Protein AF-0000000085928147 (afdb_homodimer)

Solvent-accessible surface area (backbone atoms only — not comparable to full-atom values): 28549 Å² total; per-residue (Å²): 116,42,35,31,40,36,39,31,14,25,63,53,75,86,49,82,52,66,57,58,43,47,38,50,49,35,46,45,45,44,40,32,42,34,71,52,30,38,35,39,34,34,22,42,59,86,44,84,40,43,68,58,51,48,48,54,43,50,57,60,59,40,36,76,78,46,34,78,82,72,44,80,89,52,78,88,51,70,50,54,81,69,42,73,79,52,51,33,70,49,48,66,71,73,65,82,80,48,75,68,41,68,38,48,28,35,54,40,79,55,89,94,43,48,28,26,48,51,53,50,96,58,66,22,39,46,59,75,80,84,70,52,73,45,40,29,26,28,73,33,72,84,66,41,26,27,28,74,50,77,79,90,58,78,67,62,53,44,76,43,78,65,80,32,43,54,56,59,43,53,62,70,66,64,55,74,38,39,34,36,47,35,88,86,30,47,50,54,79,75,54,87,74,71,82,89,55,48,35,34,33,41,37,46,32,35,77,88,35,50,49,68,54,47,32,50,75,68,74,48,76,73,89,59,77,40,50,26,9,70,61,67,85,50,43,26,80,67,75,50,49,55,56,47,52,36,24,41,49,32,38,47,61,55,65,63,72,120,115,43,36,31,38,36,40,33,14,25,62,52,74,88,50,81,52,67,57,58,42,48,37,50,49,36,46,45,46,43,40,33,42,35,71,53,28,38,34,40,34,34,23,43,61,85,42,84,41,44,66,60,50,48,49,53,43,50,56,60,58,41,37,77,78,45,35,78,82,73,45,80,89,51,78,89,51,71,50,54,83,70,42,74,79,52,52,34,69,48,48,67,72,72,67,81,80,47,75,69,43,70,38,46,28,33,54,41,77,54,89,94,44,48,28,25,48,52,52,51,97,58,66,22,40,46,60,76,81,81,68,53,73,43,40,28,27,28,74,34,71,83,68,41,26,26,29,74,50,75,80,92,58,80,68,63,55,45,78,42,77,65,79,32,44,54,57,59,44,53,62,71,66,65,56,73,37,40,35,36,46,33,89,84,31,47,49,54,79,76,54,87,75,70,80,89,54,48,34,35,33,41,36,46,33,33,76,90,35,50,48,70,56,48,32,49,74,69,73,47,76,72,89,60,78,39,49,26,10,71,61,68,84,50,44,26,79,67,76,49,48,55,56,47,51,34,26,40,51,32,38,47,61,55,64,62,71,121

Organism: NCBI:txid2866384

Nearest PDB structures (foldseek):
  1k3r-assembly1_A  TM=8.946E-01  e=2.051E-27  Methanothermobacter thermautotrophicus
  8qsu-assembly1_A-2  TM=8.958E-01  e=1.433E-25  Homo sapiens
  4rg1-assembly1_B  TM=8.699E-01  e=1.521E-25  Homo sapiens
  8qsw-assembly1_A-2  TM=9.069E-01  e=3.026E-24  Homo sapiens
  4rg1-assembly1_A  TM=8.761E-01  e=1.062E-23  Homo sapiens

Structure (mmCIF, N/CA/C/O backbone):
data_AF-0000000085928147-model_v1
#
loop_
_entity.id
_entity.type
_entity.pdbx_description
1 polymer Methylase
#
loop_
_atom_site.group_PDB
_atom_site.id
_atom_site.type_symbol
_atom_site.label_atom_id
_atom_site.label_alt_id
_atom_site.label_comp_id
_atom_site.label_asym_id
_atom_site.label_entity_id
_atom_site.label_seq_id
_atom_site.pdbx_PDB_ins_code
_atom_site.Cartn_x
_atom_site.Cartn_y
_atom_site.Cartn_z
_atom_site.occupancy
_atom_site.B_iso_or_equiv
_atom_site.auth_seq_id
_atom_site.auth_comp_id
_atom_site.auth_asym_id
_atom_site.auth_atom_id
_atom_site.pdbx_PDB_model_num
ATOM 1 N N . MET A 1 1 ? 8.172 12.812 19.938 1 84.62 1 MET A N 1
ATOM 2 C CA . MET A 1 1 ? 8.586 11.742 19.047 1 84.62 1 MET A CA 1
ATOM 3 C C . MET A 1 1 ? 8.062 11.984 17.625 1 84.62 1 MET A C 1
ATOM 5 O O . MET A 1 1 ? 6.871 12.242 17.438 1 84.62 1 MET A O 1
ATOM 9 N N . ALA A 1 2 ? 9.047 12.062 16.625 1 95.38 2 ALA A N 1
ATOM 10 C CA . ALA A 1 2 ? 8.641 12.305 15.234 1 95.38 2 ALA A CA 1
ATOM 11 C C . ALA A 1 2 ? 9.242 11.258 14.305 1 95.38 2 ALA A C 1
ATOM 13 O O . ALA A 1 2 ? 10.406 10.883 14.438 1 95.38 2 ALA A O 1
ATOM 14 N N . TRP A 1 3 ? 8.445 10.766 13.453 1 98.12 3 TRP A N 1
ATOM 15 C CA . TRP A 1 3 ? 8.914 9.859 12.414 1 98.12 3 TRP A CA 1
ATOM 16 C C . TRP A 1 3 ? 9.195 10.617 11.117 1 98.12 3 TRP A C 1
ATOM 18 O O . TRP A 1 3 ? 8.453 11.539 10.758 1 98.12 3 TRP A O 1
ATOM 28 N N . HIS A 1 4 ? 10.289 10.219 10.555 1 98.88 4 HIS A N 1
ATOM 29 C CA . HIS A 1 4 ? 10.742 10.742 9.273 1 98.88 4 HIS A CA 1
ATOM 30 C C . HIS A 1 4 ? 10.82 9.633 8.227 1 98.88 4 HIS A C 1
ATOM 32 O O . HIS A 1 4 ? 11.25 8.516 8.531 1 98.88 4 HIS A O 1
ATOM 38 N N . ILE A 1 5 ? 10.375 9.961 7.043 1 98.94 5 ILE A N 1
ATOM 39 C CA . ILE A 1 5 ? 10.695 9.039 5.953 1 98.94 5 ILE A CA 1
ATOM 40 C C . ILE A 1 5 ? 11.523 9.766 4.895 1 98.94 5 ILE A C 1
ATOM 42 O O . ILE A 1 5 ? 11.328 10.961 4.656 1 98.94 5 ILE A O 1
ATOM 46 N N . PHE A 1 6 ? 12.484 9.07 4.324 1 98.94 6 PHE A N 1
ATOM 47 C CA . PHE A 1 6 ? 13.344 9.562 3.262 1 98.94 6 PHE A CA 1
ATOM 48 C C . PHE A 1 6 ? 13.102 8.805 1.964 1 98.94 6 PHE A C 1
ATOM 50 O O . PHE A 1 6 ? 13.289 7.59 1.906 1 98.94 6 PHE A O 1
ATOM 57 N N . ILE A 1 7 ? 12.664 9.539 0.933 1 98.88 7 ILE A N 1
ATOM 58 C CA . ILE A 1 7 ? 12.375 8.914 -0.352 1 98.88 7 ILE A CA 1
ATOM 59 C C . ILE A 1 7 ? 13.18 9.594 -1.453 1 98.88 7 ILE A C 1
ATOM 61 O O . ILE A 1 7 ? 13.531 10.773 -1.339 1 98.88 7 ILE A O 1
ATOM 65 N N . PRO A 1 8 ? 13.492 8.859 -2.488 1 98.75 8 PRO A N 1
ATOM 66 C CA . PRO A 1 8 ? 14.344 9.398 -3.551 1 98.75 8 PRO A CA 1
ATOM 67 C C . PRO A 1 8 ? 13.562 10.234 -4.562 1 98.75 8 PRO A C 1
ATOM 69 O O . PRO A 1 8 ? 12.367 10 -4.777 1 98.75 8 PRO A O 1
ATOM 72 N N . ASP A 1 9 ? 14.242 11.156 -5.188 1 98.5 9 ASP A N 1
ATOM 73 C CA . ASP A 1 9 ? 13.641 11.938 -6.262 1 98.5 9 ASP A CA 1
ATOM 74 C C . ASP A 1 9 ? 13.477 11.102 -7.527 1 98.5 9 ASP A C 1
ATOM 76 O O . ASP A 1 9 ? 12.945 11.578 -8.531 1 98.5 9 ASP A O 1
ATOM 80 N N . SER A 1 10 ? 13.914 9.867 -7.504 1 98.12 10 SER A N 1
ATOM 81 C CA . SER A 1 10 ? 13.758 8.922 -8.602 1 98.12 10 SER A CA 1
ATOM 82 C C . SER A 1 10 ? 12.625 7.941 -8.336 1 98.12 10 SER A C 1
ATOM 84 O O . SER A 1 10 ? 12.516 6.906 -8.992 1 98.12 10 SER A O 1
ATOM 86 N N . LEU A 1 11 ? 11.758 8.219 -7.359 1 98 11 LEU A N 1
ATOM 87 C CA . LEU A 1 11 ? 10.656 7.375 -6.914 1 98 11 LEU A CA 1
ATOM 88 C C . LEU A 1 11 ? 9.797 6.926 -8.094 1 98 11 LEU A C 1
ATOM 90 O O . LEU A 1 11 ? 9.281 5.805 -8.102 1 98 11 LEU A O 1
ATOM 94 N N . LEU A 1 12 ? 9.688 7.75 -9.102 1 98.12 12 LEU A N 1
ATOM 95 C CA . LEU A 1 12 ? 8.703 7.547 -10.156 1 98.12 12 LEU A CA 1
ATOM 96 C C . LEU A 1 12 ? 9.391 7.105 -11.453 1 98.12 12 LEU A C 1
ATOM 98 O O . LEU A 1 12 ? 8.766 7.113 -12.516 1 98.12 12 LEU A O 1
ATOM 102 N N . GLU A 1 13 ? 10.594 6.719 -11.398 1 96.44 13 GLU A N 1
ATOM 103 C CA . GLU A 1 13 ? 11.406 6.512 -12.594 1 96.44 13 GLU A CA 1
ATOM 104 C C . GLU A 1 13 ? 10.859 5.367 -13.445 1 96.44 13 GLU A C 1
ATOM 106 O O . GLU A 1 13 ? 11.094 5.316 -14.648 1 96.44 13 GLU A O 1
ATOM 111 N N . GLU A 1 14 ? 10.023 4.484 -12.867 1 93.69 14 GLU A N 1
ATOM 112 C CA . GLU A 1 14 ? 9.523 3.338 -13.617 1 93.69 14 GLU A CA 1
ATOM 113 C C . GLU A 1 14 ? 8.102 3.574 -14.102 1 93.69 14 GLU A C 1
ATOM 115 O O . GLU A 1 14 ? 7.469 2.674 -14.664 1 93.69 14 GLU A O 1
ATOM 120 N N . THR A 1 15 ? 7.543 4.648 -13.836 1 94.75 15 THR A N 1
ATOM 121 C CA . THR A 1 15 ? 6.16 4.949 -14.188 1 94.75 15 THR A CA 1
ATOM 122 C C . THR A 1 15 ? 6.09 6.168 -15.109 1 94.75 15 THR A C 1
ATOM 124 O O . THR A 1 15 ? 6.52 7.262 -14.734 1 94.75 15 THR A O 1
ATOM 127 N N . SER A 1 16 ? 5.535 5.996 -16.266 1 93.44 16 SER A N 1
ATOM 128 C CA . SER A 1 16 ? 5.492 7.094 -17.234 1 93.44 16 SER A CA 1
ATOM 129 C C . SER A 1 16 ? 4.098 7.711 -17.297 1 93.44 16 SER A C 1
ATOM 131 O O . SER A 1 16 ? 3.947 8.875 -17.688 1 93.44 16 SER A O 1
ATOM 133 N N . ASP A 1 17 ? 3.057 6.977 -16.922 1 96.31 17 ASP A N 1
ATOM 134 C CA . ASP A 1 17 ? 1.688 7.477 -16.984 1 96.31 17 ASP A CA 1
ATOM 135 C C . ASP A 1 17 ? 1.461 8.57 -15.945 1 96.31 17 ASP A C 1
ATOM 137 O O . ASP A 1 17 ? 1.61 8.336 -14.742 1 96.31 17 ASP A O 1
ATOM 141 N N . PRO A 1 18 ? 1.08 9.766 -16.391 1 96.75 18 PRO A N 1
ATOM 142 C CA . PRO A 1 18 ? 1.01 10.898 -15.453 1 96.75 18 PRO A CA 1
ATOM 143 C C . PRO A 1 18 ? -0.011 10.68 -14.336 1 96.75 18 PRO A C 1
ATOM 145 O O . PRO A 1 18 ? 0.204 11.117 -13.203 1 96.75 18 PRO A O 1
ATOM 148 N N . LYS A 1 19 ? -1.102 10.102 -14.719 1 97.56 19 LYS A N 1
ATOM 149 C CA . LYS A 1 19 ? -2.133 9.852 -13.711 1 97.56 19 LYS A CA 1
ATOM 150 C C . LYS A 1 19 ? -1.643 8.867 -12.656 1 97.56 19 LYS A C 1
ATOM 152 O O . LYS A 1 19 ? -1.833 9.086 -11.461 1 97.56 19 LYS A O 1
ATOM 157 N N . ILE A 1 20 ? -0.984 7.781 -13.07 1 98.19 20 ILE A N 1
ATOM 158 C CA . ILE A 1 20 ? -0.465 6.77 -12.148 1 98.19 20 ILE A CA 1
ATOM 159 C C . ILE A 1 20 ? 0.69 7.352 -11.344 1 98.19 20 ILE A C 1
ATOM 161 O O . ILE A 1 20 ? 0.845 7.043 -10.156 1 98.19 20 ILE A O 1
ATOM 165 N N . ARG A 1 21 ? 1.493 8.195 -12 1 98.06 21 ARG A N 1
ATOM 166 C CA . ARG A 1 21 ? 2.566 8.883 -11.281 1 98.06 21 ARG A CA 1
ATOM 167 C C . ARG A 1 21 ? 2.02 9.68 -10.102 1 98.06 21 ARG A C 1
ATOM 169 O O . ARG A 1 21 ? 2.545 9.594 -8.992 1 98.06 21 ARG A O 1
ATOM 176 N N . THR A 1 22 ? 0.985 10.422 -10.367 1 98.62 22 THR A N 1
ATOM 177 C CA . THR A 1 22 ? 0.334 11.211 -9.328 1 98.62 22 THR A CA 1
ATOM 178 C C . THR A 1 22 ? -0.207 10.312 -8.227 1 98.62 22 THR A C 1
ATOM 180 O O . THR A 1 22 ? 0.031 10.562 -7.039 1 98.62 22 THR A O 1
ATOM 183 N N . TYR A 1 23 ? -0.862 9.266 -8.633 1 98.31 23 TYR A N 1
ATOM 184 C CA . TYR A 1 23 ? -1.479 8.344 -7.688 1 98.31 23 TYR A CA 1
ATOM 185 C C . TYR A 1 23 ? -0.426 7.66 -6.824 1 98.31 23 TYR A C 1
ATOM 187 O O . TYR A 1 23 ? -0.63 7.461 -5.625 1 98.31 23 TYR A O 1
ATOM 195 N N . LYS A 1 24 ? 0.66 7.293 -7.438 1 98.06 24 LYS A N 1
ATOM 196 C CA . LYS A 1 24 ? 1.757 6.641 -6.727 1 98.06 24 LYS A CA 1
ATOM 197 C C . LYS A 1 24 ? 2.312 7.547 -5.629 1 98.06 24 LYS A C 1
ATOM 199 O O . LYS A 1 24 ? 2.572 7.09 -4.516 1 98.06 24 LYS A O 1
ATOM 204 N N . VAL A 1 25 ? 2.533 8.789 -5.914 1 98.75 25 VAL A N 1
ATOM 205 C CA . VAL A 1 25 ? 2.967 9.742 -4.898 1 98.75 25 VAL A CA 1
ATOM 206 C C . VAL A 1 25 ? 1.92 9.82 -3.789 1 98.75 25 VAL A C 1
ATOM 208 O O . VAL A 1 25 ? 2.264 9.906 -2.607 1 98.75 25 VAL A O 1
ATOM 211 N N . GLY A 1 26 ? 0.697 9.805 -4.188 1 98.69 26 GLY A N 1
ATOM 212 C CA . GLY A 1 26 ? -0.391 9.828 -3.223 1 98.69 26 GLY A CA 1
ATOM 213 C C . GLY A 1 26 ? -0.33 8.688 -2.225 1 98.69 26 GLY A C 1
ATOM 214 O O . GLY A 1 26 ? -0.724 8.852 -1.066 1 98.69 26 GLY A O 1
ATOM 215 N N . GLN A 1 27 ? 0.184 7.551 -2.666 1 98.69 27 GLN A N 1
ATOM 216 C CA . GLN A 1 27 ? 0.313 6.406 -1.766 1 98.69 27 GLN A CA 1
ATOM 217 C C . GLN A 1 27 ? 1.329 6.688 -0.662 1 98.69 27 GLN A C 1
ATOM 219 O O . GLN A 1 27 ? 1.166 6.23 0.471 1 98.69 27 GLN A O 1
ATOM 224 N N . ILE A 1 28 ? 2.355 7.414 -1.004 1 98.88 28 ILE A N 1
ATOM 225 C CA . ILE A 1 28 ? 3.328 7.844 -0.004 1 98.88 28 ILE A CA 1
ATOM 226 C C . ILE A 1 28 ? 2.652 8.758 1.014 1 98.88 28 ILE A C 1
ATOM 228 O O . ILE A 1 28 ? 2.826 8.586 2.223 1 98.88 28 ILE A O 1
ATOM 232 N N . GLY A 1 29 ? 1.921 9.727 0.492 1 98.88 29 GLY A N 1
ATOM 233 C CA . GLY A 1 29 ? 1.195 10.641 1.365 1 98.88 29 GLY A CA 1
ATOM 234 C C . GLY A 1 29 ? 0.224 9.93 2.291 1 98.88 29 GLY A C 1
ATOM 235 O O . GLY A 1 29 ? 0.146 10.25 3.479 1 98.88 29 GLY A O 1
ATOM 236 N N . ARG A 1 30 ? -0.522 8.945 1.776 1 98.81 30 ARG A N 1
ATOM 237 C CA . ARG A 1 30 ? -1.469 8.164 2.566 1 98.81 30 ARG A CA 1
ATOM 238 C C . ARG A 1 30 ? -0.753 7.391 3.668 1 98.81 30 ARG A C 1
ATOM 240 O O . ARG A 1 30 ? -1.165 7.43 4.828 1 98.81 30 ARG A O 1
ATOM 247 N N . ALA A 1 31 ? 0.318 6.73 3.258 1 98.88 31 ALA A N 1
ATOM 248 C CA . ALA A 1 31 ? 1.068 5.957 4.246 1 98.88 31 ALA A CA 1
ATOM 249 C C . ALA A 1 31 ? 1.584 6.852 5.367 1 98.88 31 ALA A C 1
ATOM 251 O O . ALA A 1 31 ? 1.455 6.516 6.547 1 98.88 31 ALA A O 1
ATOM 252 N N . ALA A 1 32 ? 2.125 8.008 5.012 1 98.88 32 ALA A N 1
ATOM 253 C CA . ALA A 1 32 ? 2.639 8.961 5.992 1 98.88 32 ALA A CA 1
ATOM 254 C C . ALA A 1 32 ? 1.531 9.43 6.93 1 98.88 32 ALA A C 1
ATOM 256 O O . ALA A 1 32 ? 1.716 9.469 8.148 1 98.88 32 ALA A O 1
ATOM 257 N N . ALA A 1 33 ? 0.412 9.719 6.371 1 98.81 33 ALA A N 1
ATOM 258 C CA . ALA A 1 33 ? -0.709 10.227 7.156 1 98.81 33 ALA A CA 1
ATOM 259 C C . ALA A 1 33 ? -1.257 9.148 8.086 1 98.81 33 ALA A C 1
ATOM 261 O O . ALA A 1 33 ? -1.499 9.406 9.273 1 98.81 33 ALA A O 1
ATOM 262 N N . ILE A 1 34 ? -1.427 7.941 7.586 1 98.75 34 ILE A N 1
ATOM 263 C CA . ILE A 1 34 ? -2.006 6.844 8.352 1 98.75 34 ILE A CA 1
ATOM 264 C C . ILE A 1 34 ? -1.173 6.59 9.602 1 98.75 34 ILE A C 1
ATOM 266 O O . ILE A 1 34 ? -1.721 6.402 10.695 1 98.75 34 ILE A O 1
ATOM 270 N N . PHE A 1 35 ? 0.129 6.656 9.5 1 98.44 35 PHE A N 1
ATOM 271 C CA . PHE A 1 35 ? 0.989 6.227 10.602 1 98.44 35 PHE A CA 1
ATOM 272 C C . PHE A 1 35 ? 1.584 7.434 11.32 1 98.44 35 PHE A C 1
ATOM 274 O O . PHE A 1 35 ? 2.445 7.281 12.188 1 98.44 35 PHE A O 1
ATOM 281 N N . GLY A 1 36 ? 1.203 8.617 10.953 1 98 36 GLY A N 1
ATOM 282 C CA . GLY A 1 36 ? 1.556 9.82 11.688 1 98 36 GLY A CA 1
ATOM 283 C C . GLY A 1 36 ? 2.986 10.266 11.461 1 98 36 GLY A C 1
ATOM 284 O O . GLY A 1 36 ? 3.662 10.711 12.383 1 98 36 GLY A O 1
ATOM 285 N N . VAL A 1 37 ? 3.461 10.086 10.273 1 98.69 37 VAL A N 1
ATOM 286 C CA . VAL A 1 37 ? 4.777 10.594 9.906 1 98.69 37 VAL A CA 1
ATOM 287 C C . VAL A 1 37 ? 4.754 12.125 9.906 1 98.69 37 VAL A C 1
ATOM 289 O O . VAL A 1 37 ? 3.84 12.734 9.344 1 98.69 37 VAL A O 1
ATOM 292 N N . GLU A 1 38 ? 5.805 12.719 10.469 1 98.31 38 GLU A N 1
ATOM 293 C CA . GLU A 1 38 ? 5.805 14.172 10.594 1 98.31 38 GLU A CA 1
ATOM 294 C C . GLU A 1 38 ? 6.617 14.82 9.484 1 98.31 38 GLU A C 1
ATOM 296 O O . GLU A 1 38 ? 6.352 15.961 9.094 1 98.31 38 GLU A O 1
ATOM 301 N N . HIS A 1 39 ? 7.637 14.086 9.023 1 98.88 39 HIS A N 1
ATOM 302 C CA . HIS A 1 39 ? 8.508 14.672 8.016 1 98.88 39 HIS A CA 1
ATOM 303 C C . HIS A 1 39 ? 8.742 13.711 6.855 1 98.88 39 HIS A C 1
ATOM 305 O O . HIS A 1 39 ? 9.078 12.547 7.066 1 98.88 39 HIS A O 1
ATOM 311 N N . ILE A 1 40 ? 8.539 14.195 5.672 1 98.94 40 ILE A N 1
ATOM 312 C CA . ILE A 1 40 ? 8.898 13.484 4.453 1 98.94 40 ILE A CA 1
ATOM 313 C C . ILE A 1 40 ? 10.047 14.203 3.748 1 98.94 40 ILE A C 1
ATOM 315 O O . ILE A 1 40 ? 9.898 15.352 3.334 1 98.94 40 ILE A O 1
ATOM 319 N N . TRP A 1 41 ? 11.141 13.5 3.648 1 98.94 41 TRP A N 1
ATOM 320 C CA . TRP A 1 41 ? 12.328 14.07 3.016 1 98.94 41 TRP A CA 1
ATOM 321 C C . TRP A 1 41 ? 12.531 13.477 1.624 1 98.94 41 TRP A C 1
ATOM 323 O O . TRP A 1 41 ? 12.523 12.258 1.451 1 98.94 41 TRP A O 1
ATOM 333 N N . ILE A 1 42 ? 12.664 14.352 0.651 1 98.88 42 ILE A N 1
ATOM 334 C CA . ILE A 1 42 ? 12.992 13.938 -0.709 1 98.88 42 ILE A CA 1
ATOM 335 C C . ILE A 1 42 ? 14.453 14.25 -1.004 1 98.88 42 ILE A C 1
ATOM 337 O O . ILE A 1 42 ? 14.867 15.414 -0.987 1 98.88 42 ILE A O 1
ATOM 341 N N . TYR A 1 43 ? 15.203 13.227 -1.2 1 98.75 43 TYR A N 1
ATOM 342 C CA . TYR A 1 43 ? 16.641 13.422 -1.41 1 98.75 43 TYR A CA 1
ATOM 343 C C . TYR A 1 43 ? 17.016 13.141 -2.859 1 98.75 43 TYR A C 1
ATOM 345 O O . TYR A 1 43 ? 16.266 12.484 -3.588 1 98.75 43 TYR A O 1
ATOM 353 N N . LYS A 1 44 ? 18.141 13.625 -3.25 1 98.12 44 LYS A N 1
ATOM 354 C CA . LYS A 1 44 ? 18.672 13.438 -4.602 1 98.12 44 LYS A CA 1
ATOM 355 C C . LYS A 1 44 ? 19.219 12.031 -4.793 1 98.12 44 LYS A C 1
ATOM 357 O O . LYS A 1 44 ? 20.141 11.617 -4.082 1 98.12 44 LYS A O 1
ATOM 362 N N . ALA A 1 45 ? 18.609 11.32 -5.645 1 97.25 45 ALA A N 1
ATOM 363 C CA . ALA A 1 45 ? 19.047 9.969 -5.973 1 97.25 45 ALA A CA 1
ATOM 364 C C . ALA A 1 45 ? 19.234 9.805 -7.477 1 97.25 45 ALA A C 1
ATOM 366 O O . ALA A 1 45 ? 19.094 8.703 -8.008 1 97.25 45 ALA A O 1
ATOM 367 N N . GLY A 1 46 ? 19.406 10.914 -8.18 1 95.06 46 GLY A N 1
ATOM 368 C CA . GLY A 1 46 ? 19.641 10.891 -9.609 1 95.06 46 GLY A CA 1
ATOM 369 C C . GLY A 1 46 ? 18.375 11.031 -10.422 1 95.06 46 GLY A C 1
ATOM 370 O O . GLY A 1 46 ? 18.391 10.906 -11.648 1 95.06 46 GLY A O 1
ATOM 371 N N . GLY A 1 47 ? 17.266 11.234 -9.805 1 95.62 47 GLY A N 1
ATOM 372 C CA . GLY A 1 47 ? 16 11.438 -10.492 1 95.62 47 GLY A CA 1
ATOM 373 C C . GLY A 1 47 ? 15.664 12.906 -10.719 1 95.62 47 GLY A C 1
ATOM 374 O O . GLY A 1 47 ? 16.438 13.789 -10.336 1 95.62 47 GLY A O 1
ATOM 375 N N . LYS A 1 48 ? 14.562 13.133 -11.375 1 95.75 48 LYS A N 1
ATOM 376 C CA . LYS A 1 48 ? 14.172 14.508 -11.711 1 95.75 48 LYS A CA 1
ATOM 377 C C . LYS A 1 48 ? 12.781 14.828 -11.172 1 95.75 48 LYS A C 1
ATOM 379 O O . LYS A 1 48 ? 12.219 15.883 -11.484 1 95.75 48 LYS A O 1
ATOM 384 N N . ASP A 1 49 ? 12.297 13.969 -10.352 1 97.5 49 ASP A N 1
ATOM 385 C CA . ASP A 1 49 ? 10.883 14.102 -10.016 1 97.5 49 ASP A CA 1
ATOM 386 C C . ASP A 1 49 ? 10.703 14.773 -8.656 1 97.5 49 ASP A C 1
ATOM 388 O O . ASP A 1 49 ? 9.594 14.789 -8.109 1 97.5 49 ASP A O 1
ATOM 392 N N . GLY A 1 50 ? 11.734 15.281 -8.047 1 98.25 50 GLY A N 1
ATOM 393 C CA . GLY A 1 50 ? 11.68 15.82 -6.695 1 98.25 50 GLY A CA 1
ATOM 394 C C . GLY A 1 50 ? 10.641 16.906 -6.523 1 98.25 50 GLY A C 1
ATOM 395 O O . GLY A 1 50 ? 9.828 16.859 -5.594 1 98.25 50 GLY A O 1
ATOM 396 N N . LYS A 1 51 ? 10.633 17.891 -7.426 1 97.94 51 LYS A N 1
ATOM 397 C CA . LYS A 1 51 ? 9.703 19 -7.34 1 97.94 51 LYS A CA 1
ATOM 398 C C . LYS A 1 51 ? 8.258 18.531 -7.496 1 97.94 51 LYS A C 1
ATOM 400 O O . LYS A 1 51 ? 7.363 19.016 -6.801 1 97.94 51 LYS A O 1
ATOM 405 N N . PHE A 1 52 ? 8.094 17.656 -8.453 1 98.31 52 PHE A N 1
ATOM 406 C CA . PHE A 1 52 ? 6.766 17.109 -8.695 1 98.31 52 PHE A CA 1
ATOM 407 C C . PHE A 1 52 ? 6.258 16.375 -7.465 1 98.31 52 PHE A C 1
ATOM 409 O O . PHE A 1 52 ? 5.121 16.578 -7.035 1 98.31 52 PHE A O 1
ATOM 416 N N . ILE A 1 53 ? 7.078 15.492 -6.883 1 98.75 53 ILE A N 1
ATOM 417 C CA . ILE A 1 53 ? 6.723 14.719 -5.699 1 98.75 53 ILE A CA 1
ATOM 418 C C . ILE A 1 53 ? 6.359 15.664 -4.555 1 98.75 53 ILE A C 1
ATOM 420 O O . ILE A 1 53 ? 5.332 15.492 -3.896 1 98.75 53 ILE A O 1
ATOM 424 N N . LYS A 1 54 ? 7.191 16.641 -4.332 1 98.69 54 LYS A N 1
ATOM 425 C CA . LYS A 1 54 ? 6.934 17.625 -3.281 1 98.69 54 LYS A CA 1
ATOM 426 C C . LYS A 1 54 ? 5.586 18.312 -3.48 1 98.69 54 LYS A C 1
ATOM 428 O O . LYS A 1 54 ? 4.801 18.438 -2.537 1 98.69 54 LYS A O 1
ATOM 433 N N . LEU A 1 55 ? 5.375 18.75 -4.68 1 98.5 55 LEU A N 1
ATOM 434 C CA . LEU A 1 55 ? 4.141 19.453 -4.988 1 98.5 55 LEU A CA 1
ATOM 435 C C . LEU A 1 55 ? 2.924 18.594 -4.656 1 98.5 55 LEU A C 1
ATOM 437 O O . LEU A 1 55 ? 1.992 19.062 -3.994 1 98.5 55 LEU A O 1
ATOM 441 N N . ILE A 1 56 ? 2.895 17.375 -5.098 1 98.69 56 ILE A N 1
ATOM 442 C CA . ILE A 1 56 ? 1.761 16.484 -4.898 1 98.69 56 ILE A CA 1
ATOM 443 C C . ILE A 1 56 ? 1.562 16.219 -3.408 1 98.69 56 ILE A C 1
ATOM 445 O O . ILE A 1 56 ? 0.436 16.266 -2.908 1 98.69 56 ILE A O 1
ATOM 449 N N . LEU A 1 57 ? 2.613 15.945 -2.732 1 98.81 57 LEU A N 1
ATOM 450 C CA . LEU A 1 57 ? 2.518 15.672 -1.304 1 98.81 57 LEU A CA 1
ATOM 451 C C . LEU A 1 57 ? 2.002 16.891 -0.547 1 98.81 57 LEU A C 1
ATOM 453 O O . LEU A 1 57 ? 1.162 16.766 0.346 1 98.81 57 LEU A O 1
ATOM 457 N N . GLU A 1 58 ? 2.545 18 -0.89 1 98.56 58 GLU A N 1
ATOM 458 C CA . GLU A 1 58 ? 2.08 19.234 -0.243 1 98.56 58 GLU A CA 1
ATOM 459 C C . GLU A 1 58 ? 0.615 19.5 -0.572 1 98.56 58 GLU A C 1
ATOM 461 O O . GLU A 1 58 ? -0.15 19.938 0.291 1 98.56 58 GLU A O 1
ATOM 466 N N . TYR A 1 59 ? 0.294 19.344 -1.809 1 98.56 59 TYR A N 1
ATOM 467 C CA . TYR A 1 59 ? -1.099 19.5 -2.213 1 98.56 59 TYR A CA 1
ATOM 468 C C . TYR A 1 59 ? -2.012 18.609 -1.375 1 98.56 59 TYR A C 1
ATOM 470 O O . TYR A 1 59 ? -3.051 19.062 -0.888 1 98.56 59 TYR A O 1
ATOM 478 N N . MET A 1 60 ? -1.652 17.344 -1.177 1 98.44 60 MET A N 1
ATOM 479 C CA . MET A 1 60 ? -2.438 16.406 -0.392 1 98.44 60 MET A CA 1
ATOM 480 C C . MET A 1 60 ? -2.537 16.844 1.062 1 98.44 60 MET A C 1
ATOM 482 O O . MET A 1 60 ? -3.592 16.719 1.687 1 98.44 60 MET A O 1
ATOM 486 N N . GLU A 1 61 ? -1.413 17.281 1.574 1 98.5 61 GLU A N 1
ATOM 487 C CA . GLU A 1 61 ? -1.311 17.641 2.982 1 98.5 61 GLU A CA 1
ATOM 488 C C . GLU A 1 61 ? -2.143 18.891 3.291 1 98.5 61 GLU A C 1
ATOM 490 O O . GLU A 1 61 ? -2.674 19.031 4.395 1 98.5 61 GLU A O 1
ATOM 495 N N . THR A 1 62 ? -2.316 19.75 2.369 1 98.25 62 THR A N 1
ATOM 496 C CA . THR A 1 62 ? -3.027 21.016 2.555 1 98.25 62 THR A CA 1
ATOM 497 C C . THR A 1 62 ? -4.535 20.781 2.631 1 98.25 62 THR A C 1
ATOM 499 O O . THR A 1 62 ? -5.117 20.156 1.743 1 98.25 62 THR A O 1
ATOM 502 N N . PRO A 1 63 ? -5.148 21.297 3.68 1 97.81 63 PRO A N 1
ATOM 503 C CA . PRO A 1 63 ? -6.609 21.188 3.715 1 97.81 63 PRO A CA 1
ATOM 504 C C . PRO A 1 63 ? -7.273 21.703 2.441 1 97.81 63 PRO A C 1
ATOM 506 O O . PRO A 1 63 ? -6.84 22.719 1.89 1 97.81 63 PRO A O 1
ATOM 509 N N . GLN A 1 64 ? -8.32 21.031 2.061 1 96.06 64 GLN A N 1
ATOM 510 C CA . GLN A 1 64 ? -8.961 21.297 0.779 1 96.06 64 GLN A CA 1
ATOM 511 C C . GLN A 1 64 ? -9.359 22.766 0.665 1 96.06 64 GLN A C 1
ATOM 513 O O . GLN A 1 64 ? -9.164 23.391 -0.379 1 96.06 64 GLN A O 1
ATOM 518 N N . TYR A 1 65 ? -9.867 23.406 1.704 1 95.88 65 TYR A N 1
ATOM 519 C CA . TYR A 1 65 ? -10.406 24.766 1.667 1 95.88 65 TYR A CA 1
ATOM 520 C C . TYR A 1 65 ? -9.289 25.797 1.61 1 95.88 65 TYR A C 1
ATOM 522 O O . TYR A 1 65 ? -9.531 26.984 1.394 1 95.88 65 TYR A O 1
ATOM 530 N N . LEU A 1 66 ? -8.078 25.328 1.743 1 97.5 66 LEU A N 1
ATOM 531 C CA .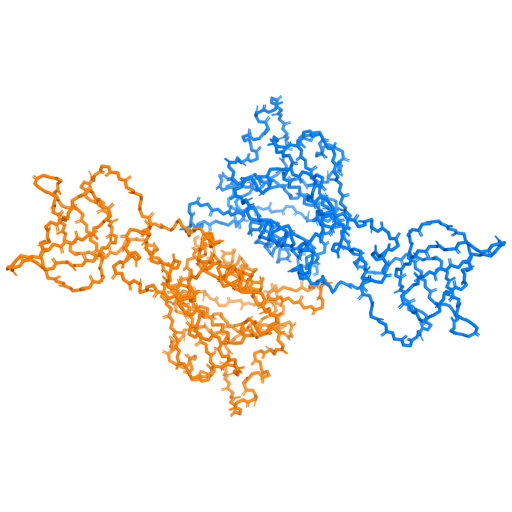 LEU A 1 66 ? -6.957 26.266 1.727 1 97.5 66 LEU A CA 1
ATOM 532 C C . LEU A 1 66 ? -6.156 26.125 0.437 1 97.5 66 LEU A C 1
ATOM 534 O O . LEU A 1 66 ? -5.262 26.938 0.17 1 97.5 66 LEU A O 1
ATOM 538 N N . ARG A 1 67 ? -6.406 25.141 -0.385 1 97 67 ARG A N 1
ATOM 539 C CA . ARG A 1 67 ? -5.582 24.797 -1.539 1 97 67 ARG A CA 1
ATOM 540 C C . ARG A 1 67 ? -5.555 25.938 -2.549 1 97 67 ARG A C 1
ATOM 542 O O . ARG A 1 67 ? -4.496 26.281 -3.08 1 97 67 ARG A O 1
ATOM 549 N N . LYS A 1 68 ? -6.688 26.516 -2.773 1 94.44 68 LYS A N 1
ATOM 550 C CA . LYS A 1 68 ? -6.746 27.594 -3.746 1 94.44 68 LYS A CA 1
ATOM 551 C C . LYS A 1 68 ? -5.855 28.766 -3.322 1 94.44 68 LYS A C 1
ATOM 553 O O . LYS A 1 68 ? -5.211 29.391 -4.16 1 94.44 68 LYS A O 1
ATOM 558 N N . ALA A 1 69 ? -5.828 29.031 -2.082 1 94.38 69 ALA A N 1
ATOM 559 C CA . ALA A 1 69 ? -5.086 30.188 -1.56 1 94.38 69 ALA A CA 1
ATOM 560 C C . ALA A 1 69 ? -3.594 29.875 -1.482 1 94.38 69 ALA A C 1
ATOM 562 O O . ALA A 1 69 ? -2.762 30.781 -1.635 1 94.38 69 ALA A O 1
ATOM 563 N N . LEU A 1 70 ? -3.25 28.656 -1.289 1 96.62 70 LEU A N 1
ATOM 564 C CA . LEU A 1 70 ? -1.876 28.359 -0.892 1 96.62 70 LEU A CA 1
ATOM 565 C C . LEU A 1 70 ? -1.116 27.672 -2.021 1 96.62 70 LEU A C 1
ATOM 567 O O . LEU A 1 70 ? 0.117 27.656 -2.023 1 96.62 70 LEU A O 1
ATOM 571 N N . ILE A 1 71 ? -1.84 27.047 -2.93 1 96.38 71 ILE A N 1
ATOM 572 C CA . ILE A 1 71 ? -1.166 26.25 -3.945 1 96.38 71 ILE A CA 1
ATOM 573 C C . ILE A 1 71 ? -1.51 26.781 -5.336 1 96.38 71 ILE A C 1
ATOM 575 O O . ILE A 1 71 ? -2.668 26.734 -5.754 1 96.38 71 ILE A O 1
ATOM 579 N N . PRO A 1 72 ? -0.527 27.219 -5.969 1 91.5 72 PRO A N 1
ATOM 580 C CA . PRO A 1 72 ? -0.793 27.703 -7.324 1 91.5 72 PRO A CA 1
ATOM 581 C C . PRO A 1 72 ? -1.246 26.594 -8.273 1 91.5 72 PRO A C 1
ATOM 583 O O . PRO A 1 72 ? -0.766 25.469 -8.172 1 91.5 72 PRO A O 1
ATOM 586 N N . LEU A 1 73 ? -2.117 26.953 -9.086 1 90.5 73 LEU A N 1
ATOM 587 C CA . LEU A 1 73 ? -2.547 26 -10.109 1 90.5 73 LEU A CA 1
ATOM 588 C C . LEU A 1 73 ? -1.438 25.766 -11.125 1 90.5 73 LEU A C 1
ATOM 590 O O . LEU A 1 73 ? -0.807 26.703 -11.602 1 90.5 73 LEU A O 1
ATOM 594 N N . THR A 1 74 ? -1.125 24.578 -11.336 1 94.94 74 THR A N 1
ATOM 595 C CA . THR A 1 74 ? -0.096 24.203 -12.297 1 94.94 74 THR A CA 1
ATOM 596 C C . THR A 1 74 ? -0.524 22.953 -13.086 1 94.94 74 THR A C 1
ATOM 598 O O . THR A 1 74 ? -1.434 22.234 -12.664 1 94.94 74 THR A O 1
ATOM 601 N N . LYS A 1 75 ? 0.09 22.766 -14.164 1 96.12 75 LYS A N 1
ATOM 602 C CA . LYS A 1 75 ? -0.201 21.609 -15.008 1 96.12 75 LYS A CA 1
ATOM 603 C C . LYS A 1 75 ? 0.106 20.297 -14.281 1 96.12 75 LYS A C 1
ATOM 605 O O . LYS A 1 75 ? -0.521 19.281 -14.547 1 96.12 75 LYS A O 1
ATOM 610 N N . GLU A 1 76 ? 1.043 20.391 -13.352 1 95.75 76 GLU A N 1
ATOM 611 C CA . GLU A 1 76 ? 1.465 19.219 -12.602 1 95.75 76 GLU A CA 1
ATOM 612 C C . GLU A 1 76 ? 0.336 18.688 -11.719 1 95.75 76 GLU A C 1
ATOM 614 O O . GLU A 1 76 ? 0.372 17.531 -11.273 1 95.75 76 GLU A O 1
ATOM 619 N N . LEU A 1 77 ? -0.681 19.516 -11.516 1 97.69 77 LEU A N 1
ATOM 620 C CA . LEU A 1 77 ? -1.784 19.125 -10.641 1 97.69 77 LEU A CA 1
ATOM 621 C C . LEU A 1 77 ? -2.99 18.672 -11.461 1 97.69 77 LEU A C 1
ATOM 623 O O . LEU A 1 77 ? -4.082 18.5 -10.914 1 97.69 77 LEU A O 1
ATOM 627 N N . LYS A 1 78 ? -2.766 18.469 -12.719 1 97.12 78 LYS A N 1
ATOM 628 C CA . LYS A 1 78 ? -3.828 18.078 -13.641 1 97.12 78 LYS A CA 1
ATOM 629 C C . LYS A 1 78 ? -4.59 16.859 -13.125 1 97.12 78 LYS A C 1
ATOM 631 O O . LYS A 1 78 ? -5.816 16.797 -13.242 1 97.12 78 LYS A O 1
ATOM 636 N N . TYR A 1 79 ? -3.91 15.938 -12.562 1 97.56 79 TYR A N 1
ATOM 637 C CA . TYR A 1 79 ? -4.531 14.688 -12.133 1 97.56 79 TYR A CA 1
ATOM 638 C C . TYR A 1 79 ? -4.637 14.625 -10.617 1 97.56 79 TYR A C 1
ATOM 640 O O . TYR A 1 79 ? -4.664 13.539 -10.031 1 97.56 79 TYR A O 1
ATOM 648 N N . ALA A 1 80 ? -4.672 15.766 -9.922 1 96.81 80 ALA A N 1
ATOM 649 C CA . ALA A 1 80 ? -4.762 15.812 -8.469 1 96.81 80 ALA A CA 1
ATOM 650 C C . ALA A 1 80 ? -6.055 15.172 -7.973 1 96.81 80 ALA A C 1
ATOM 652 O O . ALA A 1 80 ? -6.129 14.711 -6.832 1 96.81 80 ALA A O 1
ATOM 653 N N . GLY A 1 81 ? -7.074 15.078 -8.844 1 95.62 81 GLY A N 1
ATOM 654 C CA . GLY A 1 81 ? -8.375 14.531 -8.5 1 95.62 81 GLY A CA 1
ATOM 655 C C . GLY A 1 81 ? -8.336 13.055 -8.164 1 95.62 81 GLY A C 1
ATOM 656 O O . GLY A 1 81 ? -9.258 12.523 -7.539 1 95.62 81 GLY A O 1
ATOM 657 N N . VAL A 1 82 ? -7.312 12.328 -8.562 1 96.44 82 VAL A N 1
ATOM 658 C CA . VAL A 1 82 ? -7.262 10.891 -8.32 1 96.44 82 VAL A CA 1
ATOM 659 C C . VAL A 1 82 ? -6.645 10.617 -6.949 1 96.44 82 VAL A C 1
ATOM 661 O O . VAL A 1 82 ? -6.605 9.477 -6.492 1 96.44 82 VAL A O 1
ATOM 664 N N . LEU A 1 83 ? -6.129 11.664 -6.305 1 97.38 83 LEU A N 1
ATOM 665 C CA . LEU A 1 83 ? -5.484 11.508 -5.004 1 97.38 83 LEU A CA 1
ATOM 666 C C . LEU A 1 83 ? -6.512 11.203 -3.922 1 97.38 83 LEU A C 1
ATOM 668 O O . LEU A 1 83 ? -7.523 11.891 -3.807 1 97.38 83 LEU A O 1
ATOM 672 N N . PRO A 1 84 ? -6.23 10.094 -3.176 1 94.5 84 PRO A N 1
ATOM 673 C CA . PRO A 1 84 ? -7.125 9.852 -2.043 1 94.5 84 PRO A CA 1
ATOM 674 C C . PRO A 1 84 ? -7.008 10.93 -0.961 1 94.5 84 PRO A C 1
ATOM 676 O O . PRO A 1 84 ? -5.91 11.414 -0.686 1 94.5 84 PRO A O 1
ATOM 679 N N . PRO A 1 85 ? -8.125 11.297 -0.43 1 95.31 85 PRO A N 1
ATOM 680 C CA . PRO A 1 85 ? -8.047 12.25 0.679 1 95.31 85 PRO A CA 1
ATOM 681 C C . PRO A 1 85 ? -7.281 11.695 1.881 1 95.31 85 PRO A C 1
ATOM 683 O O . PRO A 1 85 ? -7.336 10.492 2.148 1 95.31 85 PRO A O 1
ATOM 686 N N . LEU A 1 86 ? -6.641 12.586 2.547 1 97.88 86 LEU A N 1
ATOM 687 C CA . LEU A 1 86 ? -5.895 12.133 3.717 1 97.88 86 LEU A CA 1
ATOM 688 C C . LEU A 1 86 ? -6.828 11.898 4.898 1 97.88 86 LEU A C 1
ATOM 690 O O . LEU A 1 86 ? -6.684 10.914 5.625 1 97.88 86 LEU A O 1
ATOM 694 N N . ARG A 1 87 ? -7.793 12.836 5.031 1 96.06 87 ARG A N 1
ATOM 695 C CA . ARG A 1 87 ? -8.734 12.797 6.148 1 96.06 87 ARG A CA 1
ATOM 696 C C . ARG A 1 87 ? -8 12.805 7.484 1 96.06 87 ARG A C 1
ATOM 698 O O . ARG A 1 87 ? -8.289 11.992 8.359 1 96.06 87 ARG A O 1
ATOM 705 N N . THR A 1 88 ? -6.965 13.547 7.594 1 97.88 88 THR A N 1
ATOM 706 C CA . THR A 1 88 ? -6.234 13.773 8.836 1 97.88 88 THR A CA 1
ATOM 707 C C . THR A 1 88 ? -6.949 14.805 9.703 1 97.88 88 THR A C 1
ATOM 709 O O . THR A 1 88 ? -7.836 15.516 9.227 1 97.88 88 THR A O 1
ATOM 712 N N . PRO A 1 89 ? -6.605 14.938 10.945 1 96.31 89 PRO A N 1
ATOM 713 C CA . PRO A 1 89 ? -7.359 15.773 11.883 1 96.31 89 PRO A CA 1
ATOM 714 C C . PRO A 1 89 ? -7.484 17.219 11.414 1 96.31 89 PRO A C 1
ATOM 716 O O . PRO A 1 89 ? -8.5 17.875 11.672 1 96.31 89 PRO A O 1
ATOM 719 N N . HIS A 1 90 ? -6.508 17.75 10.703 1 97.06 90 HIS A N 1
ATOM 720 C CA . HIS A 1 90 ? -6.547 19.156 10.328 1 97.06 90 HIS A CA 1
ATOM 721 C C . HIS A 1 90 ? -7.355 19.359 9.047 1 97.06 90 HIS A C 1
ATOM 723 O O . HIS A 1 90 ? -7.559 20.5 8.617 1 97.06 90 HIS A O 1
ATOM 729 N N . HIS A 1 91 ? -7.73 18.297 8.43 1 97.12 91 HIS A N 1
ATOM 730 C CA . HIS A 1 91 ? -8.648 18.391 7.301 1 97.12 91 HIS A CA 1
ATOM 731 C C . HIS A 1 91 ? -10.094 18.453 7.77 1 97.12 91 HIS A C 1
ATOM 733 O O . HIS A 1 91 ? -10.883 17.531 7.5 1 97.12 91 HIS A O 1
ATOM 739 N N . LYS A 1 92 ? -10.453 19.547 8.32 1 93.81 92 LYS A N 1
ATOM 740 C CA . LYS A 1 92 ? -11.797 19.688 8.875 1 93.81 92 LYS A CA 1
ATOM 741 C C . LYS A 1 92 ? -12.805 20.031 7.781 1 93.81 92 LYS A C 1
ATOM 743 O O . LYS A 1 92 ? -12.484 20.766 6.836 1 93.81 92 LYS A O 1
ATOM 748 N N . LEU A 1 93 ? -13.945 19.5 7.953 1 90.94 93 LEU A N 1
ATOM 749 C CA . LEU A 1 93 ? -15.039 19.812 7.035 1 90.94 93 LEU A CA 1
ATOM 750 C C . LEU A 1 93 ? -15.766 21.078 7.469 1 90.94 93 LEU A C 1
ATOM 752 O O . LEU A 1 93 ? -15.609 21.531 8.602 1 90.94 93 LEU A O 1
ATOM 756 N N . LYS A 1 94 ? -16.469 21.516 6.508 1 91.25 94 LYS A N 1
ATOM 757 C CA . LYS A 1 94 ? -17.281 22.672 6.836 1 91.25 94 LYS A CA 1
ATOM 758 C C . LYS A 1 94 ? -18.406 22.297 7.809 1 91.25 94 LYS A C 1
ATOM 760 O O . LYS A 1 94 ? -18.953 21.203 7.742 1 91.25 94 LYS A O 1
ATOM 765 N N . GLY A 1 95 ? -18.625 23.156 8.734 1 90.31 95 GLY A N 1
ATOM 766 C CA . GLY A 1 95 ? -19.672 22.969 9.727 1 90.31 95 GLY A CA 1
ATOM 767 C C . GLY A 1 95 ? -19.859 24.156 10.648 1 90.31 95 GLY A C 1
ATOM 768 O O . GLY A 1 95 ? -19.375 25.25 10.359 1 90.31 95 GLY A O 1
ATOM 769 N N . ARG A 1 96 ? -20.688 23.938 11.703 1 92.56 96 ARG A N 1
ATOM 770 C CA . ARG A 1 96 ? -20.891 24.984 12.703 1 92.56 96 ARG A CA 1
ATOM 771 C C . ARG A 1 96 ? -19.656 25.141 13.586 1 92.56 96 ARG A C 1
ATOM 773 O O . ARG A 1 96 ? -19.141 24.156 14.133 1 92.56 96 ARG A O 1
ATOM 780 N N . PRO A 1 97 ? -19.188 26.297 13.594 1 95.88 97 PRO A N 1
ATOM 781 C CA . PRO A 1 97 ? -18.031 26.516 14.453 1 95.88 97 PRO A CA 1
ATOM 782 C C . PRO A 1 97 ? -18.297 26.188 15.914 1 95.88 97 PRO A C 1
ATOM 784 O O . PRO A 1 97 ? -19.406 26.422 16.422 1 95.88 97 PRO A O 1
ATOM 787 N N . LYS A 1 98 ? -17.422 25.641 16.531 1 96.62 98 LYS A N 1
ATOM 788 C CA . LYS A 1 98 ? -17.484 25.328 17.969 1 96.62 98 LYS A CA 1
ATOM 789 C C . LYS A 1 98 ? -16.312 25.953 18.703 1 96.62 98 LYS A C 1
ATOM 791 O O . LYS A 1 98 ? -15.164 25.844 18.281 1 96.62 98 LYS A O 1
ATOM 796 N N . ILE A 1 99 ? -16.641 26.562 19.812 1 97.56 99 ILE A N 1
ATOM 797 C CA . ILE A 1 99 ? -15.594 27.141 20.641 1 97.56 99 ILE A CA 1
ATOM 798 C C . ILE A 1 99 ? -14.617 26.031 21.062 1 97.56 99 ILE A C 1
ATOM 800 O O . ILE A 1 99 ? -15.039 24.938 21.453 1 97.56 99 ILE A O 1
ATOM 804 N N . GLY A 1 100 ? -13.359 26.328 20.922 1 97.12 100 GLY A N 1
ATOM 805 C CA . GLY A 1 100 ? -12.344 25.359 21.297 1 97.12 100 GLY A CA 1
ATOM 806 C C . GLY A 1 100 ? -11.859 24.531 20.109 1 97.12 100 GLY A C 1
ATOM 807 O O . GLY A 1 100 ? -10.82 23.875 20.203 1 97.12 100 GLY A O 1
ATOM 808 N N . GLU A 1 101 ? -12.617 24.578 19.062 1 97.06 101 GLU A N 1
ATOM 809 C CA . GLU A 1 101 ? -12.227 23.844 17.859 1 97.06 101 GLU A CA 1
ATOM 810 C C . GLU A 1 101 ? -10.93 24.391 17.281 1 97.06 101 GLU A C 1
ATOM 812 O O . GLU A 1 101 ? -10.727 25.609 17.234 1 97.06 101 GLU A O 1
ATOM 817 N N . ILE A 1 102 ? -10.07 23.484 16.953 1 98.06 102 ILE A N 1
ATOM 818 C CA . ILE A 1 102 ? -8.789 23.875 16.359 1 98.06 102 ILE A CA 1
ATOM 819 C C . ILE A 1 102 ? -8.828 23.609 14.852 1 98.06 102 ILE A C 1
ATOM 821 O O . ILE A 1 102 ? -9.211 22.531 14.414 1 98.06 102 ILE A O 1
ATOM 825 N N . ARG A 1 103 ? -8.445 24.609 14.047 1 97.56 103 ARG A N 1
ATOM 826 C CA . ARG A 1 103 ? -8.469 24.516 12.586 1 97.56 103 ARG A CA 1
ATOM 827 C C . ARG A 1 103 ? -7.215 25.125 11.977 1 97.56 103 ARG A C 1
ATOM 829 O O . ARG A 1 103 ? -6.609 26.031 12.562 1 97.56 103 ARG A O 1
ATOM 836 N N . GLU A 1 104 ? -6.883 24.562 10.883 1 97.81 104 GLU A N 1
ATOM 837 C CA . GLU A 1 104 ? -5.855 25.203 10.062 1 97.81 104 GLU A CA 1
ATOM 838 C C . GLU A 1 104 ? -6.426 26.375 9.289 1 97.81 104 GLU A C 1
ATOM 840 O O . GLU A 1 104 ? -7.598 26.375 8.898 1 97.81 104 GLU A O 1
ATOM 845 N N . GLY A 1 105 ? -5.551 27.438 9.148 1 98 105 GLY A N 1
ATOM 846 C CA . GLY A 1 105 ? -6.031 28.578 8.398 1 98 105 GLY A CA 1
ATOM 847 C C . GLY A 1 105 ? -4.914 29.391 7.77 1 98 105 GLY A C 1
ATOM 848 O O . GLY A 1 105 ? -3.734 29.078 7.957 1 98 105 GLY A O 1
ATOM 849 N N . VAL A 1 106 ? -5.348 30.344 6.953 1 97.81 106 VAL A N 1
ATOM 850 C CA . VAL A 1 106 ? -4.414 31.281 6.336 1 97.81 106 VAL A CA 1
ATOM 851 C C . VAL A 1 106 ? -4.809 32.719 6.688 1 97.81 106 VAL A C 1
ATOM 853 O O . VAL A 1 106 ? -5.988 33.062 6.66 1 97.81 106 VAL A O 1
ATOM 856 N N . ILE A 1 107 ? -3.895 33.469 7.027 1 97.12 107 ILE A N 1
ATOM 857 C CA . ILE A 1 107 ? -4.109 34.844 7.441 1 97.12 107 ILE A CA 1
ATOM 858 C C . ILE A 1 107 ? -4.449 35.688 6.223 1 97.12 107 ILE A C 1
ATOM 860 O O . ILE A 1 107 ? -3.824 35.562 5.168 1 97.12 107 ILE A O 1
ATOM 864 N N . ILE A 1 108 ? -5.414 36.5 6.422 1 95.56 108 ILE A N 1
ATOM 865 C CA . ILE A 1 108 ? -5.82 37.5 5.441 1 95.56 108 ILE A CA 1
ATOM 866 C C . ILE A 1 108 ? -5.824 38.875 6.086 1 95.56 108 ILE A C 1
ATOM 868 O O . ILE A 1 108 ? -6.52 39.094 7.074 1 95.56 108 ILE A O 1
ATOM 872 N N . ARG A 1 109 ? -5.102 39.719 5.535 1 93.56 109 ARG A N 1
ATOM 873 C CA . ARG A 1 109 ? -5.031 41.094 6.07 1 93.56 109 ARG A CA 1
ATOM 874 C C . ARG A 1 109 ? -6.02 42 5.359 1 93.56 109 ARG A C 1
ATOM 876 O O . ARG A 1 109 ? -6.078 42.031 4.129 1 93.56 109 ARG A O 1
ATOM 883 N N . ARG A 1 110 ? -6.797 42.656 6.113 1 92 110 ARG A N 1
ATOM 884 C CA . ARG A 1 110 ? -7.723 43.688 5.629 1 92 110 ARG A CA 1
ATOM 885 C C . ARG A 1 110 ? -7.57 44.969 6.418 1 92 110 ARG A C 1
ATOM 887 O O . ARG A 1 110 ? -8.117 45.094 7.516 1 92 110 ARG A O 1
ATOM 894 N N . GLY A 1 111 ? -6.934 45.969 5.785 1 90.62 111 GLY A N 1
ATOM 895 C CA . GLY A 1 111 ? -6.664 47.188 6.52 1 90.62 111 GLY A CA 1
ATOM 896 C C . GLY A 1 111 ? -5.801 46.969 7.75 1 90.62 111 GLY A C 1
ATOM 897 O O . GLY A 1 111 ? -4.711 46.406 7.652 1 90.62 111 GLY A O 1
ATOM 898 N N . LYS A 1 112 ? -6.309 47.344 8.906 1 89.25 112 LYS A N 1
ATOM 899 C CA . LYS A 1 112 ? -5.566 47.219 10.164 1 89.25 112 LYS A CA 1
ATOM 900 C C . LYS A 1 112 ? -5.926 45.938 10.898 1 89.25 112 LYS A C 1
ATOM 902 O O . LYS A 1 112 ? -5.305 45.594 11.906 1 89.25 112 LYS A O 1
ATOM 907 N N . ARG A 1 113 ? -6.84 45.219 10.305 1 92.12 113 ARG A N 1
ATOM 908 C CA . ARG A 1 113 ? -7.316 44.031 11 1 92.12 113 ARG A CA 1
ATOM 909 C C . ARG A 1 113 ? -6.824 42.75 10.312 1 92.12 113 ARG A C 1
ATOM 911 O O . ARG A 1 113 ? -6.605 42.75 9.102 1 92.12 113 ARG A O 1
ATOM 918 N N . LEU A 1 114 ? -6.613 41.812 11.156 1 95.69 114 LEU A N 1
ATOM 919 C CA . LEU A 1 114 ? -6.18 40.5 10.68 1 95.69 114 LEU A CA 1
ATOM 920 C C . LEU A 1 114 ? -7.332 39.5 10.711 1 95.69 114 LEU A C 1
ATOM 922 O O . LEU A 1 114 ? -8.031 39.406 11.719 1 95.69 114 LEU A O 1
ATOM 926 N N . TYR A 1 115 ? -7.574 38.875 9.609 1 97.62 115 TYR A N 1
ATOM 927 C CA . TYR A 1 115 ? -8.555 37.812 9.516 1 97.62 115 TYR A CA 1
ATOM 928 C C . TYR A 1 115 ? -7.883 36.5 9.125 1 97.62 115 TYR A C 1
ATOM 930 O O . TYR A 1 115 ? -6.711 36.5 8.742 1 97.62 115 TYR A O 1
ATOM 938 N N . ALA A 1 116 ? -8.578 35.438 9.281 1 98.06 116 ALA A N 1
ATOM 939 C CA . ALA A 1 116 ? -8.094 34.125 8.852 1 98.06 116 ALA A CA 1
ATOM 940 C C . ALA A 1 116 ? -9.18 33.344 8.125 1 98.06 116 ALA A C 1
ATOM 942 O O . ALA A 1 116 ? -10.344 33.344 8.539 1 98.06 116 ALA A O 1
ATOM 943 N N . ASP A 1 117 ? -8.836 32.781 7.027 1 97.38 117 ASP A N 1
ATOM 944 C CA . ASP A 1 117 ? -9.672 31.75 6.406 1 97.38 117 ASP A CA 1
ATOM 945 C C . ASP A 1 117 ? -9.445 30.391 7.055 1 97.38 117 ASP A C 1
ATOM 947 O O . ASP A 1 117 ? -8.398 29.766 6.859 1 97.38 117 ASP A O 1
ATOM 951 N N . ILE A 1 118 ? -10.422 29.938 7.801 1 97.94 118 ILE A N 1
ATOM 952 C CA . ILE A 1 118 ? -10.266 28.672 8.5 1 97.94 118 ILE A CA 1
ATOM 953 C C . ILE A 1 118 ? -11.258 27.641 7.945 1 97.94 118 ILE A C 1
ATOM 955 O O . ILE A 1 118 ? -11.625 26.703 8.633 1 97.94 118 ILE A O 1
ATOM 959 N N . GLY A 1 119 ? -11.766 27.844 6.758 1 97.06 119 GLY A N 1
ATOM 960 C CA . GLY A 1 119 ? -12.57 26.891 6.023 1 97.06 119 GLY A CA 1
ATOM 961 C C . GLY A 1 119 ? -14.047 26.953 6.375 1 97.06 119 GLY A C 1
ATOM 962 O O . GLY A 1 119 ? -14.781 25.984 6.16 1 97.06 119 GLY A O 1
ATOM 963 N N . LEU A 1 120 ? -14.453 28 6.992 1 96.88 120 LEU A N 1
ATOM 964 C CA . LEU A 1 120 ? -15.852 28.203 7.336 1 96.88 120 LEU A CA 1
ATOM 965 C C . LEU A 1 120 ? -16.484 29.266 6.445 1 96.88 120 LEU A C 1
ATOM 967 O O . LEU A 1 120 ? -15.891 29.672 5.441 1 96.88 120 LEU A O 1
ATOM 971 N N . ASP A 1 121 ? -17.719 29.594 6.711 1 93.38 121 ASP A N 1
ATOM 972 C CA . ASP A 1 121 ? -18.453 30.484 5.82 1 93.38 121 ASP A CA 1
ATOM 973 C C . ASP A 1 121 ? -17.859 31.891 5.84 1 93.38 121 ASP A C 1
ATOM 975 O O . ASP A 1 121 ? -17.828 32.562 4.812 1 93.38 121 ASP A O 1
ATOM 979 N N . ASP A 1 122 ? -17.391 32.312 7.023 1 93.38 122 ASP A N 1
ATOM 980 C CA . ASP A 1 122 ? -16.828 33.656 7.168 1 93.38 122 ASP A CA 1
ATOM 981 C C . ASP A 1 122 ? -15.359 33.594 7.578 1 93.38 122 ASP A C 1
ATOM 983 O O . ASP A 1 122 ? -14.922 32.625 8.211 1 93.38 122 ASP A O 1
ATOM 987 N N . PHE A 1 123 ? -14.711 34.688 7.203 1 96.56 123 PHE A N 1
ATOM 988 C CA . PHE A 1 123 ? -13.375 34.844 7.75 1 96.56 123 PHE A CA 1
ATOM 989 C C . PHE A 1 123 ? -13.43 35.156 9.242 1 96.56 123 PHE A C 1
ATOM 991 O O . PHE A 1 123 ? -14.312 35.875 9.703 1 96.56 123 PHE A O 1
ATOM 998 N N . ALA A 1 124 ? -12.547 34.594 9.891 1 97.81 124 ALA A N 1
ATOM 999 C CA . ALA A 1 124 ? -12.508 34.781 11.344 1 97.81 124 ALA A CA 1
ATOM 1000 C C . ALA A 1 124 ? -11.586 35.938 11.727 1 97.81 124 ALA A C 1
ATOM 1002 O O . ALA A 1 124 ? -10.492 36.062 11.164 1 97.81 124 ALA A O 1
ATOM 1003 N N . LEU A 1 125 ? -12.031 36.719 12.672 1 97.69 125 LEU A N 1
ATOM 1004 C CA . LEU A 1 125 ? -11.172 37.75 13.227 1 97.69 125 LEU A CA 1
ATOM 1005 C C . LEU A 1 125 ? -10.055 37.156 14.07 1 97.69 125 LEU A C 1
ATOM 1007 O O . LEU A 1 125 ? -10.312 36.312 14.938 1 97.69 125 LEU A O 1
ATOM 1011 N N . VAL A 1 126 ? -8.844 37.562 13.797 1 97.94 126 VAL A N 1
ATOM 1012 C CA . VAL A 1 126 ? -7.703 36.969 14.492 1 97.94 126 VAL A CA 1
ATOM 1013 C C . VAL A 1 126 ? -7.336 37.844 15.703 1 97.94 126 VAL A C 1
ATOM 1015 O O . VAL A 1 126 ? -7.109 39.031 15.562 1 97.94 126 VAL A O 1
ATOM 1018 N N . GLU A 1 127 ? -7.344 37.219 16.797 1 96.44 127 GLU A N 1
ATOM 1019 C CA . GLU A 1 127 ? -6.801 37.844 18 1 96.44 127 GLU A CA 1
ATOM 1020 C C . GLU A 1 127 ? -5.336 37.469 18.203 1 96.44 127 GLU A C 1
ATOM 1022 O O . GLU A 1 127 ? -5.031 36.438 18.844 1 96.44 127 GLU A O 1
ATOM 1027 N N . GLY A 1 128 ? -4.457 38.25 17.812 1 93.25 128 GLY A N 1
ATOM 1028 C CA . GLY A 1 128 ? -3.033 37.969 17.875 1 93.25 128 GLY A CA 1
ATOM 1029 C C . GLY A 1 128 ? -2.293 38.344 16.609 1 93.25 128 GLY A C 1
ATOM 1030 O O . GLY A 1 128 ? -2.783 39.156 15.812 1 93.25 128 GLY A O 1
ATOM 1031 N N . THR A 1 129 ? -1.15 37.906 16.484 1 91.88 129 THR A N 1
ATOM 1032 C CA . THR A 1 129 ? -0.31 38.188 15.328 1 91.88 129 THR A CA 1
ATOM 1033 C C . THR A 1 129 ? -0.002 36.906 14.555 1 91.88 129 THR A C 1
ATOM 1035 O O . THR A 1 129 ? -0.185 35.812 15.062 1 91.88 129 THR A O 1
ATOM 1038 N N . GLY A 1 130 ? 0.189 37.094 13.406 1 92.19 130 GLY A N 1
ATOM 1039 C CA . GLY A 1 130 ? 0.591 35.969 12.586 1 92.19 130 GLY A CA 1
ATOM 1040 C C . GLY A 1 130 ? 0.648 36.281 11.109 1 92.19 130 GLY A C 1
ATOM 1041 O O . GLY A 1 130 ? 0.29 37.406 10.695 1 92.19 130 GLY A O 1
ATOM 1042 N N . GLU A 1 131 ? 1.234 35.312 10.406 1 93.75 131 GLU A N 1
ATOM 1043 C CA . GLU A 1 131 ? 1.322 35.438 8.961 1 93.75 131 GLU A CA 1
ATOM 1044 C C . GLU A 1 131 ? 1.264 34.094 8.273 1 93.75 131 GLU A C 1
ATOM 1046 O O . GLU A 1 131 ? 1.712 33.094 8.836 1 93.75 131 GLU A O 1
ATOM 1051 N N . GLY A 1 132 ? 0.639 34.125 7.113 1 95.69 132 GLY A N 1
ATOM 1052 C CA . GLY A 1 132 ? 0.623 32.906 6.312 1 95.69 132 GLY A CA 1
ATOM 1053 C C . GLY A 1 132 ? -0.259 31.812 6.895 1 95.69 132 GLY A C 1
ATOM 1054 O O . GLY A 1 132 ? -1.35 32.094 7.398 1 95.69 132 GLY A O 1
ATOM 1055 N N . ARG A 1 133 ? 0.143 30.625 6.66 1 97.56 133 ARG A N 1
ATOM 1056 C CA . ARG A 1 133 ? -0.592 29.453 7.148 1 97.56 133 ARG A CA 1
ATOM 1057 C C . ARG A 1 133 ? -0.309 29.203 8.625 1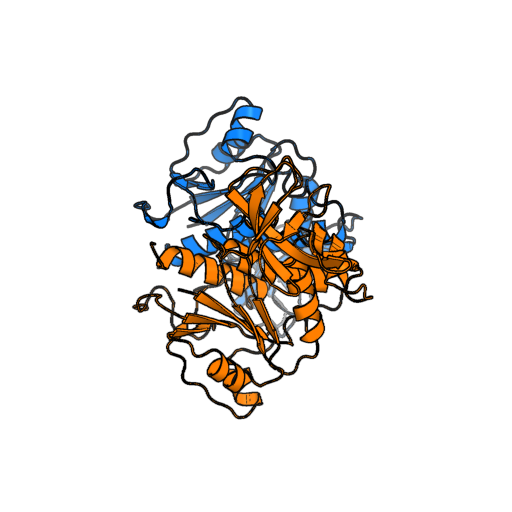 97.56 133 ARG A C 1
ATOM 1059 O O . ARG A 1 133 ? 0.85 29.188 9.047 1 97.56 133 ARG A O 1
ATOM 1066 N N . MET A 1 134 ? -1.426 29 9.375 1 97.06 134 MET A N 1
ATOM 1067 C CA . MET A 1 134 ? -1.269 28.797 10.812 1 97.06 134 MET A CA 1
ATOM 1068 C C . MET A 1 134 ? -2.416 27.969 11.375 1 97.06 134 MET A C 1
ATOM 1070 O O . MET A 1 134 ? -3.414 27.734 10.688 1 97.06 134 MET A O 1
ATOM 1074 N N . THR A 1 135 ? -2.17 27.484 12.586 1 98.12 135 THR A N 1
ATOM 1075 C CA . THR A 1 135 ? -3.205 26.781 13.328 1 98.12 135 THR A CA 1
ATOM 1076 C C . THR A 1 135 ? -3.926 27.719 14.281 1 98.12 135 THR A C 1
ATOM 1078 O O . THR A 1 135 ? -3.287 28.531 14.969 1 98.12 135 THR A O 1
ATOM 1081 N N . PHE A 1 136 ? -5.258 27.609 14.32 1 98.19 136 PHE A N 1
ATOM 1082 C CA . PHE A 1 136 ? -6.051 28.531 15.125 1 98.19 136 PHE A CA 1
ATOM 1083 C C . PHE A 1 136 ? -7.027 27.766 16.016 1 98.19 136 PHE A C 1
ATOM 1085 O O . PHE A 1 136 ? -7.426 26.641 15.68 1 98.19 136 PHE A O 1
ATOM 1092 N N . GLU A 1 137 ? -7.34 28.375 17.047 1 98.44 137 GLU A N 1
ATOM 1093 C CA . GLU A 1 137 ? -8.438 27.922 17.891 1 98.44 137 GLU A CA 1
ATOM 1094 C C . GLU A 1 137 ? -9.594 28.922 17.875 1 98.44 137 GLU A C 1
ATOM 1096 O O . GLU A 1 137 ? -9.383 30.125 17.984 1 98.44 137 GLU A O 1
ATOM 1101 N N . ILE A 1 138 ? -10.75 28.453 17.75 1 98.12 138 ILE A N 1
ATOM 1102 C CA . ILE A 1 138 ? -11.93 29.312 17.781 1 98.12 138 ILE A CA 1
ATOM 1103 C C . ILE A 1 138 ? -12.227 29.75 19.203 1 98.12 138 ILE A C 1
ATOM 1105 O O . ILE A 1 138 ? -12.43 28.906 20.094 1 98.12 138 ILE A O 1
ATOM 1109 N N . ILE A 1 139 ? -12.312 30.984 19.422 1 98.38 139 ILE A N 1
ATOM 1110 C CA . ILE A 1 139 ? -12.523 31.469 20.781 1 98.38 139 ILE A CA 1
ATOM 1111 C C . ILE A 1 139 ? -13.883 32.156 20.891 1 98.38 139 ILE A C 1
ATOM 1113 O O . ILE A 1 139 ? -14.383 32.406 21.984 1 98.38 139 ILE A O 1
ATOM 1117 N N . SER A 1 140 ? -14.469 32.5 19.766 1 97.94 140 SER A N 1
ATOM 1118 C CA . SER A 1 140 ? -15.812 33.062 19.688 1 97.94 140 SER A CA 1
ATOM 1119 C C . SER A 1 140 ? -16.5 32.656 18.391 1 97.94 140 SER A C 1
ATOM 1121 O O . SER A 1 140 ? -15.852 32.531 17.344 1 97.94 140 SER A O 1
ATOM 1123 N N . THR A 1 141 ? -17.766 32.469 18.438 1 97.31 141 THR A N 1
ATOM 1124 C CA . THR A 1 141 ? -18.5 32.094 17.219 1 97.31 141 THR A CA 1
ATOM 1125 C C . THR A 1 141 ? -19.312 33.281 16.703 1 97.31 141 THR A C 1
ATOM 1127 O O . THR A 1 141 ? -19.734 33.281 15.547 1 97.31 141 THR A O 1
ATOM 1130 N N . THR A 1 142 ? -19.578 34.25 17.656 1 95.12 142 THR A N 1
ATOM 1131 C CA . THR A 1 142 ? -20.297 35.469 17.281 1 95.12 142 THR A CA 1
ATOM 1132 C C . THR A 1 142 ? -19.703 36.688 17.984 1 95.12 142 THR A C 1
ATOM 1134 O O . THR A 1 142 ? -20.016 36.969 19.141 1 95.12 142 THR A O 1
ATOM 1137 N N . PRO A 1 143 ? -18.984 37.406 17.281 1 95.62 143 PRO A N 1
ATOM 1138 C CA . PRO A 1 143 ? -18.469 37.156 15.93 1 95.62 143 PRO A CA 1
ATOM 1139 C C . PRO A 1 143 ? -17.422 36.062 15.891 1 95.62 143 PRO A C 1
ATOM 1141 O O . PRO A 1 143 ? -16.875 35.688 16.922 1 95.62 143 PRO A O 1
ATOM 1144 N N . LEU A 1 144 ? -17.203 35.5 14.781 1 97.62 144 LEU A N 1
ATOM 1145 C CA . LEU A 1 144 ? -16.219 34.438 14.633 1 97.62 144 LEU A CA 1
ATOM 1146 C C . LEU A 1 144 ? -14.812 34.969 14.891 1 97.62 144 LEU A C 1
ATOM 1148 O O . LEU A 1 144 ? -14.312 35.812 14.141 1 97.62 144 LEU A O 1
ATOM 1152 N N . LYS A 1 145 ? -14.219 34.5 15.977 1 98.25 145 LYS A N 1
ATOM 1153 C CA . LYS A 1 145 ? -12.875 34.906 16.375 1 98.25 145 LYS A CA 1
ATOM 1154 C C . LYS A 1 145 ? -11.977 33.719 16.625 1 98.25 145 LYS A C 1
ATOM 1156 O O . LYS A 1 145 ? -12.438 32.688 17.141 1 98.25 145 LYS A O 1
ATOM 1161 N N . VAL A 1 146 ? -10.734 33.875 16.266 1 98.5 146 VAL A N 1
ATOM 1162 C CA . VAL A 1 146 ? -9.781 32.781 16.484 1 98.5 146 VAL A CA 1
ATOM 1163 C C . VAL A 1 146 ? -8.484 33.344 17.062 1 98.5 146 VAL A C 1
ATOM 1165 O O . VAL A 1 146 ? -8.219 34.562 16.953 1 98.5 146 VAL A O 1
ATOM 1168 N N . THR A 1 147 ? -7.684 32.531 17.672 1 98.38 147 THR A N 1
ATOM 1169 C CA . THR A 1 147 ? -6.352 32.875 18.156 1 98.38 147 THR A CA 1
ATOM 1170 C C . THR A 1 147 ? -5.34 31.797 17.734 1 98.38 147 THR A C 1
ATOM 1172 O O . THR A 1 147 ? -5.676 30.625 17.641 1 98.38 147 THR A O 1
ATOM 1175 N N . PRO A 1 148 ? -4.172 32.219 17.344 1 97.81 148 PRO A N 1
ATOM 1176 C CA . PRO A 1 148 ? -3.135 31.25 17.031 1 97.81 148 PRO A CA 1
ATOM 1177 C C . PRO A 1 148 ? -2.936 30.234 18.156 1 97.81 148 PRO A C 1
ATOM 1179 O O . PRO A 1 148 ? -2.992 30.594 19.344 1 97.81 148 PRO A O 1
ATOM 1182 N N . THR A 1 149 ? -2.773 29.016 17.766 1 97.62 149 THR A N 1
ATOM 1183 C CA . THR A 1 149 ? -2.57 27.953 18.75 1 97.62 149 THR A CA 1
ATOM 1184 C C . THR A 1 149 ? -1.692 26.844 18.172 1 97.62 149 THR A C 1
ATOM 1186 O O . THR A 1 149 ? -1.218 26.953 17.031 1 97.62 149 THR A O 1
ATOM 1189 N N . LYS A 1 150 ? -1.341 25.922 19.016 1 95.88 150 LYS A N 1
ATOM 1190 C CA . LYS A 1 150 ? -0.63 24.719 18.578 1 95.88 150 LYS A CA 1
ATOM 1191 C C . LYS A 1 150 ? -1.571 23.516 18.5 1 95.88 150 LYS A C 1
ATOM 1193 O O . LYS A 1 150 ? -2.506 23.406 19.297 1 95.88 150 LYS A O 1
ATOM 1198 N N . PRO A 1 151 ? -1.277 22.656 17.516 1 95.12 151 PRO A N 1
ATOM 1199 C CA . PRO A 1 151 ? -2.107 21.453 17.453 1 95.12 151 PRO A CA 1
ATOM 1200 C C . PRO A 1 151 ? -1.964 20.562 18.688 1 95.12 151 PRO A C 1
ATOM 1202 O O . PRO A 1 151 ? -0.893 20.531 19.297 1 95.12 151 PRO A O 1
ATOM 1205 N N . LYS A 1 152 ? -2.957 19.859 19 1 92.38 152 LYS A N 1
ATOM 1206 C CA . LYS A 1 152 ? -2.965 18.984 20.172 1 92.38 152 LYS A CA 1
ATOM 1207 C C . LYS A 1 152 ? -2.719 17.531 19.766 1 92.38 152 LYS A C 1
ATOM 1209 O O . LYS A 1 152 ? -2.574 16.656 20.625 1 92.38 152 LYS A O 1
ATOM 1214 N N . GLU A 1 153 ? -2.754 17.188 18.531 1 95.25 153 GLU A N 1
ATOM 1215 C CA . GLU A 1 153 ? -2.557 15.859 17.969 1 95.25 153 GLU A CA 1
ATOM 1216 C C . GLU A 1 153 ? -1.827 15.93 16.641 1 95.25 153 GLU A C 1
ATOM 1218 O O . GLU A 1 153 ? -1.389 17 16.219 1 95.25 153 GLU A O 1
ATOM 1223 N N . TYR A 1 154 ? -1.605 14.789 16.125 1 96.12 154 TYR A N 1
ATOM 1224 C CA . TYR A 1 154 ? -0.997 14.773 14.805 1 96.12 154 TYR A CA 1
ATOM 1225 C C . TYR A 1 154 ? -1.705 15.742 13.867 1 96.12 154 TYR A C 1
ATOM 1227 O O . TYR A 1 154 ? -2.936 15.758 13.797 1 96.12 154 TYR A O 1
ATOM 1235 N N . TRP A 1 155 ? -0.984 16.531 13.078 1 97 155 TRP A N 1
ATOM 1236 C CA . TRP A 1 155 ? -1.545 17.641 12.312 1 97 155 TRP A CA 1
ATOM 1237 C C . TRP A 1 155 ? -1.021 17.641 10.883 1 97 155 TRP A C 1
ATOM 1239 O O . TRP A 1 155 ? -0.887 18.703 10.266 1 97 155 TRP A O 1
ATOM 1249 N N . GLY A 1 156 ? -0.641 16.484 10.359 1 97.12 156 GLY A N 1
ATOM 1250 C CA . GLY A 1 156 ? -0.129 16.344 9.008 1 97.12 156 GLY A CA 1
ATOM 1251 C C . GLY A 1 156 ? 1.385 16.281 8.945 1 97.12 156 GLY A C 1
ATOM 1252 O O . GLY A 1 156 ? 2.057 16.328 9.977 1 97.12 156 GLY A O 1
ATOM 1253 N N . TYR A 1 157 ? 1.886 16.109 7.719 1 98.62 157 TYR A N 1
ATOM 1254 C CA . TYR A 1 157 ? 3.328 15.992 7.527 1 98.62 157 TYR A CA 1
ATOM 1255 C C . TYR A 1 157 ? 3.887 17.234 6.844 1 98.62 157 TYR A C 1
ATOM 1257 O O . TYR A 1 157 ? 3.145 17.984 6.219 1 98.62 157 TYR A O 1
ATOM 1265 N N . ARG A 1 158 ? 5.141 17.422 7.02 1 98.25 158 ARG A N 1
ATOM 1266 C CA . ARG A 1 158 ? 5.898 18.438 6.293 1 98.25 158 ARG A CA 1
ATOM 1267 C C . ARG A 1 158 ? 6.805 17.797 5.25 1 98.25 158 ARG A C 1
ATOM 1269 O O . ARG A 1 158 ? 7.383 16.734 5.488 1 98.25 158 ARG A O 1
ATOM 1276 N N . VAL A 1 159 ? 6.93 18.453 4.133 1 98.75 159 VAL A N 1
ATOM 1277 C CA . VAL A 1 159 ? 7.723 17.906 3.039 1 98.75 159 VAL A CA 1
ATOM 1278 C C . VAL A 1 159 ? 9 18.734 2.857 1 98.75 159 VAL A C 1
ATOM 1280 O O . VAL A 1 159 ? 8.945 19.969 2.848 1 98.75 159 VAL A O 1
ATOM 1283 N N . HIS A 1 160 ? 10.094 18.078 2.768 1 98.75 160 HIS A N 1
ATOM 1284 C CA . HIS A 1 160 ? 11.398 18.719 2.59 1 98.75 160 HIS A CA 1
ATOM 1285 C C . HIS A 1 160 ? 12.07 18.234 1.31 1 98.75 160 HIS A C 1
ATOM 1287 O O . HIS A 1 160 ? 12.422 17.062 1.189 1 98.75 160 HIS A O 1
ATOM 1293 N N . LEU A 1 161 ? 12.203 19.094 0.427 1 98.44 161 LEU A N 1
ATOM 1294 C CA . LEU A 1 161 ? 13.031 18.812 -0.739 1 98.44 161 LEU A CA 1
ATOM 1295 C C . LEU A 1 161 ? 14.438 19.375 -0.556 1 98.44 161 LEU A C 1
ATOM 1297 O O . LEU A 1 161 ? 14.625 20.594 -0.583 1 98.44 161 LEU A O 1
ATOM 1301 N N . THR A 1 162 ? 15.422 18.656 -0.291 1 95.19 162 THR A N 1
ATOM 1302 C CA . THR A 1 162 ? 16.75 19.156 0.062 1 95.19 162 THR A CA 1
ATOM 1303 C C . THR A 1 162 ? 17.609 19.328 -1.185 1 95.19 162 THR A C 1
ATOM 1305 O O . THR A 1 162 ? 18.578 20.094 -1.174 1 95.19 162 THR A O 1
ATOM 1308 N N . ARG A 1 163 ? 17.453 18.828 -2.271 1 89.19 163 ARG A N 1
ATOM 1309 C CA . ARG A 1 163 ? 18.266 18.797 -3.484 1 89.19 163 ARG A CA 1
ATOM 1310 C C . ARG A 1 163 ? 19.641 18.203 -3.207 1 89.19 163 ARG A C 1
ATOM 1312 O O . ARG A 1 163 ? 20.484 18.109 -4.109 1 89.19 163 ARG A O 1
ATOM 1319 N N . GLY A 1 164 ? 19.906 17.906 -2.006 1 95.56 164 GLY A N 1
ATOM 1320 C CA . GLY A 1 164 ? 21.156 17.281 -1.617 1 95.56 164 GLY A CA 1
ATOM 1321 C C . GLY A 1 164 ? 21.109 15.758 -1.673 1 95.56 164 GLY A C 1
ATOM 1322 O O . GLY A 1 164 ? 20.031 15.18 -1.836 1 95.56 164 GLY A O 1
ATOM 1323 N N . SER A 1 165 ? 22.344 15.211 -1.557 1 97.81 165 SER A N 1
ATOM 1324 C CA . SER A 1 165 ? 22.469 13.758 -1.541 1 97.81 165 SER A CA 1
ATOM 1325 C C . SER A 1 165 ? 21.828 13.164 -0.284 1 97.81 165 SER A C 1
ATOM 1327 O O . SER A 1 165 ? 21.438 13.898 0.625 1 97.81 165 SER A O 1
ATOM 1329 N N . LEU A 1 166 ? 21.641 11.852 -0.307 1 98.56 166 LEU A N 1
ATOM 1330 C CA . LEU A 1 166 ? 21.047 11.164 0.827 1 98.56 166 LEU A CA 1
ATOM 1331 C C . LEU A 1 166 ? 21.812 11.453 2.111 1 98.56 166 LEU A C 1
ATOM 1333 O O . LEU A 1 166 ? 21.219 11.812 3.129 1 98.56 166 LEU A O 1
ATOM 1337 N N . ALA A 1 167 ? 23.109 11.312 2.047 1 98.31 167 ALA A N 1
ATOM 1338 C CA . ALA A 1 167 ? 23.938 11.516 3.234 1 98.31 167 ALA A CA 1
ATOM 1339 C C . ALA A 1 167 ? 23.766 12.922 3.789 1 98.31 167 ALA A C 1
ATOM 1341 O O . ALA A 1 167 ? 23.625 13.109 5 1 98.31 167 ALA A O 1
ATOM 1342 N N . LYS A 1 168 ? 23.812 13.883 2.959 1 97.81 168 LYS A N 1
ATOM 1343 C CA . LYS A 1 168 ? 23.656 15.273 3.373 1 97.81 168 LYS A CA 1
ATOM 1344 C C . LYS A 1 168 ? 22.266 15.523 3.959 1 97.81 168 LYS A C 1
ATOM 1346 O O . LYS A 1 168 ? 22.125 16.266 4.938 1 97.81 168 LYS A O 1
ATOM 1351 N N . THR A 1 169 ? 21.312 14.945 3.344 1 98.5 169 THR A N 1
ATOM 1352 C CA . THR A 1 169 ? 19.938 15.086 3.812 1 98.5 169 THR A CA 1
ATOM 1353 C C . THR A 1 169 ? 19.766 14.469 5.199 1 98.5 169 THR A C 1
ATOM 1355 O O . THR A 1 169 ? 19.125 15.055 6.07 1 98.5 169 THR A O 1
ATOM 1358 N N . LEU A 1 170 ? 20.312 13.32 5.363 1 98.5 170 LEU A N 1
ATOM 1359 C CA . LEU A 1 170 ? 20.234 12.633 6.648 1 98.5 170 LEU A CA 1
ATOM 1360 C C . LEU A 1 170 ? 20.906 13.461 7.742 1 98.5 170 LEU A C 1
ATOM 1362 O O . LEU A 1 170 ? 20.406 13.539 8.859 1 98.5 170 LEU A O 1
ATOM 1366 N N . LYS A 1 171 ? 22.016 14.047 7.453 1 97.44 171 LYS A N 1
ATOM 1367 C CA . LYS A 1 171 ? 22.719 14.891 8.422 1 97.44 171 LYS A CA 1
ATOM 1368 C C . LYS A 1 171 ? 21.859 16.094 8.812 1 97.44 171 LYS A C 1
ATOM 1370 O O . LYS A 1 171 ? 21.844 16.5 9.977 1 97.44 171 LYS A O 1
ATOM 1375 N N . LYS A 1 172 ? 21.188 16.609 7.855 1 97.06 172 LYS A N 1
ATOM 1376 C CA . LYS A 1 172 ? 20.344 17.781 8.078 1 97.06 172 LYS A CA 1
ATOM 1377 C C . LYS A 1 172 ? 19.172 17.438 8.992 1 97.06 172 LYS A C 1
ATOM 1379 O O . LYS A 1 172 ? 18.719 18.281 9.766 1 97.06 172 LYS A O 1
ATOM 1384 N N . ALA A 1 173 ? 18.609 16.25 8.953 1 97.5 173 ALA A N 1
ATOM 1385 C CA . ALA A 1 173 ? 17.406 15.859 9.68 1 97.5 173 ALA A CA 1
ATOM 1386 C C . ALA A 1 173 ? 17.703 15.625 11.156 1 97.5 173 ALA A C 1
ATOM 1388 O O . ALA A 1 173 ? 16.797 15.602 11.984 1 97.5 173 ALA A O 1
ATOM 1389 N N . LYS A 1 174 ? 18.969 15.492 11.609 1 96.25 174 LYS A N 1
ATOM 1390 C CA . LYS A 1 174 ? 19.391 15.328 12.992 1 96.25 174 LYS A CA 1
ATOM 1391 C C . LYS A 1 174 ? 18.578 14.242 13.695 1 96.25 174 LYS A C 1
ATOM 1393 O O . LYS A 1 174 ? 18 14.477 14.75 1 96.25 174 LYS A O 1
ATOM 1398 N N . LEU A 1 175 ? 18.688 13.031 13.219 1 97.94 175 LEU A N 1
ATOM 1399 C CA . LEU A 1 175 ? 17.922 11.891 13.719 1 97.94 175 LEU A CA 1
ATOM 1400 C C . LEU A 1 175 ? 18.578 11.289 14.953 1 97.94 175 LEU A C 1
ATOM 1402 O O . LEU A 1 175 ? 19.797 11.312 15.086 1 97.94 175 LEU A O 1
ATOM 1406 N N . ASN A 1 176 ? 17.766 10.789 15.883 1 97.5 176 ASN A N 1
ATOM 1407 C CA . ASN A 1 176 ? 18.266 9.977 16.984 1 97.5 176 ASN A CA 1
ATOM 1408 C C . ASN A 1 176 ? 18.469 8.523 16.578 1 97.5 176 ASN A C 1
ATOM 1410 O O . ASN A 1 176 ? 19.312 7.828 17.125 1 97.5 176 ASN A O 1
ATOM 1414 N N . LEU A 1 177 ? 17.688 8.07 15.602 1 97.38 177 LEU A N 1
ATOM 1415 C CA . LEU A 1 177 ? 17.734 6.711 15.07 1 97.38 177 LEU A CA 1
ATOM 1416 C C . LEU A 1 177 ? 17.484 6.703 13.57 1 97.38 177 LEU A C 1
ATOM 1418 O O . LEU A 1 177 ? 16.422 7.125 13.109 1 97.38 177 LEU A O 1
ATOM 1422 N N . ALA A 1 178 ? 18.453 6.336 12.828 1 98.31 178 ALA A N 1
ATOM 1423 C CA . ALA A 1 178 ? 18.359 6.238 11.367 1 98.31 178 ALA A CA 1
ATOM 1424 C C . ALA A 1 178 ? 18.297 4.781 10.922 1 98.31 178 ALA A C 1
ATOM 1426 O O . ALA A 1 178 ? 19.25 4.023 11.117 1 98.31 178 ALA A O 1
ATOM 1427 N N . ILE A 1 179 ? 17.234 4.395 10.266 1 98.56 179 ILE A N 1
ATOM 1428 C CA . ILE A 1 179 ? 17.031 3.02 9.836 1 98.56 179 ILE A CA 1
ATOM 1429 C C . ILE A 1 179 ? 16.953 2.961 8.312 1 98.56 179 ILE A C 1
ATOM 1431 O O . ILE A 1 179 ? 16.078 3.57 7.699 1 98.56 179 ILE A O 1
ATOM 1435 N N . ALA A 1 180 ? 17.859 2.285 7.699 1 98.75 180 ALA A N 1
ATOM 1436 C CA . ALA A 1 180 ? 17.812 2.012 6.266 1 98.75 180 ALA A CA 1
ATOM 1437 C C . ALA A 1 180 ? 17.047 0.723 5.984 1 98.75 180 ALA A C 1
ATOM 1439 O O . ALA A 1 180 ? 17.188 -0.266 6.707 1 98.75 180 ALA A O 1
ATOM 1440 N N . THR A 1 181 ? 16.203 0.751 4.977 1 98.5 181 THR A N 1
ATOM 1441 C CA . THR A 1 181 ? 15.477 -0.45 4.594 1 98.5 181 THR A CA 1
ATOM 1442 C C . THR A 1 181 ? 16.109 -1.109 3.373 1 98.5 181 THR A C 1
ATOM 1444 O O . THR A 1 181 ? 16.422 -0.436 2.387 1 98.5 181 THR A O 1
ATOM 1447 N N . SER A 1 182 ? 16.375 -2.324 3.479 1 97.44 182 SER A N 1
ATOM 1448 C CA . SER A 1 182 ? 17.016 -3.066 2.402 1 97.44 182 SER A CA 1
ATOM 1449 C C . SER A 1 182 ? 16.688 -4.551 2.477 1 97.44 182 SER A C 1
ATOM 1451 O O . SER A 1 182 ? 16.641 -5.133 3.564 1 97.44 182 SER A O 1
ATOM 1453 N N . ARG A 1 183 ? 16.438 -5.168 1.357 1 95.62 183 ARG A N 1
ATOM 1454 C CA . ARG A 1 183 ? 16.219 -6.613 1.312 1 95.62 183 ARG A CA 1
ATOM 1455 C C . ARG A 1 183 ? 17.438 -7.367 1.84 1 95.62 183 ARG A C 1
ATOM 1457 O O . ARG A 1 183 ? 17.312 -8.484 2.344 1 95.62 183 ARG A O 1
ATOM 1464 N N . MET A 1 184 ? 18.578 -6.734 1.762 1 95.19 184 MET A N 1
ATOM 1465 C CA . MET A 1 184 ? 19.828 -7.367 2.172 1 95.19 184 MET A CA 1
ATOM 1466 C C . MET A 1 184 ? 20.141 -7.047 3.627 1 95.19 184 MET A C 1
ATOM 1468 O O . MET A 1 184 ? 21.172 -7.484 4.152 1 95.19 184 MET A O 1
ATOM 1472 N N . GLY A 1 185 ? 19.328 -6.227 4.258 1 97.5 185 GLY A N 1
ATOM 1473 C CA . GLY A 1 185 ? 19.547 -5.871 5.652 1 97.5 185 GLY A CA 1
ATOM 1474 C C . GLY A 1 185 ? 19.234 -7.004 6.609 1 97.5 185 GLY A C 1
ATOM 1475 O O . GLY A 1 185 ? 18.859 -8.102 6.184 1 97.5 185 GLY A O 1
ATOM 1476 N N . GLU A 1 186 ? 19.422 -6.727 7.875 1 97.5 186 GLU A N 1
ATOM 1477 C CA . GLU A 1 186 ? 19.094 -7.703 8.914 1 97.5 186 GLU A CA 1
ATOM 1478 C C . GLU A 1 186 ? 17.594 -7.914 9.023 1 97.5 186 GLU A C 1
ATOM 1480 O O . GLU A 1 186 ? 16.812 -6.961 8.93 1 97.5 186 GLU A O 1
ATOM 1485 N N . ASP A 1 187 ? 17.188 -9.195 9.164 1 97.38 187 ASP A N 1
ATOM 1486 C CA . ASP A 1 187 ? 15.789 -9.531 9.375 1 97.38 187 ASP A CA 1
ATOM 1487 C C . ASP A 1 187 ? 15.219 -8.781 10.578 1 97.38 187 ASP A C 1
ATOM 1489 O O . ASP A 1 187 ? 15.68 -8.969 11.703 1 97.38 187 ASP A O 1
ATOM 1493 N N . VAL A 1 188 ? 14.203 -7.934 10.359 1 97.12 188 VAL A N 1
ATOM 1494 C CA . VAL A 1 188 ? 13.641 -7.066 11.391 1 97.12 188 VAL A CA 1
ATOM 1495 C C . VAL A 1 188 ? 13.102 -7.914 12.539 1 97.12 188 VAL A C 1
ATOM 1497 O O . VAL A 1 188 ? 13 -7.438 13.672 1 97.12 188 VAL A O 1
ATOM 1500 N N . ARG A 1 189 ? 12.812 -9.211 12.359 1 96 189 ARG A N 1
ATOM 1501 C CA . ARG A 1 189 ? 12.273 -10.109 13.375 1 96 189 ARG A CA 1
ATOM 1502 C C . ARG A 1 189 ? 13.367 -10.586 14.328 1 96 189 ARG A C 1
ATOM 1504 O O . ARG A 1 189 ? 13.07 -11.086 15.414 1 96 189 ARG A O 1
ATOM 1511 N N . LYS A 1 190 ? 14.57 -10.398 13.906 1 94.94 190 LYS A N 1
ATOM 1512 C CA . LYS A 1 190 ? 15.688 -10.984 14.633 1 94.94 190 LYS A CA 1
ATOM 1513 C C . LYS A 1 190 ? 16.531 -9.898 15.297 1 94.94 190 LYS A C 1
ATOM 1515 O O . LYS A 1 190 ? 17.609 -10.188 15.844 1 94.94 190 LYS A O 1
ATOM 1520 N N . VAL A 1 191 ? 16.094 -8.711 15.211 1 93.5 191 VAL A N 1
ATOM 1521 C CA . VAL A 1 191 ? 16.891 -7.605 15.734 1 93.5 191 VAL A CA 1
ATOM 1522 C C . VAL A 1 191 ? 16.266 -7.086 17.031 1 93.5 191 VAL A C 1
ATOM 1524 O O . VAL A 1 191 ? 15.039 -7.086 17.188 1 93.5 191 VAL A O 1
ATOM 1527 N N . ASN A 1 192 ? 17.172 -6.797 17.938 1 90.81 192 ASN A N 1
ATOM 1528 C CA . ASN A 1 192 ? 16.734 -6.039 19.109 1 90.81 192 ASN A CA 1
ATOM 1529 C C . ASN A 1 192 ? 16.672 -4.543 18.812 1 90.81 192 ASN A C 1
ATOM 1531 O O . ASN A 1 192 ? 17.703 -3.873 18.734 1 90.81 192 ASN A O 1
ATOM 1535 N N . LEU A 1 193 ? 15.5 -4.051 18.672 1 90.94 193 LEU A N 1
ATOM 1536 C CA . LEU A 1 193 ? 15.312 -2.652 18.297 1 90.94 193 LEU A CA 1
ATOM 1537 C C . LEU A 1 193 ? 15.453 -1.741 19.516 1 90.94 193 LEU A C 1
ATOM 1539 O O . LEU A 1 193 ? 14.938 -2.055 20.594 1 90.94 193 LEU A O 1
ATOM 1543 N N . PRO A 1 194 ? 16.172 -0.706 19.344 1 90.44 194 PRO A N 1
ATOM 1544 C CA . PRO A 1 194 ? 16.141 0.309 20.391 1 90.44 194 PRO A CA 1
ATOM 1545 C C . PRO A 1 194 ? 14.781 0.972 20.547 1 90.44 194 PRO A C 1
ATOM 1547 O O . PRO A 1 194 ? 13.914 0.806 19.672 1 90.44 194 PRO A O 1
ATOM 1550 N N . PRO A 1 195 ? 14.602 1.583 21.688 1 88.5 195 PRO A N 1
ATOM 1551 C CA . PRO A 1 195 ? 13.359 2.34 21.797 1 88.5 195 PRO A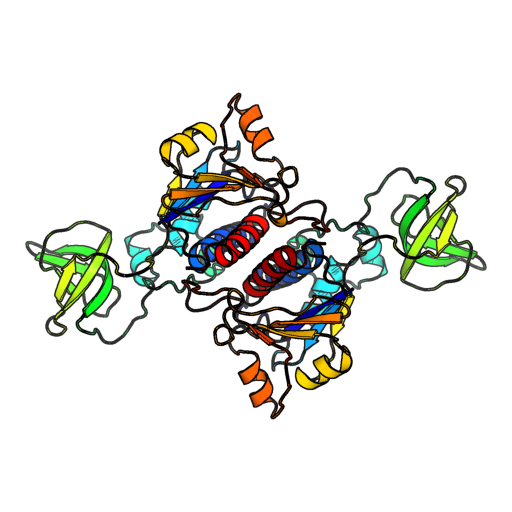 CA 1
ATOM 1552 C C . PRO A 1 195 ? 13.164 3.342 20.672 1 88.5 195 PRO A C 1
ATOM 1554 O O . PRO A 1 195 ? 14.125 3.98 20.234 1 88.5 195 PRO A O 1
ATOM 1557 N N . LEU A 1 196 ? 12.055 3.32 20.141 1 90.88 196 LEU A N 1
ATOM 1558 C CA . LEU A 1 196 ? 11.719 4.266 19.078 1 90.88 196 LEU A CA 1
ATOM 1559 C C . LEU A 1 196 ? 11.406 5.641 19.656 1 90.88 196 LEU A C 1
ATOM 1561 O O . LEU A 1 196 ? 10.273 6.113 19.562 1 90.88 196 LEU A O 1
ATOM 1565 N N . GLU A 1 197 ? 12.383 6.281 20.172 1 90.44 197 GLU A N 1
ATOM 1566 C CA . GLU A 1 197 ? 12.219 7.574 20.828 1 90.44 197 GLU A CA 1
ATOM 1567 C C . GLU A 1 197 ? 12.922 8.68 20.047 1 90.44 197 GLU A C 1
ATOM 1569 O O . GLU A 1 197 ? 13.906 8.43 19.359 1 90.44 197 GLU A O 1
ATOM 1574 N N . GLY A 1 198 ? 12.305 9.859 20.188 1 94.38 198 GLY A N 1
ATOM 1575 C CA . GLY A 1 198 ? 12.883 11.008 19.516 1 94.38 198 GLY A CA 1
ATOM 1576 C C . GLY A 1 198 ? 12.594 11.047 18.031 1 94.38 198 GLY A C 1
ATOM 1577 O O . GLY A 1 198 ? 11.469 10.766 17.609 1 94.38 198 GLY A O 1
ATOM 1578 N N . GLU A 1 199 ? 13.68 11.516 17.297 1 97.75 199 GLU A N 1
ATOM 1579 C CA . GLU A 1 199 ? 13.57 11.633 15.844 1 97.75 199 GLU A CA 1
ATOM 1580 C C . GLU A 1 199 ? 14 10.336 15.148 1 97.75 199 GLU A C 1
ATOM 1582 O O . GLU A 1 199 ? 15.195 10.055 15.047 1 97.75 199 GLU A O 1
ATOM 1587 N N . VAL A 1 200 ? 13.055 9.57 14.672 1 98 200 VAL A N 1
ATOM 1588 C CA . VAL A 1 200 ? 13.328 8.289 14.039 1 98 200 VAL A CA 1
ATOM 1589 C C . VAL A 1 200 ? 13.133 8.398 12.531 1 98 200 VAL A C 1
ATOM 1591 O O . VAL A 1 200 ? 12.07 8.828 12.07 1 98 200 VAL A O 1
ATOM 1594 N N . GLY A 1 201 ? 14.141 8.047 11.797 1 98.69 201 GLY A N 1
ATOM 1595 C CA . GLY A 1 201 ? 14.078 8.141 10.344 1 98.69 201 GLY A CA 1
ATOM 1596 C C . GLY A 1 201 ? 14.094 6.793 9.656 1 98.69 201 GLY A C 1
ATOM 1597 O O . GLY A 1 201 ? 14.859 5.902 10.031 1 98.69 201 GLY A O 1
ATOM 1598 N N . PHE A 1 202 ? 13.258 6.598 8.711 1 98.88 202 PHE A N 1
ATOM 1599 C CA . PHE A 1 202 ? 13.211 5.434 7.832 1 98.88 202 PHE A CA 1
ATOM 1600 C C . PHE A 1 202 ? 13.617 5.809 6.41 1 98.88 202 PHE A C 1
ATOM 1602 O O . PHE A 1 202 ? 13 6.68 5.793 1 98.88 202 PHE A O 1
ATOM 1609 N N . VAL A 1 203 ? 14.594 5.156 5.898 1 98.94 203 VAL A N 1
ATOM 1610 C CA . VAL A 1 203 ? 15.156 5.523 4.602 1 98.94 203 VAL A CA 1
ATOM 1611 C C . VAL A 1 203 ? 14.812 4.453 3.568 1 98.94 203 VAL A C 1
ATOM 1613 O O . VAL A 1 203 ? 14.984 3.26 3.82 1 98.94 203 VAL A O 1
ATOM 1616 N N . PHE A 1 204 ? 14.383 4.887 2.426 1 98.81 204 PHE A N 1
ATOM 1617 C CA . PHE A 1 204 ? 13.977 3.973 1.368 1 98.81 204 PHE A CA 1
ATOM 1618 C C . PHE A 1 204 ? 14.727 4.266 0.075 1 98.81 204 PHE A C 1
ATOM 1620 O O . PHE A 1 204 ? 15.07 5.418 -0.198 1 98.81 204 PHE A O 1
ATOM 1627 N N . GLY A 1 205 ? 14.922 3.27 -0.68 1 97.88 205 GLY A N 1
ATOM 1628 C CA . GLY A 1 205 ? 15.633 3.408 -1.938 1 97.88 205 GLY A CA 1
ATOM 1629 C C . GLY A 1 205 ? 14.719 3.648 -3.123 1 97.88 205 GLY A C 1
ATOM 1630 O O . GLY A 1 205 ? 13.523 3.914 -2.947 1 97.88 205 GLY A O 1
ATOM 1631 N N . SER A 1 206 ? 15.344 3.586 -4.277 1 95.88 206 SER A N 1
ATOM 1632 C CA . SER A 1 206 ? 14.648 3.783 -5.547 1 95.88 206 SER A CA 1
ATOM 1633 C C . SER A 1 206 ? 14.234 2.449 -6.16 1 95.88 206 SER A C 1
ATOM 1635 O O . SER A 1 206 ? 14.703 1.392 -5.734 1 95.88 206 SER A O 1
ATOM 1637 N N . PRO A 1 207 ? 13.312 2.539 -7.164 1 92.12 207 PRO A N 1
ATOM 1638 C CA . PRO A 1 207 ? 12.914 1.304 -7.844 1 92.12 207 PRO A CA 1
ATOM 1639 C C . PRO A 1 207 ? 14.102 0.535 -8.414 1 92.12 207 PRO A C 1
ATOM 1641 O O . PRO A 1 207 ? 14.133 -0.697 -8.359 1 92.12 207 PRO A O 1
ATOM 1644 N N . ARG A 1 208 ? 15.141 1.178 -8.789 1 92.94 208 ARG A N 1
ATOM 1645 C CA . ARG A 1 208 ? 16.234 0.512 -9.492 1 92.94 208 ARG A CA 1
ATOM 1646 C C . ARG A 1 208 ? 17.469 0.411 -8.609 1 92.94 208 ARG A C 1
ATOM 1648 O O . ARG A 1 208 ? 18.359 -0.398 -8.875 1 92.94 208 ARG A O 1
ATOM 1655 N N . LYS A 1 209 ? 17.5 1.241 -7.582 1 95.31 209 LYS A N 1
ATOM 1656 C CA . LYS A 1 209 ? 18.719 1.294 -6.773 1 95.31 209 LYS A CA 1
ATOM 1657 C C . LYS A 1 209 ? 18.391 1.227 -5.285 1 95.31 209 LYS A C 1
ATOM 1659 O O . LYS A 1 209 ? 17.547 1.982 -4.797 1 95.31 209 LYS A O 1
ATOM 1664 N N . GLY A 1 210 ? 19.125 0.358 -4.617 1 96.38 210 GLY A N 1
ATOM 1665 C CA . GLY A 1 210 ? 19.047 0.337 -3.164 1 96.38 210 GLY A CA 1
ATOM 1666 C C . GLY A 1 210 ? 19.75 1.51 -2.512 1 96.38 210 GLY A C 1
ATOM 1667 O O . GLY A 1 210 ? 20.484 2.248 -3.176 1 96.38 210 GLY A O 1
ATOM 1668 N N . ILE A 1 211 ? 19.578 1.601 -1.277 1 98 211 ILE A N 1
ATOM 1669 C CA . ILE A 1 211 ? 20.078 2.725 -0.497 1 98 211 ILE A CA 1
ATOM 1670 C C . ILE A 1 211 ? 21.609 2.762 -0.57 1 98 211 ILE A C 1
ATOM 1672 O O . ILE A 1 211 ? 22.188 3.814 -0.823 1 98 211 ILE A O 1
ATOM 1676 N N . MET A 1 212 ? 22.266 1.604 -0.38 1 96.69 212 MET A N 1
ATOM 1677 C CA . MET A 1 212 ? 23.734 1.545 -0.38 1 96.69 212 MET A CA 1
ATOM 1678 C C . MET A 1 212 ? 24.281 1.867 -1.762 1 96.69 212 MET A C 1
ATOM 1680 O O . MET A 1 212 ? 25.328 2.508 -1.88 1 96.69 212 MET A O 1
ATOM 1684 N N . GLU A 1 213 ? 23.578 1.394 -2.721 1 97 213 GLU A N 1
ATOM 1685 C CA . GLU A 1 213 ? 23.984 1.702 -4.09 1 97 213 GLU A CA 1
ATOM 1686 C C . GLU A 1 213 ? 23.891 3.199 -4.371 1 97 213 GLU A C 1
ATOM 1688 O O . GLU A 1 213 ? 24.75 3.771 -5.027 1 97 213 GLU A O 1
ATOM 1693 N N . ILE A 1 214 ? 22.859 3.814 -3.873 1 97.69 214 ILE A N 1
ATOM 1694 C CA . ILE A 1 214 ? 22.656 5.246 -4.062 1 97.69 214 ILE A CA 1
ATOM 1695 C C . ILE A 1 214 ? 23.797 6.012 -3.385 1 97.69 214 ILE A C 1
ATOM 1697 O O . ILE A 1 214 ? 24.359 6.945 -3.963 1 97.69 214 ILE A O 1
ATOM 1701 N N . LEU A 1 215 ? 24.141 5.652 -2.191 1 98 215 LEU A N 1
ATOM 1702 C CA . L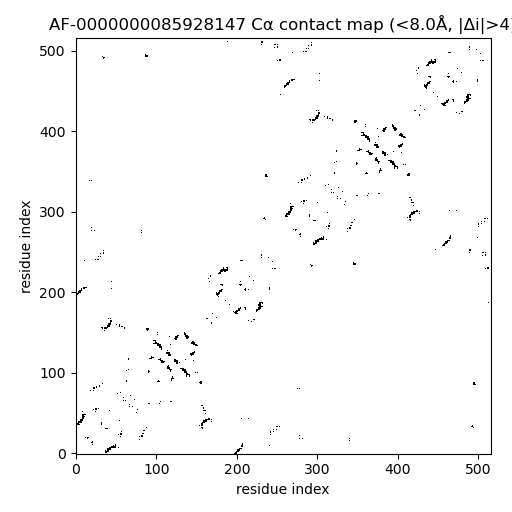EU A 1 215 ? 25.234 6.289 -1.48 1 98 215 LEU A CA 1
ATOM 1703 C C . LEU A 1 215 ? 26.547 6.148 -2.26 1 98 215 LEU A C 1
ATOM 1705 O O . LEU A 1 215 ? 27.281 7.121 -2.416 1 98 215 LEU A O 1
ATOM 1709 N N . ARG A 1 216 ? 26.75 4.973 -2.773 1 97.06 216 ARG A N 1
ATOM 1710 C CA . ARG A 1 216 ? 27.969 4.719 -3.533 1 97.06 216 ARG A CA 1
ATOM 1711 C C . ARG A 1 216 ? 28.016 5.57 -4.797 1 97.06 216 ARG A C 1
ATOM 1713 O O . ARG A 1 216 ? 29.062 6.086 -5.168 1 97.06 216 ARG A O 1
ATOM 1720 N N . ASP A 1 217 ? 26.938 5.676 -5.457 1 96.56 217 ASP A N 1
ATOM 1721 C CA . ASP A 1 217 ? 26.859 6.469 -6.68 1 96.56 217 ASP A CA 1
ATOM 1722 C C . ASP A 1 217 ? 27.281 7.914 -6.422 1 96.56 217 ASP A C 1
ATOM 1724 O O . ASP A 1 217 ? 27.797 8.586 -7.316 1 96.56 217 ASP A O 1
ATOM 1728 N N . PHE A 1 218 ? 27.031 8.391 -5.266 1 96.75 218 PHE A N 1
ATOM 1729 C CA . PHE A 1 218 ? 27.359 9.766 -4.918 1 96.75 218 PHE A CA 1
ATOM 1730 C C . PHE A 1 218 ? 28.688 9.828 -4.172 1 96.75 218 PHE A C 1
ATOM 1732 O O . PHE A 1 218 ? 29.062 10.875 -3.631 1 96.75 218 PHE A O 1
ATOM 1739 N N . ASN A 1 219 ? 29.391 8.734 -4.113 1 97.25 219 ASN A N 1
ATOM 1740 C CA . ASN A 1 219 ? 30.672 8.617 -3.424 1 97.25 219 ASN A CA 1
ATOM 1741 C C . ASN A 1 219 ? 30.562 9.055 -1.966 1 97.25 219 ASN A C 1
ATOM 1743 O O . ASN A 1 219 ? 31.391 9.836 -1.487 1 97.25 219 ASN A O 1
ATOM 1747 N N . GLU A 1 220 ? 29.469 8.617 -1.346 1 97.12 220 GLU A N 1
ATOM 1748 C CA . GLU A 1 220 ? 29.203 8.945 0.051 1 97.12 220 GLU A CA 1
ATOM 1749 C C . GLU A 1 220 ? 28.969 7.691 0.881 1 97.12 220 GLU A C 1
ATOM 1751 O O . GLU A 1 220 ? 28.797 6.602 0.332 1 97.12 220 GLU A O 1
ATOM 1756 N N . ASP A 1 221 ? 29.141 7.871 2.141 1 95.56 221 ASP A N 1
ATOM 1757 C CA . ASP A 1 221 ? 28.781 6.844 3.113 1 95.56 221 ASP A CA 1
ATOM 1758 C C . ASP A 1 221 ? 27.984 7.434 4.27 1 95.56 221 ASP A C 1
ATOM 1760 O O . ASP A 1 221 ? 28 8.648 4.492 1 95.56 221 ASP A O 1
ATOM 1764 N N . TYR A 1 222 ? 27.25 6.672 4.844 1 96.94 222 TYR A N 1
ATOM 1765 C CA . TYR A 1 222 ? 26.5 7.066 6.027 1 96.94 222 TYR A CA 1
ATOM 1766 C C . TYR A 1 222 ? 26.375 5.91 7.012 1 96.94 222 TYR A C 1
ATOM 1768 O O . TYR A 1 222 ? 26.109 4.773 6.617 1 96.94 222 TYR A O 1
ATOM 1776 N N . SER A 1 223 ? 26.656 6.184 8.281 1 97.12 223 SER A N 1
ATOM 1777 C CA . SER A 1 223 ? 26.562 5.16 9.32 1 97.12 223 SER A CA 1
ATOM 1778 C C . SER A 1 223 ? 25.141 5.051 9.867 1 97.12 223 SER A C 1
ATOM 1780 O O . SER A 1 223 ? 24.812 5.695 10.867 1 97.12 223 SER A O 1
ATOM 1782 N N . PHE A 1 224 ? 24.375 4.191 9.305 1 98.12 224 PHE A N 1
ATOM 1783 C CA . PHE A 1 224 ? 23.031 3.941 9.805 1 98.12 224 PHE A CA 1
ATOM 1784 C C . PHE A 1 224 ? 23.062 3.199 11.133 1 98.12 224 PHE A C 1
ATOM 1786 O O . PHE A 1 224 ? 23.938 2.363 11.359 1 98.12 224 PHE A O 1
ATOM 1793 N N . ASP A 1 225 ? 22.125 3.52 11.969 1 97.56 225 ASP A N 1
ATOM 1794 C CA . ASP A 1 225 ? 22 2.766 13.211 1 97.56 225 ASP A CA 1
ATOM 1795 C C . ASP A 1 225 ? 21.578 1.323 12.945 1 97.56 225 ASP A C 1
ATOM 1797 O O . ASP A 1 225 ? 22.031 0.403 13.633 1 97.56 225 ASP A O 1
ATOM 1801 N N . LEU A 1 226 ? 20.703 1.122 11.945 1 98.06 226 LEU A N 1
ATOM 1802 C CA . LEU A 1 226 ? 20.219 -0.195 11.555 1 98.06 226 LEU A CA 1
ATOM 1803 C C . LEU A 1 226 ? 19.984 -0.257 10.047 1 98.06 226 LEU A C 1
ATOM 1805 O O . LEU A 1 226 ? 19.547 0.725 9.438 1 98.06 226 LEU A O 1
ATOM 1809 N N . ILE A 1 227 ? 20.281 -1.253 9.484 1 98.25 227 ILE A N 1
ATOM 1810 C CA . ILE A 1 227 ? 19.906 -1.624 8.125 1 98.25 227 ILE A CA 1
ATOM 1811 C C . ILE A 1 227 ? 19.016 -2.873 8.156 1 98.25 227 ILE A C 1
ATOM 1813 O O . ILE A 1 227 ? 19.5 -3.965 8.477 1 98.25 227 ILE A O 1
ATOM 1817 N N . LEU A 1 228 ? 17.75 -2.672 7.793 1 98.5 228 LEU A N 1
ATOM 1818 C CA . LEU A 1 228 ? 16.797 -3.73 8.117 1 98.5 228 LEU A CA 1
ATOM 1819 C C . LEU A 1 228 ? 16.062 -4.207 6.867 1 98.5 228 LEU A C 1
ATOM 1821 O O . LEU A 1 228 ? 15.711 -3.4 6.004 1 98.5 228 LEU A O 1
ATOM 1825 N N . ASN A 1 229 ? 15.906 -5.484 6.762 1 98.19 229 ASN A N 1
ATOM 1826 C CA . ASN A 1 229 ? 14.891 -6.082 5.91 1 98.19 229 ASN A CA 1
ATOM 1827 C C . ASN A 1 229 ? 13.531 -6.121 6.605 1 98.19 229 ASN A C 1
ATOM 1829 O O . ASN A 1 229 ? 13.297 -6.961 7.477 1 98.19 229 ASN A O 1
ATOM 1833 N N . THR A 1 230 ? 12.648 -5.219 6.219 1 98.12 230 THR A N 1
ATOM 1834 C CA . THR A 1 230 ? 11.375 -5.098 6.914 1 98.12 230 THR A CA 1
ATOM 1835 C C . THR A 1 230 ? 10.32 -6.012 6.281 1 98.12 230 THR A C 1
ATOM 1837 O O . THR A 1 230 ? 9.211 -6.137 6.797 1 98.12 230 THR A O 1
ATOM 1840 N N . ILE A 1 231 ? 10.602 -6.641 5.184 1 98.25 231 ILE A N 1
ATOM 1841 C CA . ILE A 1 231 ? 9.719 -7.602 4.523 1 98.25 231 ILE A CA 1
ATOM 1842 C C . ILE A 1 231 ? 10.461 -8.914 4.305 1 98.25 231 ILE A C 1
ATOM 1844 O O . ILE A 1 231 ? 10.664 -9.336 3.166 1 98.25 231 ILE A O 1
ATOM 1848 N N . PRO A 1 232 ? 10.797 -9.484 5.367 1 96.94 232 PRO A N 1
ATOM 1849 C CA . PRO A 1 232 ? 11.555 -10.734 5.219 1 96.94 232 PRO A CA 1
ATOM 1850 C C . PRO A 1 232 ? 10.797 -11.789 4.41 1 96.94 232 PRO A C 1
ATOM 1852 O O . PRO A 1 232 ? 9.57 -11.859 4.477 1 96.94 232 PRO A O 1
ATOM 1855 N N . ASN A 1 233 ? 11.523 -12.586 3.631 1 95.88 233 ASN A N 1
ATOM 1856 C CA . ASN A 1 233 ? 10.992 -13.711 2.861 1 95.88 233 ASN A CA 1
ATOM 1857 C C . ASN A 1 233 ? 9.961 -13.242 1.836 1 95.88 233 ASN A C 1
ATOM 1859 O O . ASN A 1 233 ? 8.977 -13.938 1.583 1 95.88 233 ASN A O 1
ATOM 1863 N N . GLN A 1 234 ? 10.141 -11.969 1.41 1 97.5 234 GLN A N 1
ATOM 1864 C CA . GLN A 1 234 ? 9.25 -11.531 0.337 1 97.5 234 GLN A CA 1
ATOM 1865 C C . GLN A 1 234 ? 9.234 -12.539 -0.81 1 97.5 234 GLN A C 1
ATOM 1867 O O . GLN A 1 234 ? 10.258 -13.148 -1.124 1 97.5 234 GLN A O 1
ATOM 1872 N N . LYS A 1 235 ? 8.086 -12.672 -1.479 1 97.81 235 LYS A N 1
ATOM 1873 C CA . LYS A 1 235 ? 7.941 -13.703 -2.504 1 97.81 235 LYS A CA 1
ATOM 1874 C C . LYS A 1 235 ? 8.039 -13.102 -3.904 1 97.81 235 LYS A C 1
ATOM 1876 O O . LYS A 1 235 ? 7.859 -13.805 -4.898 1 97.81 235 LYS A O 1
ATOM 1881 N N . THR A 1 236 ? 8.305 -11.82 -3.979 1 97.62 236 THR A N 1
ATOM 1882 C CA . THR A 1 236 ? 8.5 -11.125 -5.246 1 97.62 236 THR A CA 1
ATOM 1883 C C . THR A 1 236 ? 9.953 -10.672 -5.391 1 97.62 236 THR A C 1
ATOM 1885 O O . THR A 1 236 ? 10.648 -10.477 -4.391 1 97.62 236 THR A O 1
ATOM 1888 N N . LYS A 1 237 ? 10.367 -10.57 -6.598 1 95.81 237 LYS A N 1
ATOM 1889 C CA . LYS A 1 237 ? 11.742 -10.148 -6.848 1 95.81 237 LYS A CA 1
ATOM 1890 C C . LYS A 1 237 ? 11.984 -8.727 -6.34 1 95.81 237 LYS A C 1
ATOM 1892 O O . LYS A 1 237 ? 13.086 -8.414 -5.871 1 95.81 237 LYS A O 1
ATOM 1897 N N . THR A 1 238 ? 11 -7.902 -6.492 1 94.5 238 THR A N 1
ATOM 1898 C CA . THR A 1 238 ? 11.125 -6.512 -6.074 1 94.5 238 THR A CA 1
ATOM 1899 C C . THR A 1 238 ? 9.906 -6.07 -5.277 1 94.5 238 THR A C 1
ATOM 1901 O O . THR A 1 238 ? 8.812 -6.621 -5.453 1 94.5 238 THR A O 1
ATOM 1904 N N . VAL A 1 239 ? 10.172 -5.219 -4.375 1 97.62 239 VAL A N 1
ATOM 1905 C CA . VAL A 1 239 ? 9.133 -4.465 -3.689 1 97.62 239 VAL A CA 1
ATOM 1906 C C . VAL A 1 239 ? 9.258 -2.98 -4.035 1 97.62 239 VAL A C 1
ATOM 1908 O O . VAL A 1 239 ? 10.344 -2.408 -3.951 1 97.62 239 VAL A O 1
ATOM 1911 N N . ARG A 1 240 ? 8.211 -2.426 -4.492 1 97.25 240 ARG A N 1
ATOM 1912 C CA . ARG A 1 240 ? 8.242 -1.017 -4.875 1 97.25 240 ARG A CA 1
ATOM 1913 C C . ARG A 1 240 ? 8.367 -0.12 -3.646 1 97.25 240 ARG A C 1
ATOM 1915 O O . ARG A 1 240 ? 7.938 -0.489 -2.553 1 97.25 240 ARG A O 1
ATOM 1922 N N . THR A 1 241 ? 8.867 1.068 -3.844 1 98.12 241 THR A N 1
ATOM 1923 C CA . THR A 1 241 ? 9.156 1.969 -2.732 1 98.12 241 THR A CA 1
ATOM 1924 C C . THR A 1 241 ? 7.879 2.301 -1.962 1 98.12 241 THR A C 1
ATOM 1926 O O . THR A 1 241 ? 7.863 2.268 -0.729 1 98.12 241 THR A O 1
ATOM 1929 N N . GLU A 1 242 ? 6.766 2.635 -2.682 1 98.31 242 GLU A N 1
ATOM 1930 C CA . GLU A 1 242 ? 5.527 2.992 -1.992 1 98.31 242 GLU A CA 1
ATOM 1931 C C . GLU A 1 242 ? 4.977 1.812 -1.2 1 98.31 242 GLU A C 1
ATOM 1933 O O . GLU A 1 242 ? 4.367 1.995 -0.144 1 98.31 242 GLU A O 1
ATOM 1938 N N . GLU A 1 243 ? 5.195 0.571 -1.699 1 98.69 243 GLU A N 1
ATOM 1939 C CA . GLU A 1 243 ? 4.832 -0.637 -0.966 1 98.69 243 GLU A CA 1
ATOM 1940 C C . GLU A 1 243 ? 5.684 -0.8 0.289 1 98.69 243 GLU A C 1
ATOM 1942 O O . GLU A 1 243 ? 5.16 -1.081 1.369 1 98.69 243 GLU A O 1
ATOM 1947 N N . ALA A 1 244 ? 6.961 -0.597 0.096 1 98.81 244 ALA A N 1
ATOM 1948 C CA . ALA A 1 244 ? 7.91 -0.734 1.2 1 98.81 244 ALA A CA 1
ATOM 1949 C C . ALA A 1 244 ? 7.617 0.281 2.303 1 98.81 244 ALA A C 1
ATOM 1951 O O . ALA A 1 244 ? 7.723 -0.035 3.49 1 98.81 244 ALA A O 1
ATOM 1952 N N . VAL A 1 245 ? 7.301 1.494 1.896 1 98.94 245 VAL A N 1
ATOM 1953 C CA . VAL A 1 245 ? 7 2.551 2.855 1 98.94 245 VAL A CA 1
ATOM 1954 C C . VAL A 1 245 ? 5.824 2.133 3.732 1 98.94 245 VAL A C 1
ATOM 1956 O O . VAL A 1 245 ? 5.918 2.15 4.961 1 98.94 245 VAL A O 1
ATOM 1959 N N . LEU A 1 246 ? 4.75 1.72 3.133 1 98.94 246 LEU A N 1
ATOM 1960 C CA . LEU A 1 246 ? 3.545 1.349 3.871 1 98.94 246 LEU A CA 1
ATOM 1961 C C . LEU A 1 246 ? 3.809 0.142 4.766 1 98.94 246 LEU A C 1
ATOM 1963 O O . LEU A 1 246 ? 3.449 0.148 5.945 1 98.94 246 LEU A O 1
ATOM 1967 N N . ALA A 1 247 ? 4.473 -0.894 4.223 1 98.88 247 ALA A N 1
ATOM 1968 C CA . ALA A 1 247 ? 4.75 -2.117 4.973 1 98.88 247 ALA A CA 1
ATOM 1969 C C . ALA A 1 247 ? 5.652 -1.834 6.168 1 98.88 247 ALA A C 1
ATOM 1971 O O . ALA A 1 247 ? 5.395 -2.311 7.277 1 98.88 247 ALA A O 1
ATOM 1972 N N . THR A 1 248 ? 6.699 -1.05 5.961 1 98.88 248 THR A N 1
ATOM 1973 C CA . THR A 1 248 ? 7.668 -0.747 7.008 1 98.88 248 THR A CA 1
ATOM 1974 C C . THR A 1 248 ? 7.016 0.048 8.133 1 98.88 248 THR A C 1
ATOM 1976 O O . THR A 1 248 ? 7.191 -0.277 9.312 1 98.88 248 THR A O 1
ATOM 1979 N N . LEU A 1 249 ? 6.262 1.054 7.754 1 98.75 249 LEU A N 1
ATOM 1980 C CA . LEU A 1 249 ? 5.602 1.868 8.766 1 98.75 249 LEU A CA 1
ATOM 1981 C C . LEU A 1 249 ? 4.594 1.041 9.555 1 98.75 249 LEU A C 1
ATOM 1983 O O . LEU A 1 249 ? 4.422 1.25 10.758 1 98.75 249 LEU A O 1
ATOM 1987 N N . ALA A 1 250 ? 3.914 0.088 8.93 1 98.56 250 ALA A N 1
ATOM 1988 C CA . ALA A 1 250 ? 2.984 -0.8 9.617 1 98.56 250 ALA A CA 1
ATOM 1989 C C . ALA A 1 250 ? 3.705 -1.633 10.672 1 98.56 250 ALA A C 1
ATOM 1991 O O . ALA A 1 250 ? 3.23 -1.756 11.805 1 98.56 250 ALA A O 1
ATOM 1992 N N . ILE A 1 251 ? 4.867 -2.172 10.328 1 97.31 251 ILE A N 1
ATOM 1993 C CA . ILE A 1 251 ? 5.648 -3.02 11.227 1 97.31 251 ILE A CA 1
ATOM 1994 C C . ILE A 1 251 ? 6.129 -2.205 12.422 1 97.31 251 ILE A C 1
ATOM 1996 O O . ILE A 1 251 ? 6.016 -2.648 13.57 1 97.31 251 ILE A O 1
ATOM 2000 N N . PHE A 1 252 ? 6.555 -1.005 12.18 1 97.56 252 PHE A N 1
ATOM 2001 C CA . PHE A 1 252 ? 7.102 -0.208 13.273 1 97.56 252 PHE A CA 1
ATOM 2002 C C . PHE A 1 252 ? 5.984 0.381 14.125 1 97.56 252 PHE A C 1
ATOM 2004 O O . PHE A 1 252 ? 6.16 0.6 15.328 1 97.56 252 PHE A O 1
ATOM 2011 N N . ASN A 1 253 ? 4.852 0.667 13.469 1 96.94 253 ASN A N 1
ATOM 2012 C CA . ASN A 1 253 ? 3.682 1.022 14.266 1 96.94 253 ASN A CA 1
ATOM 2013 C C . ASN A 1 253 ? 3.291 -0.099 15.227 1 96.94 253 ASN A C 1
ATOM 2015 O O . ASN A 1 253 ? 2.83 0.163 16.328 1 96.94 253 ASN A O 1
ATOM 2019 N N . PHE A 1 254 ? 3.434 -1.383 14.797 1 95.38 254 PHE A N 1
ATOM 2020 C CA . PHE A 1 254 ? 3.182 -2.555 15.625 1 95.38 254 PHE A CA 1
ATOM 2021 C C . PHE A 1 254 ? 4.199 -2.648 16.766 1 95.38 254 PHE A C 1
ATOM 2023 O O . PHE A 1 254 ? 3.85 -3 17.891 1 95.38 254 PHE A O 1
ATOM 2030 N N . ILE A 1 255 ? 5.402 -2.234 16.453 1 93.94 255 ILE A N 1
ATOM 2031 C CA . ILE A 1 255 ? 6.504 -2.379 17.391 1 93.94 255 ILE A CA 1
ATOM 2032 C C . ILE A 1 255 ? 6.418 -1.291 18.453 1 93.94 255 ILE A C 1
ATOM 2034 O O . ILE A 1 255 ? 6.699 -1.54 19.641 1 93.94 255 ILE A O 1
ATOM 2038 N N . ARG A 1 256 ? 6.188 0.052 18.156 1 86.94 256 ARG A N 1
ATOM 2039 C CA . ARG A 1 256 ? 6.238 1.192 19.062 1 86.94 256 ARG A CA 1
ATOM 2040 C C . ARG A 1 256 ? 5.234 1.029 20.203 1 86.94 256 ARG A C 1
ATOM 2042 O O . ARG A 1 256 ? 5.418 1.599 21.281 1 86.94 256 ARG A O 1
ATOM 2049 N N . ARG A 1 257 ? 4.504 0.042 20.516 1 67.81 257 ARG A N 1
ATOM 2050 C CA . ARG A 1 257 ? 3.572 -0.365 21.562 1 67.81 257 ARG A CA 1
ATOM 2051 C C . ARG A 1 257 ? 3.021 0.847 22.312 1 67.81 257 ARG A C 1
ATOM 2053 O O . ARG A 1 257 ? 2.588 0.732 23.453 1 67.81 257 ARG A O 1
ATOM 2060 N N . ASP A 1 258 ? 3.172 2.145 21.953 1 65.69 258 ASP A N 1
ATOM 2061 C CA . ASP A 1 258 ? 2.592 3.234 22.734 1 65.69 258 ASP A CA 1
ATOM 2062 C C . ASP A 1 258 ? 1.074 3.281 22.578 1 65.69 258 ASP A C 1
ATOM 2064 O O . ASP A 1 258 ? 0.536 2.766 21.594 1 65.69 258 ASP A O 1
ATOM 2068 N N . MET B 1 1 ? 0.921 -24.531 5.137 1 84.19 1 MET B N 1
ATOM 2069 C CA . MET B 1 1 ? 0.399 -23.266 5.648 1 84.19 1 MET B CA 1
ATOM 2070 C C . MET B 1 1 ? 0.041 -22.328 4.508 1 84.19 1 MET B C 1
ATOM 2072 O O . MET B 1 1 ? 0.856 -22.078 3.617 1 84.19 1 MET B O 1
ATOM 2076 N N . ALA B 1 2 ? -1.308 -21.906 4.449 1 95.38 2 ALA B N 1
ATOM 2077 C CA . ALA B 1 2 ? -1.749 -21.016 3.385 1 95.38 2 ALA B CA 1
ATOM 2078 C C . ALA B 1 2 ? -2.471 -19.797 3.957 1 95.38 2 ALA B C 1
ATOM 2080 O O . ALA B 1 2 ? -3.266 -19.922 4.891 1 95.38 2 ALA B O 1
ATOM 2081 N N . TRP B 1 3 ? -2.133 -18.672 3.471 1 98.12 3 TRP B N 1
ATOM 2082 C CA . TRP B 1 3 ? -2.84 -17.453 3.824 1 98.12 3 TRP B CA 1
ATOM 2083 C C . TRP B 1 3 ? -3.922 -17.125 2.799 1 98.12 3 TRP B C 1
ATOM 2085 O O . TRP B 1 3 ? -3.727 -17.328 1.599 1 98.12 3 TRP B O 1
ATOM 2095 N N . HIS B 1 4 ? -5.02 -16.734 3.365 1 98.88 4 HIS B N 1
ATOM 2096 C CA . HIS B 1 4 ? -6.18 -16.297 2.6 1 98.88 4 HIS B CA 1
ATOM 2097 C C . HIS B 1 4 ? -6.516 -14.836 2.891 1 98.88 4 HIS B C 1
ATOM 2099 O O . HIS B 1 4 ? -6.441 -14.398 4.039 1 98.88 4 HIS B O 1
ATOM 2105 N N . ILE B 1 5 ? -6.844 -14.133 1.845 1 98.94 5 ILE B N 1
ATOM 2106 C CA . ILE B 1 5 ? -7.449 -12.836 2.107 1 98.94 5 ILE B CA 1
ATOM 2107 C C . ILE B 1 5 ? -8.852 -12.789 1.507 1 98.94 5 ILE B C 1
ATOM 2109 O O . ILE B 1 5 ? -9.109 -13.383 0.458 1 98.94 5 ILE B O 1
ATOM 2113 N N . PHE B 1 6 ? -9.773 -12.148 2.205 1 98.94 6 PHE B N 1
ATOM 2114 C CA . PHE B 1 6 ? -11.148 -11.953 1.78 1 98.94 6 PHE B CA 1
ATOM 2115 C C . PHE B 1 6 ? -11.438 -10.477 1.535 1 98.94 6 PHE B C 1
ATOM 2117 O O . PHE B 1 6 ? -11.336 -9.656 2.451 1 98.94 6 PHE B O 1
ATOM 2124 N N . ILE B 1 7 ? -11.797 -10.156 0.288 1 98.88 7 ILE B N 1
ATOM 2125 C CA . ILE B 1 7 ? -12.07 -8.766 -0.067 1 98.88 7 ILE B CA 1
ATOM 2126 C C . ILE B 1 7 ? -13.477 -8.656 -0.668 1 98.88 7 ILE B C 1
ATOM 2128 O O . ILE B 1 7 ? -13.984 -9.617 -1.25 1 98.88 7 ILE B O 1
ATOM 2132 N N . PRO B 1 8 ? -14.086 -7.516 -0.512 1 98.75 8 PRO B N 1
ATOM 2133 C CA . PRO B 1 8 ? -15.469 -7.348 -0.975 1 98.75 8 PRO B CA 1
ATOM 2134 C C . PRO B 1 8 ? -15.555 -7.023 -2.463 1 98.75 8 PRO B C 1
ATOM 2136 O O . PRO B 1 8 ? -14.633 -6.426 -3.023 1 98.75 8 PRO B O 1
ATOM 2139 N N . ASP B 1 9 ? -16.672 -7.379 -3.057 1 98.5 9 ASP B N 1
ATOM 2140 C CA . ASP B 1 9 ? -16.922 -7.016 -4.445 1 98.5 9 ASP B CA 1
ATOM 2141 C C . ASP B 1 9 ? -17.234 -5.527 -4.574 1 98.5 9 ASP B C 1
ATOM 2143 O O . ASP B 1 9 ? -17.438 -5.027 -5.684 1 98.5 9 ASP B O 1
ATOM 2147 N N . SER B 1 10 ? -17.297 -4.809 -3.479 1 98.06 10 SER B N 1
ATOM 2148 C CA . SER B 1 10 ? -17.516 -3.365 -3.447 1 98.06 10 SER B CA 1
ATOM 2149 C C . SER B 1 10 ? -16.203 -2.615 -3.229 1 98.06 10 SER B C 1
ATOM 2151 O O . SER B 1 10 ? -16.203 -1.429 -2.895 1 98.06 10 SER B O 1
ATOM 2153 N N . LEU B 1 11 ? -15.055 -3.275 -3.389 1 98 11 LEU B N 1
ATOM 2154 C CA . LEU B 1 11 ? -13.711 -2.75 -3.156 1 98 11 LEU B CA 1
ATOM 2155 C C . LEU B 1 11 ? -13.516 -1.421 -3.877 1 98 11 LEU B C 1
ATOM 2157 O O . LEU B 1 11 ? -12.828 -0.531 -3.371 1 98 11 LEU B O 1
ATOM 2161 N N . LEU B 1 12 ? -14.148 -1.248 -5.012 1 98.12 12 LEU B N 1
ATOM 2162 C CA . LEU B 1 12 ? -13.844 -0.135 -5.906 1 98.12 12 LEU B CA 1
ATOM 2163 C C . LEU B 1 12 ? -14.969 0.897 -5.887 1 98.12 12 LEU B C 1
ATOM 2165 O O . LEU B 1 12 ? -15.016 1.781 -6.746 1 98.12 12 LEU B O 1
ATOM 2169 N N . GLU B 1 13 ? -15.828 0.826 -4.965 1 96.44 13 GLU B N 1
ATOM 2170 C CA . GLU B 1 13 ? -17.062 1.602 -4.992 1 96.44 13 GLU B CA 1
ATOM 2171 C C . GLU B 1 13 ? -16.781 3.098 -4.902 1 96.44 13 GLU B C 1
ATOM 2173 O O . GLU B 1 13 ? -17.594 3.916 -5.34 1 96.44 13 GLU B O 1
ATOM 2178 N N . GLU B 1 14 ? -15.602 3.496 -4.422 1 93.56 14 GLU B N 1
ATOM 2179 C CA . GLU B 1 14 ? -15.305 4.918 -4.258 1 93.56 14 GLU B CA 1
ATOM 2180 C C . GLU B 1 14 ? -14.438 5.434 -5.402 1 93.56 14 GLU B C 1
ATOM 2182 O O . GLU B 1 14 ? -13.984 6.582 -5.375 1 93.56 14 GLU B O 1
ATOM 2187 N N . THR B 1 15 ? -14.102 4.66 -6.316 1 94.75 15 THR B N 1
ATOM 2188 C CA . THR B 1 15 ? -13.219 5.031 -7.422 1 94.75 15 THR B CA 1
ATOM 2189 C C . THR B 1 15 ? -13.938 4.871 -8.758 1 94.75 15 THR B C 1
ATOM 2191 O O . THR B 1 15 ? -14.359 3.77 -9.117 1 94.75 15 THR B O 1
ATOM 2194 N N . SER B 1 16 ? -14.062 5.941 -9.492 1 93.44 16 SER B N 1
ATOM 2195 C CA . SER B 1 16 ? -14.789 5.879 -10.758 1 93.44 16 SER B CA 1
ATOM 2196 C C . SER B 1 16 ? -13.836 5.836 -11.945 1 93.44 16 SER B C 1
ATOM 2198 O O . SER B 1 16 ? -14.203 5.371 -13.023 1 93.44 16 SER B O 1
ATOM 2200 N N . ASP B 1 17 ? -12.609 6.32 -11.789 1 96.31 17 ASP B N 1
ATOM 2201 C CA . ASP B 1 17 ? -11.641 6.344 -12.883 1 96.31 17 ASP B CA 1
ATOM 2202 C C . ASP B 1 17 ? -11.18 4.934 -13.242 1 96.31 17 ASP B C 1
ATOM 2204 O O . ASP B 1 17 ? -10.617 4.227 -12.398 1 96.31 17 ASP B O 1
ATOM 2208 N N . PRO B 1 18 ? -11.391 4.516 -14.508 1 96.75 18 PRO B N 1
ATOM 2209 C CA . PRO B 1 18 ? -11.117 3.123 -14.859 1 96.75 18 PRO B CA 1
ATOM 2210 C C . PRO B 1 18 ? -9.648 2.744 -14.688 1 96.75 18 PRO B C 1
ATOM 2212 O O . PRO B 1 18 ? -9.336 1.607 -14.32 1 96.75 18 PRO B O 1
ATOM 2215 N N . LYS B 1 19 ? -8.805 3.662 -15.047 1 97.56 19 LYS B N 1
ATOM 2216 C CA . LYS B 1 19 ? -7.379 3.383 -14.914 1 97.56 19 LYS B CA 1
ATOM 2217 C C . LYS B 1 19 ? -6.992 3.199 -13.445 1 97.56 19 LYS B C 1
ATOM 2219 O O . LYS B 1 19 ? -6.266 2.262 -13.102 1 97.56 19 LYS B O 1
ATOM 2224 N N . ILE B 1 20 ? -7.484 4.051 -12.547 1 98.19 20 ILE B N 1
ATOM 2225 C CA . ILE B 1 20 ? -7.188 3.973 -11.117 1 98.19 20 ILE B CA 1
ATOM 2226 C C . ILE B 1 20 ? -7.852 2.736 -10.523 1 98.19 20 ILE B C 1
ATOM 2228 O O . ILE B 1 20 ? -7.285 2.086 -9.641 1 98.19 20 ILE B O 1
ATOM 2232 N N . ARG B 1 21 ? -9.055 2.424 -11.016 1 98.06 21 ARG B N 1
ATOM 2233 C CA . ARG B 1 21 ? -9.727 1.205 -10.578 1 98.06 21 ARG B CA 1
ATOM 2234 C C . ARG B 1 21 ? -8.852 -0.022 -10.828 1 98.06 21 ARG B C 1
ATOM 2236 O O . ARG B 1 21 ? -8.688 -0.862 -9.945 1 98.06 21 ARG B O 1
ATOM 2243 N N . THR B 1 22 ? -8.328 -0.093 -12.016 1 98.62 22 THR B N 1
ATOM 2244 C CA . THR B 1 22 ? -7.445 -1.193 -12.383 1 98.62 22 THR B CA 1
ATOM 2245 C C . THR B 1 22 ? -6.207 -1.218 -11.492 1 98.62 22 THR B C 1
ATOM 2247 O O . THR B 1 22 ? -5.844 -2.266 -10.953 1 98.62 22 THR B O 1
ATOM 2250 N N . TYR B 1 23 ? -5.633 -0.067 -11.312 1 98.25 23 TYR B N 1
ATOM 2251 C CA . TYR B 1 23 ? -4.414 0.052 -10.523 1 98.25 23 TYR B CA 1
ATOM 2252 C C . TYR B 1 23 ? -4.66 -0.337 -9.07 1 98.25 23 TYR B C 1
ATOM 2254 O O . TYR B 1 23 ? -3.818 -0.982 -8.445 1 98.25 23 TYR B O 1
ATOM 2262 N N . LYS B 1 24 ? -5.781 0.078 -8.555 1 98.06 24 LYS B N 1
ATOM 2263 C CA . LYS B 1 24 ? -6.152 -0.241 -7.176 1 98.06 24 LYS B CA 1
ATOM 2264 C C . LYS B 1 24 ? -6.254 -1.749 -6.969 1 98.06 24 LYS B C 1
ATOM 2266 O O . LYS B 1 24 ? -5.777 -2.277 -5.965 1 98.06 24 LYS B O 1
ATOM 2271 N N . VAL B 1 25 ? -6.879 -2.445 -7.863 1 98.75 25 VAL B N 1
ATOM 2272 C CA . VAL B 1 25 ? -6.934 -3.9 -7.793 1 98.75 25 VAL B CA 1
ATOM 2273 C C . VAL B 1 25 ? -5.52 -4.477 -7.84 1 98.75 25 VAL B C 1
ATOM 2275 O O . VAL B 1 25 ? -5.207 -5.43 -7.125 1 98.75 25 VAL B O 1
ATOM 2278 N N . GLY B 1 26 ? -4.719 -3.895 -8.664 1 98.69 26 GLY B N 1
ATOM 2279 C CA . GLY B 1 26 ? -3.33 -4.32 -8.766 1 98.69 26 GLY B CA 1
ATOM 2280 C C . GLY B 1 26 ? -2.588 -4.254 -7.445 1 98.69 26 GLY B C 1
ATOM 2281 O O . GLY B 1 26 ? -1.701 -5.074 -7.188 1 98.69 26 GLY B O 1
ATOM 2282 N N . GLN B 1 27 ? -2.967 -3.301 -6.605 1 98.69 27 GLN B N 1
ATOM 2283 C CA . GLN B 1 27 ? -2.332 -3.184 -5.297 1 98.69 27 GLN B CA 1
ATOM 2284 C C . GLN B 1 27 ? -2.658 -4.387 -4.414 1 98.69 27 GLN B C 1
ATOM 2286 O O . GLN B 1 27 ? -1.824 -4.82 -3.619 1 98.69 27 GLN B O 1
ATOM 2291 N N . ILE B 1 28 ? -3.848 -4.891 -4.562 1 98.88 28 ILE B N 1
ATOM 2292 C CA . ILE B 1 28 ? -4.227 -6.109 -3.855 1 98.88 28 ILE B CA 1
ATOM 2293 C C . ILE B 1 28 ? -3.365 -7.273 -4.336 1 98.88 28 ILE B C 1
ATOM 2295 O O . ILE B 1 28 ? -2.84 -8.039 -3.525 1 98.88 28 ILE B O 1
ATOM 2299 N N . GLY B 1 29 ? -3.268 -7.395 -5.648 1 98.88 29 GLY B N 1
ATOM 2300 C CA . GLY B 1 29 ? -2.439 -8.438 -6.223 1 98.88 29 GLY B CA 1
ATOM 2301 C C . GLY B 1 29 ? -0.993 -8.375 -5.773 1 98.88 29 GLY B C 1
ATOM 2302 O O . GLY B 1 29 ? -0.389 -9.398 -5.445 1 98.88 29 GLY B O 1
ATOM 2303 N N . ARG B 1 30 ? -0.408 -7.164 -5.738 1 98.81 30 ARG B N 1
ATOM 2304 C CA . ARG B 1 30 ? 0.966 -6.957 -5.297 1 98.81 30 ARG B CA 1
ATOM 2305 C C . ARG B 1 30 ? 1.139 -7.367 -3.838 1 98.81 30 ARG B C 1
ATOM 2307 O O . ARG B 1 30 ? 2.07 -8.102 -3.5 1 98.81 30 ARG B O 1
ATOM 2314 N N . ALA B 1 31 ? 0.204 -6.895 -3.027 1 98.88 31 ALA B N 1
ATOM 2315 C CA . ALA B 1 31 ? 0.287 -7.234 -1.608 1 98.88 31 ALA B CA 1
ATOM 2316 C C . ALA B 1 31 ? 0.232 -8.742 -1.403 1 98.88 31 ALA B C 1
ATOM 2318 O O . ALA B 1 31 ? 1.03 -9.305 -0.649 1 98.88 31 ALA B O 1
ATOM 2319 N N . ALA B 1 32 ? -0.672 -9.406 -2.096 1 98.88 32 ALA B N 1
ATOM 2320 C CA . ALA B 1 32 ? -0.811 -10.859 -1.999 1 98.88 32 ALA B CA 1
ATOM 2321 C C . ALA B 1 32 ? 0.471 -11.562 -2.436 1 98.88 32 ALA B C 1
ATOM 2323 O O . ALA B 1 32 ? 0.941 -12.484 -1.761 1 98.88 32 ALA B O 1
ATOM 2324 N N . ALA B 1 33 ? 1.027 -11.102 -3.498 1 98.81 33 ALA B N 1
ATOM 2325 C CA . ALA B 1 33 ? 2.232 -11.727 -4.043 1 98.81 33 ALA B CA 1
ATOM 2326 C C . ALA B 1 33 ? 3.426 -11.508 -3.115 1 98.81 33 ALA B C 1
ATOM 2328 O O . ALA B 1 33 ? 4.176 -12.445 -2.834 1 98.81 33 ALA B O 1
ATOM 2329 N N . ILE B 1 34 ? 3.59 -10.297 -2.619 1 98.75 34 ILE B N 1
ATOM 2330 C CA . ILE B 1 34 ? 4.727 -9.938 -1.776 1 98.75 34 ILE B CA 1
ATOM 2331 C C . ILE B 1 34 ? 4.762 -10.836 -0.545 1 98.75 34 ILE B C 1
ATOM 2333 O O . ILE B 1 34 ? 5.824 -11.328 -0.157 1 98.75 34 ILE B O 1
ATOM 2337 N N . PHE B 1 35 ? 3.623 -11.133 0.035 1 98.44 35 PHE B N 1
ATOM 2338 C CA . PHE B 1 35 ? 3.596 -11.812 1.324 1 98.44 35 PHE B CA 1
ATOM 2339 C C . PHE B 1 35 ? 3.193 -13.273 1.156 1 98.44 35 PHE B C 1
ATOM 2341 O O . PHE B 1 35 ? 2.979 -13.984 2.143 1 98.44 35 PHE B O 1
ATOM 2348 N N . GLY B 1 36 ? 3.029 -13.734 -0.039 1 98 36 GLY B N 1
ATOM 2349 C CA . GLY B 1 36 ? 2.834 -15.141 -0.327 1 98 36 GLY B CA 1
ATOM 2350 C C . GLY B 1 36 ? 1.432 -15.625 -0.01 1 98 36 GLY B C 1
ATOM 2351 O O . GLY B 1 36 ? 1.252 -16.734 0.495 1 98 36 GLY B O 1
ATOM 2352 N N . VAL B 1 37 ? 0.47 -14.805 -0.232 1 98.69 37 VAL B N 1
ATOM 2353 C CA . VAL B 1 37 ? -0.923 -15.211 -0.086 1 98.69 37 VAL B CA 1
ATOM 2354 C C . VAL B 1 37 ? -1.274 -16.234 -1.159 1 98.69 37 VAL B C 1
ATOM 2356 O O . VAL B 1 37 ? -0.96 -16.047 -2.336 1 98.69 37 VAL B O 1
ATOM 2359 N N . GLU B 1 38 ? -1.993 -17.281 -0.743 1 98.31 38 GLU B N 1
ATOM 2360 C CA . GLU B 1 38 ? -2.281 -18.359 -1.688 1 98.31 38 GLU B CA 1
ATOM 2361 C C . GLU B 1 38 ? -3.686 -18.219 -2.27 1 98.31 38 GLU B C 1
ATOM 2363 O O . GLU B 1 38 ? -3.943 -18.672 -3.391 1 98.31 38 GLU B O 1
ATOM 2368 N N . HIS B 1 39 ? -4.578 -17.641 -1.468 1 98.88 39 HIS B N 1
ATOM 2369 C CA . HIS B 1 39 ? -5.961 -17.547 -1.921 1 98.88 39 HIS B CA 1
ATOM 2370 C C . HIS B 1 39 ? -6.516 -16.141 -1.708 1 98.88 39 HIS B C 1
ATOM 2372 O O . HIS B 1 39 ? -6.402 -15.594 -0.614 1 98.88 39 HIS B O 1
ATOM 2378 N N . ILE B 1 40 ? -7.082 -15.609 -2.736 1 98.94 40 ILE B N 1
ATOM 2379 C CA . ILE B 1 40 ? -7.836 -14.359 -2.656 1 98.94 40 ILE B CA 1
ATOM 2380 C C . ILE B 1 40 ? -9.312 -14.641 -2.912 1 98.94 40 ILE B C 1
ATOM 2382 O O . ILE B 1 40 ? -9.688 -15.094 -3.994 1 98.94 40 ILE B O 1
ATOM 2386 N N . TRP B 1 41 ? -10.094 -14.359 -1.906 1 98.94 41 TRP B N 1
ATOM 2387 C CA . TRP B 1 41 ? -11.531 -14.586 -1.995 1 98.94 41 TRP B CA 1
ATOM 2388 C C . TRP B 1 41 ? -12.281 -13.273 -2.172 1 98.94 41 TRP B C 1
ATOM 2390 O O . TRP B 1 41 ? -12.07 -12.32 -1.414 1 98.94 41 TRP B O 1
ATOM 2400 N N . ILE B 1 42 ? -13.102 -13.227 -3.195 1 98.88 42 ILE B N 1
ATOM 2401 C CA . ILE B 1 42 ? -13.977 -12.078 -3.414 1 98.88 42 ILE B CA 1
ATOM 2402 C C . ILE B 1 42 ? -15.406 -12.438 -3.014 1 98.88 42 ILE B C 1
ATOM 2404 O O . ILE B 1 42 ? -16.016 -13.336 -3.602 1 98.88 42 ILE B O 1
ATOM 2408 N N . TYR B 1 43 ? -15.883 -11.789 -2.01 1 98.75 43 TYR B N 1
ATOM 2409 C CA . TYR B 1 43 ? -17.203 -12.109 -1.503 1 98.75 43 TYR B CA 1
ATOM 2410 C C . TYR B 1 43 ? -18.203 -11.008 -1.834 1 98.75 43 TYR B C 1
ATOM 2412 O O . TYR B 1 43 ? -17.812 -9.875 -2.137 1 98.75 43 TYR B O 1
ATOM 2420 N N . LYS B 1 44 ? -19.438 -11.336 -1.772 1 98.12 44 LYS B N 1
ATOM 2421 C CA . LYS B 1 44 ? -20.531 -10.398 -2.049 1 98.12 44 LYS B CA 1
ATOM 2422 C C . LYS B 1 44 ? -20.734 -9.445 -0.878 1 98.12 44 LYS B C 1
ATOM 2424 O O . LYS B 1 44 ? -21.031 -9.875 0.238 1 98.12 44 LYS B O 1
ATOM 2429 N N . ALA B 1 45 ? -20.5 -8.219 -1.125 1 97.25 45 ALA B N 1
ATOM 2430 C CA . ALA B 1 45 ? -20.719 -7.184 -0.118 1 97.25 45 ALA B CA 1
ATOM 2431 C C . ALA B 1 45 ? -21.609 -6.074 -0.651 1 97.25 45 ALA B C 1
ATOM 2433 O O . ALA B 1 45 ? -21.516 -4.922 -0.222 1 97.25 4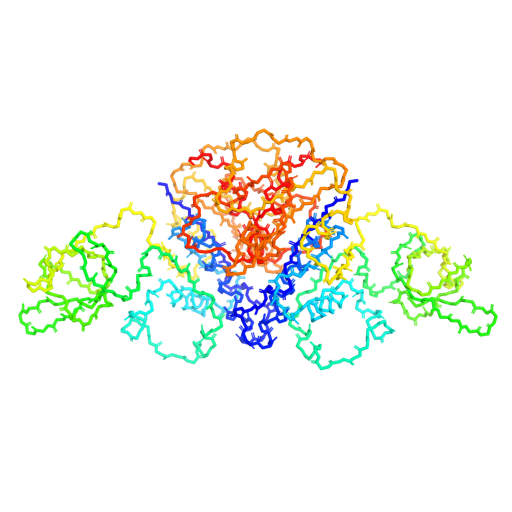5 ALA B O 1
ATOM 2434 N N . GLY B 1 46 ? -22.391 -6.383 -1.686 1 95.06 46 GLY B N 1
ATOM 2435 C CA . GLY B 1 46 ? -23.312 -5.426 -2.258 1 95.06 46 GLY B CA 1
ATOM 2436 C C . GLY B 1 46 ? -22.734 -4.652 -3.426 1 95.06 46 GLY B C 1
ATOM 2437 O O . GLY B 1 46 ? -23.375 -3.732 -3.945 1 95.06 46 GLY B O 1
ATOM 2438 N N . GLY B 1 47 ? -21.547 -4.953 -3.838 1 95.56 47 GLY B N 1
ATOM 2439 C CA . GLY B 1 47 ? -20.922 -4.312 -4.984 1 95.56 47 GLY B CA 1
ATOM 2440 C C . GLY B 1 47 ? -21.125 -5.078 -6.277 1 95.56 47 GLY B C 1
ATOM 2441 O O . GLY B 1 47 ? -21.766 -6.133 -6.289 1 95.56 47 GLY B O 1
ATOM 2442 N N . LYS B 1 48 ? -20.625 -4.512 -7.344 1 95.62 48 LYS B N 1
ATOM 2443 C CA . LYS B 1 48 ? -20.812 -5.121 -8.656 1 95.62 48 LYS B CA 1
ATOM 2444 C C . LYS B 1 48 ? -19.469 -5.371 -9.344 1 95.62 48 LYS B C 1
ATOM 2446 O O . LYS B 1 48 ? -19.422 -5.738 -10.516 1 95.62 48 LYS B O 1
ATOM 2451 N N . ASP B 1 49 ? -18.438 -5.242 -8.586 1 97.44 49 ASP B N 1
ATOM 2452 C CA . ASP B 1 49 ? -17.125 -5.219 -9.242 1 97.44 49 ASP B CA 1
ATOM 2453 C C . ASP B 1 49 ? -16.438 -6.57 -9.141 1 97.44 49 ASP B C 1
ATOM 2455 O O . ASP B 1 49 ? -15.25 -6.691 -9.445 1 97.44 49 ASP B O 1
ATOM 2459 N N . GLY B 1 50 ? -17.094 -7.59 -8.648 1 98.25 50 GLY B N 1
ATOM 2460 C CA . GLY B 1 50 ? -16.469 -8.883 -8.375 1 98.25 50 GLY B CA 1
ATOM 2461 C C . GLY B 1 50 ? -15.797 -9.484 -9.586 1 98.25 50 GLY B C 1
ATOM 2462 O O . GLY B 1 50 ? -14.641 -9.906 -9.516 1 98.25 50 GLY B O 1
ATOM 2463 N N . LYS B 1 51 ? -16.5 -9.516 -10.719 1 97.94 51 LYS B N 1
ATOM 2464 C CA . LYS B 1 51 ? -15.961 -10.109 -11.938 1 97.94 51 LYS B CA 1
ATOM 2465 C C . LYS B 1 51 ? -14.742 -9.336 -12.438 1 97.94 51 LYS B C 1
ATOM 2467 O O . LYS B 1 51 ? -13.766 -9.93 -12.891 1 97.94 51 LYS B O 1
ATOM 2472 N N . PHE B 1 52 ? -14.898 -8.039 -12.398 1 98.25 52 PHE B N 1
ATOM 2473 C CA . PHE B 1 52 ? -13.805 -7.184 -12.828 1 98.25 52 PHE B CA 1
ATOM 2474 C C . PHE B 1 52 ? -12.57 -7.41 -11.961 1 98.25 52 PHE B C 1
ATOM 2476 O O . PHE B 1 52 ? -11.461 -7.57 -12.484 1 98.25 52 PHE B O 1
ATOM 2483 N N . ILE B 1 53 ? -12.727 -7.418 -10.641 1 98.69 53 ILE B N 1
ATOM 2484 C CA . ILE B 1 53 ? -11.633 -7.633 -9.703 1 98.69 53 ILE B CA 1
ATOM 2485 C C . ILE B 1 53 ? -10.969 -8.977 -9.977 1 98.69 53 ILE B C 1
ATOM 2487 O O . ILE B 1 53 ? -9.742 -9.07 -10.062 1 98.69 53 ILE B O 1
ATOM 2491 N N . LYS B 1 54 ? -11.766 -9.992 -10.117 1 98.69 54 LYS B N 1
ATOM 2492 C CA . LYS B 1 54 ? -11.25 -11.328 -10.406 1 98.69 54 LYS B CA 1
ATOM 2493 C C . LYS B 1 54 ? -10.406 -11.328 -11.68 1 98.69 54 LYS B C 1
ATOM 2495 O O . LYS B 1 54 ? -9.305 -11.875 -11.711 1 98.69 54 LYS B O 1
ATOM 2500 N N . LEU B 1 55 ? -10.969 -10.75 -12.695 1 98.5 55 LEU B N 1
ATOM 2501 C CA . LEU B 1 55 ? -10.281 -10.711 -13.984 1 98.5 55 LEU B CA 1
ATOM 2502 C C . LEU B 1 55 ? -8.906 -10.062 -13.852 1 98.5 55 LEU B C 1
ATOM 2504 O O . LEU B 1 55 ? -7.91 -10.617 -14.328 1 98.5 55 LEU B O 1
ATOM 2508 N N . ILE B 1 56 ? -8.82 -8.922 -13.242 1 98.62 56 ILE B N 1
ATOM 2509 C CA . ILE B 1 56 ? -7.574 -8.18 -13.109 1 98.62 56 ILE B CA 1
ATOM 2510 C C . ILE B 1 56 ? -6.574 -8.992 -12.289 1 98.62 56 ILE B C 1
ATOM 2512 O O . ILE B 1 56 ? -5.402 -9.094 -12.656 1 98.62 56 ILE B O 1
ATOM 2516 N N . LEU B 1 57 ? -7.02 -9.531 -11.211 1 98.81 57 LEU B N 1
ATOM 2517 C CA . LEU B 1 57 ? -6.133 -10.312 -10.352 1 98.81 57 LEU B CA 1
ATOM 2518 C C . LEU B 1 57 ? -5.609 -11.539 -11.094 1 98.81 57 LEU B C 1
ATOM 2520 O O . LEU B 1 57 ? -4.426 -11.867 -10.992 1 98.81 57 LEU B O 1
ATOM 2524 N N . GLU B 1 58 ? -6.496 -12.188 -11.766 1 98.5 58 GLU B N 1
ATOM 2525 C CA . GLU B 1 58 ? -6.07 -13.352 -12.531 1 98.5 58 GLU B CA 1
ATOM 2526 C C . GLU B 1 58 ? -5.109 -12.953 -13.648 1 98.5 58 GLU B C 1
ATOM 2528 O O . GLU B 1 58 ? -4.141 -13.664 -13.922 1 98.5 58 GLU B O 1
ATOM 2533 N N . TYR B 1 59 ? -5.457 -11.914 -14.312 1 98.56 59 TYR B N 1
ATOM 2534 C CA . TYR B 1 59 ? -4.562 -11.398 -15.344 1 98.56 59 TYR B CA 1
ATOM 2535 C C . TYR B 1 59 ? -3.164 -11.164 -14.789 1 98.56 59 TYR B C 1
ATOM 2537 O O . TYR B 1 59 ? -2.17 -11.555 -15.398 1 98.56 59 TYR B O 1
ATOM 2545 N N . MET B 1 60 ? -3.045 -10.523 -13.633 1 98.38 60 MET B N 1
ATOM 2546 C CA . MET B 1 60 ? -1.765 -10.234 -12.992 1 98.38 60 MET B CA 1
ATOM 2547 C C . MET B 1 60 ? -1.035 -11.531 -12.633 1 98.38 60 MET B C 1
ATOM 2549 O O . MET B 1 60 ? 0.185 -11.617 -12.781 1 98.38 60 MET B O 1
ATOM 2553 N N . GLU B 1 61 ? -1.796 -12.445 -12.086 1 98.5 61 GLU B N 1
ATOM 2554 C CA . GLU B 1 61 ? -1.236 -13.703 -11.586 1 98.5 61 GLU B CA 1
ATOM 2555 C C . GLU B 1 61 ? -0.692 -14.555 -12.734 1 98.5 61 GLU B C 1
ATOM 2557 O O . GLU B 1 61 ? 0.283 -15.289 -12.555 1 98.5 61 GLU B O 1
ATOM 2562 N N . THR B 1 62 ? -1.233 -14.453 -13.875 1 98.25 62 THR B N 1
ATOM 2563 C CA . THR B 1 62 ? -0.858 -15.266 -15.031 1 98.25 62 THR B CA 1
ATOM 2564 C C . THR B 1 62 ? 0.471 -14.797 -15.609 1 98.25 62 THR B C 1
ATOM 2566 O O . THR B 1 62 ? 0.635 -13.617 -15.922 1 98.25 62 THR B O 1
ATOM 2569 N N . PRO B 1 63 ? 1.391 -15.742 -15.773 1 97.75 63 PRO B N 1
ATOM 2570 C CA . PRO B 1 63 ? 2.631 -15.328 -16.438 1 97.75 63 PRO B CA 1
ATOM 2571 C C . PRO B 1 63 ? 2.383 -14.641 -17.781 1 97.75 63 PRO B C 1
ATOM 2573 O O . PRO B 1 63 ? 1.498 -15.047 -18.531 1 97.75 63 PRO B O 1
ATOM 2576 N N . GLN B 1 64 ? 3.207 -13.648 -18.031 1 96 64 GLN B N 1
ATOM 2577 C CA . GLN B 1 64 ? 2.996 -12.789 -19.188 1 96 64 GLN B CA 1
ATOM 2578 C C . GLN B 1 64 ? 2.918 -13.609 -20.469 1 96 64 GLN B C 1
ATOM 2580 O O . GLN B 1 64 ? 2.061 -13.352 -21.328 1 96 64 GLN B O 1
ATOM 2585 N N . TYR B 1 65 ? 3.73 -14.633 -20.672 1 95.81 65 TYR B N 1
ATOM 2586 C CA . TYR B 1 65 ? 3.83 -15.391 -21.906 1 95.81 65 TYR B CA 1
ATOM 2587 C C . TYR B 1 65 ? 2.635 -16.328 -22.078 1 95.81 65 TYR B C 1
ATOM 2589 O O . TYR B 1 65 ? 2.439 -16.906 -23.141 1 95.81 65 TYR B O 1
ATOM 2597 N N . LEU B 1 66 ? 1.827 -16.406 -21.062 1 97.44 66 LEU B N 1
ATOM 2598 C CA . LEU B 1 66 ? 0.676 -17.297 -21.141 1 97.44 66 LEU B CA 1
ATOM 2599 C C . LEU B 1 66 ? -0.62 -16.5 -21.281 1 97.44 66 LEU B C 1
ATOM 2601 O O . LEU B 1 66 ? -1.685 -17.078 -21.5 1 97.44 66 LEU B O 1
ATOM 2605 N N . ARG B 1 67 ? -0.613 -15.203 -21.109 1 96.94 67 ARG B N 1
ATOM 2606 C CA . ARG B 1 67 ? -1.812 -14.375 -21.016 1 96.94 67 ARG B CA 1
ATOM 2607 C C . ARG B 1 67 ? -2.631 -14.453 -22.312 1 96.94 67 ARG B C 1
ATOM 2609 O O . ARG B 1 67 ? -3.855 -14.578 -22.26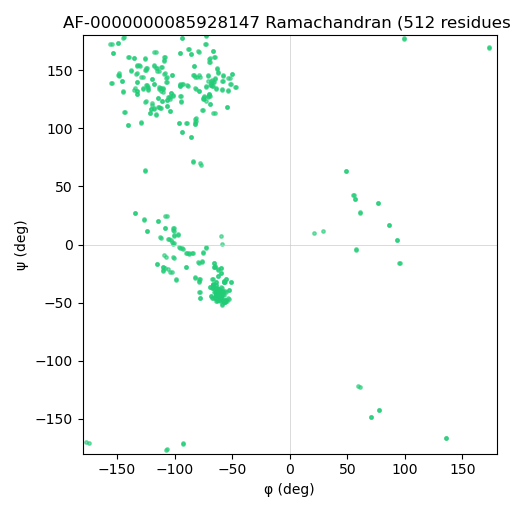6 1 96.94 67 ARG B O 1
ATOM 2616 N N . LYS B 1 68 ? -1.955 -14.406 -23.406 1 94.38 68 LYS B N 1
ATOM 2617 C CA . LYS B 1 68 ? -2.672 -14.461 -24.672 1 94.38 68 LYS B CA 1
ATOM 2618 C C . LYS B 1 68 ? -3.457 -15.758 -24.812 1 94.38 68 LYS B C 1
ATOM 2620 O O . LYS B 1 68 ? -4.574 -15.766 -25.328 1 94.38 68 LYS B O 1
ATOM 2625 N N . ALA B 1 69 ? -2.898 -16.812 -24.375 1 94.31 69 ALA B N 1
ATOM 2626 C CA . ALA B 1 69 ? -3.51 -18.125 -24.531 1 94.31 69 ALA B CA 1
ATOM 2627 C C . ALA B 1 69 ? -4.621 -18.328 -23.5 1 94.31 69 ALA B C 1
ATOM 2629 O O . ALA B 1 69 ? -5.598 -19.047 -23.766 1 94.31 69 ALA B O 1
ATOM 2630 N N . LEU B 1 70 ? -4.508 -17.719 -22.375 1 96.62 70 LEU B N 1
ATOM 2631 C CA . LEU B 1 70 ? -5.355 -18.141 -21.266 1 96.62 70 LEU B CA 1
ATOM 2632 C C . LEU B 1 70 ? -6.402 -17.062 -20.953 1 96.62 70 LEU B C 1
ATOM 2634 O O . LEU B 1 70 ? -7.41 -17.344 -20.297 1 96.62 70 LEU B O 1
ATOM 2638 N N . ILE B 1 71 ? -6.137 -15.836 -21.344 1 96.31 71 ILE B N 1
ATOM 2639 C CA . ILE B 1 71 ? -7.023 -14.75 -20.938 1 96.31 71 ILE B CA 1
ATOM 2640 C C . ILE B 1 71 ? -7.594 -14.062 -22.172 1 96.31 71 ILE B C 1
ATOM 2642 O O . ILE B 1 71 ? -6.855 -13.453 -22.953 1 96.31 71 ILE B O 1
ATOM 2646 N N . PRO B 1 72 ? -8.836 -14.156 -22.297 1 91.44 72 PRO B N 1
ATOM 2647 C CA . PRO B 1 72 ? -9.438 -13.477 -23.438 1 91.44 72 PRO B CA 1
ATOM 2648 C C . PRO B 1 72 ? -9.289 -11.961 -23.375 1 91.44 72 PRO B C 1
ATOM 2650 O O . PRO B 1 72 ? -9.359 -11.375 -22.281 1 91.44 72 PRO B O 1
ATOM 2653 N N . LEU B 1 73 ? -9.102 -11.422 -24.484 1 90.5 73 LEU B N 1
ATOM 2654 C CA . LEU B 1 73 ? -9.055 -9.969 -24.547 1 90.5 73 LEU B CA 1
ATOM 2655 C C . LEU B 1 73 ? -10.43 -9.367 -24.297 1 90.5 73 LEU B C 1
ATOM 2657 O O . LEU B 1 73 ? -11.43 -9.836 -24.859 1 90.5 73 LEU B O 1
ATOM 2661 N N . THR B 1 74 ? -10.516 -8.492 -23.438 1 94.94 74 THR B N 1
ATOM 2662 C CA . THR B 1 74 ? -11.766 -7.809 -23.109 1 94.94 74 THR B CA 1
ATOM 2663 C C . THR B 1 74 ? -11.523 -6.324 -22.859 1 94.94 74 THR B C 1
ATOM 2665 O O . THR B 1 74 ? -10.391 -5.902 -22.625 1 94.94 74 THR B O 1
ATOM 2668 N N . LYS B 1 75 ? -12.539 -5.594 -22.938 1 96.12 75 LYS B N 1
ATOM 2669 C CA . LYS B 1 75 ? -12.461 -4.152 -22.703 1 96.12 75 LYS B CA 1
ATOM 2670 C C . LYS B 1 75 ? -12.023 -3.848 -21.281 1 96.12 75 LYS B C 1
ATOM 2672 O O . LYS B 1 75 ? -11.406 -2.812 -21.031 1 96.12 75 LYS B O 1
ATOM 2677 N N . GLU B 1 76 ? -12.328 -4.773 -20.391 1 95.75 76 GLU B N 1
ATOM 2678 C CA . GLU B 1 76 ? -12 -4.605 -18.984 1 95.75 76 GLU B CA 1
ATOM 2679 C C . GLU B 1 76 ? -10.492 -4.59 -18.766 1 95.75 76 GLU B C 1
ATOM 2681 O O . GLU B 1 76 ? -10.008 -4.129 -17.719 1 95.75 76 GLU B O 1
ATOM 2686 N N . LEU B 1 77 ? -9.75 -5.047 -19.766 1 97.69 77 LEU B N 1
ATOM 2687 C CA . LEU B 1 77 ? -8.297 -5.129 -19.641 1 97.69 77 LEU B CA 1
ATOM 2688 C C . LEU B 1 77 ? -7.625 -3.961 -20.344 1 97.69 77 LEU B C 1
ATOM 2690 O O . LEU B 1 77 ? -6.402 -3.955 -20.516 1 97.69 77 LEU B O 1
ATOM 2694 N N . LYS B 1 78 ? -8.414 -2.996 -20.719 1 97.12 78 LYS B N 1
ATOM 2695 C CA . LYS B 1 78 ? -7.926 -1.838 -21.469 1 97.12 78 LYS B CA 1
ATOM 2696 C C . LYS B 1 78 ? -6.742 -1.188 -20.75 1 97.12 78 LYS B C 1
ATOM 2698 O O . LYS B 1 78 ? -5.781 -0.768 -21.406 1 97.12 78 LYS B O 1
ATOM 2703 N N . TYR B 1 79 ? -6.793 -1.11 -19.469 1 97.5 79 TYR B N 1
ATOM 2704 C CA . TYR B 1 79 ? -5.762 -0.413 -18.703 1 97.5 79 TYR B CA 1
ATOM 2705 C C . TYR B 1 79 ? -4.867 -1.399 -17.969 1 97.5 79 TYR B C 1
ATOM 2707 O O . TYR B 1 79 ? -4.281 -1.062 -16.938 1 97.5 79 TYR B O 1
ATOM 2715 N N . ALA B 1 80 ? -4.75 -2.645 -18.438 1 96.75 80 ALA B N 1
ATOM 2716 C CA . ALA B 1 80 ? -3.932 -3.668 -17.797 1 96.75 80 ALA B CA 1
ATOM 2717 C C . ALA B 1 80 ? -2.459 -3.268 -17.781 1 96.75 80 ALA B C 1
ATOM 2719 O O . ALA B 1 80 ? -1.691 -3.734 -16.938 1 96.75 80 ALA B O 1
ATOM 2720 N N . GLY B 1 81 ? -2.055 -2.363 -18.672 1 95.56 81 GLY B N 1
ATOM 2721 C CA . GLY B 1 81 ? -0.674 -1.925 -18.812 1 95.56 81 GLY B CA 1
ATOM 2722 C C . GLY B 1 81 ? -0.174 -1.163 -17.594 1 95.56 81 GLY B C 1
ATOM 2723 O O . GLY B 1 81 ? 1.035 -1.015 -17.406 1 95.56 81 GLY B O 1
ATOM 2724 N N . VAL B 1 82 ? -1.048 -0.634 -16.75 1 96.44 82 VAL B N 1
ATOM 2725 C CA . VAL B 1 82 ? -0.611 0.16 -15.609 1 96.44 82 VAL B CA 1
ATOM 2726 C C . VAL B 1 82 ? -0.338 -0.757 -14.414 1 96.44 82 VAL B C 1
ATOM 2728 O O . VAL B 1 82 ? 0.146 -0.305 -13.375 1 96.44 82 VAL B O 1
ATOM 2731 N N . LEU B 1 83 ? -0.677 -2.033 -14.547 1 97.31 83 LEU B N 1
ATOM 2732 C CA . LEU B 1 83 ? -0.492 -2.984 -13.461 1 97.31 83 LEU B CA 1
ATOM 2733 C C . LEU B 1 83 ? 0.988 -3.281 -13.242 1 97.31 83 LEU B C 1
ATOM 2735 O O . LEU B 1 83 ? 1.71 -3.586 -14.195 1 97.31 83 LEU B O 1
ATOM 2739 N N . PRO B 1 84 ? 1.411 -3.111 -11.953 1 94.44 84 PRO B N 1
ATOM 2740 C CA . PRO B 1 84 ? 2.793 -3.52 -11.688 1 94.44 84 PRO B CA 1
ATOM 2741 C C . PRO B 1 84 ? 3.002 -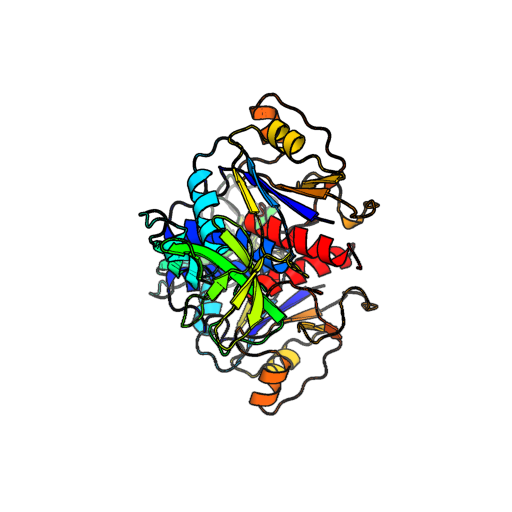5.027 -11.836 1 94.44 84 PRO B C 1
ATOM 2743 O O . PRO B 1 84 ? 2.125 -5.812 -11.469 1 94.44 84 PRO B O 1
ATOM 2746 N N . PRO B 1 85 ? 4.098 -5.379 -12.398 1 95.31 85 PRO B N 1
ATOM 2747 C CA . PRO B 1 85 ? 4.375 -6.816 -12.469 1 95.31 85 PRO B CA 1
ATOM 2748 C C . PRO B 1 85 ? 4.512 -7.461 -11.094 1 95.31 85 PRO B C 1
ATOM 2750 O O . PRO B 1 85 ? 4.984 -6.82 -10.156 1 95.31 85 PRO B O 1
ATOM 2753 N N . LEU B 1 86 ? 4.117 -8.688 -11.055 1 97.81 86 LEU B N 1
ATOM 2754 C CA . LEU B 1 86 ? 4.23 -9.375 -9.773 1 97.81 86 LEU B CA 1
ATOM 2755 C C . LEU B 1 86 ? 5.668 -9.82 -9.516 1 97.81 86 LEU B C 1
ATOM 2757 O O . LEU B 1 86 ? 6.172 -9.695 -8.398 1 97.81 86 LEU B O 1
ATOM 2761 N N . ARG B 1 87 ? 6.289 -10.312 -10.602 1 96.06 87 ARG B N 1
ATOM 2762 C CA . ARG B 1 87 ? 7.648 -10.836 -10.516 1 96.06 87 ARG B CA 1
ATOM 2763 C C . ARG B 1 87 ? 7.742 -11.945 -9.477 1 96.06 87 ARG B C 1
ATOM 2765 O O . ARG B 1 87 ? 8.633 -11.93 -8.617 1 96.06 87 ARG B O 1
ATOM 2772 N N . THR B 1 88 ? 6.777 -12.773 -9.391 1 97.88 88 THR B N 1
ATOM 2773 C CA . THR B 1 88 ? 6.77 -13.969 -8.555 1 97.88 88 THR B CA 1
ATOM 2774 C C . THR B 1 88 ? 7.562 -15.094 -9.211 1 97.88 88 THR B C 1
ATOM 2776 O O . THR B 1 88 ? 7.867 -15.031 -10.406 1 97.88 88 THR B O 1
ATOM 2779 N N . PRO B 1 89 ? 7.895 -16.125 -8.508 1 96.31 89 PRO B N 1
ATOM 2780 C CA . PRO B 1 89 ? 8.797 -17.156 -9.016 1 96.31 89 PRO B CA 1
ATOM 2781 C C . PRO B 1 89 ? 8.312 -17.781 -10.32 1 96.31 89 PRO B C 1
ATOM 2783 O O . PRO B 1 89 ? 9.125 -18.156 -11.172 1 96.31 89 PRO B O 1
ATOM 2786 N N . HIS B 1 90 ? 7.016 -17.891 -10.523 1 97 90 HIS B N 1
ATOM 2787 C CA . HIS B 1 90 ? 6.516 -18.562 -11.711 1 97 90 HIS B CA 1
ATOM 2788 C C . HIS B 1 90 ? 6.457 -17.625 -12.906 1 97 90 HIS B C 1
ATOM 2790 O O . HIS B 1 90 ? 6.125 -18.031 -14.016 1 97 90 HIS B O 1
ATOM 2796 N N . HIS B 1 91 ? 6.707 -16.391 -12.672 1 97.06 91 HIS B N 1
ATOM 2797 C CA . HIS B 1 91 ? 6.844 -15.438 -13.773 1 97.06 91 HIS B CA 1
ATOM 2798 C C . HIS B 1 91 ? 8.258 -15.445 -14.344 1 97.06 91 HIS B C 1
ATOM 2800 O O . HIS B 1 91 ? 8.977 -14.453 -14.258 1 97.06 91 HIS B O 1
ATOM 2806 N N . LYS B 1 92 ? 8.578 -16.484 -15 1 93.75 92 LYS B N 1
ATOM 2807 C CA . LYS B 1 92 ? 9.93 -16.641 -15.531 1 93.75 92 LYS B CA 1
ATOM 2808 C C . LYS B 1 92 ? 10.102 -15.867 -16.828 1 93.75 92 LYS B C 1
ATOM 2810 O O . LYS B 1 92 ? 9.18 -15.781 -17.641 1 93.75 92 LYS B O 1
ATOM 2815 N N . LEU B 1 93 ? 11.266 -15.344 -16.969 1 90.94 93 LEU B N 1
ATOM 2816 C CA . LEU B 1 93 ? 11.602 -14.648 -18.203 1 90.94 93 LEU B CA 1
ATOM 2817 C C . LEU B 1 93 ? 12.117 -15.633 -19.25 1 90.94 93 LEU B C 1
ATOM 2819 O O . LEU B 1 93 ? 12.469 -16.766 -18.922 1 90.94 93 LEU B O 1
ATOM 2823 N N . LYS B 1 94 ? 12.086 -15.086 -20.391 1 91.19 94 LYS B N 1
ATOM 2824 C CA . LYS B 1 94 ? 12.656 -15.891 -21.453 1 91.19 94 LYS B CA 1
ATOM 2825 C C . LYS B 1 94 ? 14.164 -16.047 -21.281 1 91.19 94 LYS B C 1
ATOM 2827 O O . LYS B 1 94 ? 14.844 -15.133 -20.812 1 91.19 94 LYS B O 1
ATOM 2832 N N . GLY B 1 95 ? 14.648 -17.219 -21.578 1 90.25 95 GLY B N 1
ATOM 2833 C CA . GLY B 1 95 ? 16.062 -17.516 -21.484 1 90.25 95 GLY B CA 1
ATOM 2834 C C . GLY B 1 95 ? 16.406 -18.922 -21.953 1 90.25 95 GLY B C 1
ATOM 2835 O O . GLY B 1 95 ? 15.602 -19.578 -22.609 1 90.25 95 GLY B O 1
ATOM 2836 N N . ARG B 1 96 ? 17.672 -19.297 -21.672 1 93.25 96 ARG B N 1
ATOM 2837 C CA . ARG B 1 96 ? 18.109 -20.656 -22.016 1 93.25 96 ARG B CA 1
ATOM 2838 C C . ARG B 1 96 ? 17.516 -21.672 -21.062 1 93.25 96 ARG B C 1
ATOM 2840 O O . ARG B 1 96 ? 17.609 -21.516 -19.844 1 93.25 96 ARG B O 1
ATOM 2847 N N . PRO B 1 97 ? 16.875 -22.594 -21.625 1 95.88 97 PRO B N 1
ATOM 2848 C CA . PRO B 1 97 ? 16.312 -23.625 -20.75 1 95.88 97 PRO B CA 1
ATOM 2849 C C . PRO B 1 97 ? 17.375 -24.344 -19.922 1 95.88 97 PRO B C 1
ATOM 2851 O O . PRO B 1 97 ? 18.484 -24.594 -20.422 1 95.88 97 PRO B O 1
ATOM 2854 N N . LYS B 1 98 ? 17.109 -24.609 -18.797 1 96.62 98 LYS B N 1
ATOM 2855 C CA . LYS B 1 98 ? 17.969 -25.375 -17.891 1 96.62 98 LYS B CA 1
ATOM 2856 C C . LYS B 1 98 ? 17.25 -26.609 -17.344 1 96.62 98 LYS B C 1
ATOM 2858 O O . LYS B 1 98 ? 16.109 -26.516 -16.891 1 96.62 98 LYS B O 1
ATOM 2863 N N . ILE B 1 99 ? 17.953 -27.703 -17.406 1 97.62 99 ILE B N 1
ATOM 2864 C CA . ILE B 1 99 ? 17.375 -28.922 -16.844 1 97.62 99 ILE B CA 1
ATOM 2865 C C . ILE B 1 99 ? 17.062 -28.719 -15.359 1 97.62 99 ILE B C 1
ATOM 2867 O O . ILE B 1 99 ? 17.875 -28.141 -14.617 1 97.62 99 ILE B O 1
ATOM 2871 N N . GLY B 1 100 ? 15.891 -29.125 -14.984 1 97.12 100 GLY B N 1
ATOM 2872 C CA . GLY B 1 100 ? 15.477 -28.969 -13.602 1 97.12 100 GLY B CA 1
ATOM 2873 C C . GLY B 1 100 ? 14.664 -27.703 -13.359 1 97.12 100 GLY B C 1
ATOM 2874 O O . GLY B 1 100 ? 14.016 -27.578 -12.32 1 97.12 100 GLY B O 1
ATOM 2875 N N . GLU B 1 101 ? 14.727 -26.812 -14.297 1 97.06 101 GLU B N 1
ATOM 2876 C CA . GLU B 1 101 ? 13.953 -25.578 -14.172 1 97.06 101 GLU B CA 1
ATOM 2877 C C . GLU B 1 101 ? 12.453 -25.859 -14.172 1 97.06 101 GLU B C 1
ATOM 2879 O O . GLU B 1 101 ? 11.977 -26.719 -14.938 1 97.06 101 GLU B O 1
ATOM 2884 N N . ILE B 1 102 ? 11.805 -25.234 -13.266 1 98.06 102 ILE B N 1
ATOM 2885 C CA . ILE B 1 102 ? 10.359 -25.391 -13.172 1 98.06 102 ILE B CA 1
ATOM 2886 C C . ILE B 1 102 ? 9.664 -24.156 -13.75 1 98.06 102 ILE B C 1
ATOM 2888 O O . ILE B 1 102 ? 10.016 -23.031 -13.422 1 98.06 102 ILE B O 1
ATOM 2892 N N . ARG B 1 103 ? 8.688 -24.375 -14.648 1 97.56 103 ARG B N 1
ATOM 2893 C CA . ARG B 1 103 ? 7.969 -23.297 -15.312 1 97.56 103 ARG B CA 1
ATOM 2894 C C . ARG B 1 103 ? 6.477 -23.594 -15.398 1 97.56 103 ARG B C 1
ATOM 2896 O O . ARG B 1 103 ? 6.07 -24.75 -15.406 1 97.56 103 ARG B O 1
ATOM 2903 N N . GLU B 1 104 ? 5.781 -22.516 -15.383 1 97.75 104 GLU B N 1
ATOM 2904 C CA . GLU B 1 104 ? 4.363 -22.641 -15.703 1 97.75 104 GLU B CA 1
ATOM 2905 C C . GLU B 1 104 ? 4.141 -22.766 -17.203 1 97.75 104 GLU B C 1
ATOM 2907 O O . GLU B 1 104 ? 4.906 -22.203 -18 1 97.75 104 GLU B O 1
ATOM 2912 N N . GLY B 1 105 ? 3.09 -23.578 -17.562 1 98 105 GLY B N 1
ATOM 2913 C CA . GLY B 1 105 ? 2.816 -23.719 -18.984 1 98 105 GLY B CA 1
ATOM 2914 C C . GLY B 1 105 ? 1.381 -24.109 -19.281 1 98 105 GLY B C 1
ATOM 2915 O O . GLY B 1 105 ? 0.585 -24.312 -18.359 1 98 105 GLY B O 1
ATOM 2916 N N . VAL B 1 106 ? 1.098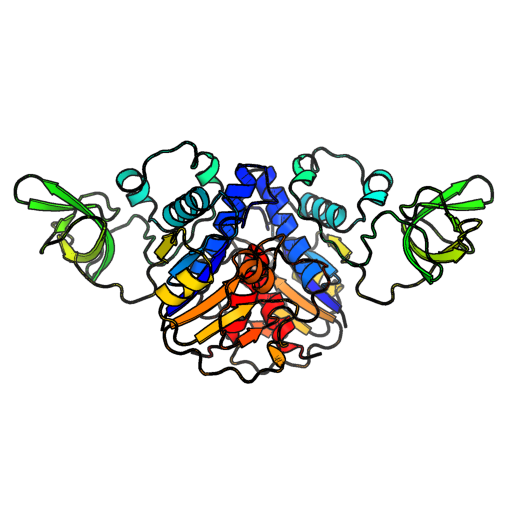 -24.078 -20.562 1 97.81 106 VAL B N 1
ATOM 2917 C CA . VAL B 1 106 ? -0.214 -24.516 -21.031 1 97.81 106 VAL B CA 1
ATOM 2918 C C . VAL B 1 106 ? -0.052 -25.625 -22.062 1 97.81 106 VAL B C 1
ATOM 2920 O O . VAL B 1 106 ? 0.818 -25.547 -22.938 1 97.81 106 VAL B O 1
ATOM 2923 N N . ILE B 1 107 ? -0.806 -26.594 -21.938 1 97.12 107 ILE B N 1
ATOM 2924 C CA . ILE B 1 107 ? -0.745 -27.766 -22.812 1 97.12 107 ILE B CA 1
ATOM 2925 C C . ILE B 1 107 ? -1.306 -27.406 -24.188 1 97.12 107 ILE B C 1
ATOM 2927 O O . ILE B 1 107 ? -2.332 -26.734 -24.297 1 97.12 107 ILE B O 1
ATOM 2931 N N . ILE B 1 108 ? -0.597 -27.844 -25.141 1 95.56 108 ILE B N 1
ATOM 2932 C CA . ILE B 1 108 ? -1.013 -27.734 -26.531 1 95.56 108 ILE B CA 1
ATOM 2933 C C . ILE B 1 108 ? -1.009 -29.125 -27.188 1 95.56 108 ILE B C 1
ATOM 2935 O O . ILE B 1 108 ? 0.022 -29.797 -27.203 1 95.56 108 ILE B O 1
ATOM 2939 N N . ARG B 1 109 ? -2.088 -29.484 -27.688 1 93.56 109 ARG B N 1
ATOM 2940 C CA . ARG B 1 109 ? -2.189 -30.797 -28.328 1 93.56 109 ARG B CA 1
ATOM 2941 C C . ARG B 1 109 ? -1.971 -30.688 -29.828 1 93.56 109 ARG B C 1
ATOM 2943 O O . ARG B 1 109 ? -2.568 -29.828 -30.484 1 93.56 109 ARG B O 1
ATOM 2950 N N . ARG B 1 110 ? -1.09 -31.469 -30.328 1 92.06 110 ARG B N 1
ATOM 2951 C CA . ARG B 1 110 ? -0.829 -31.594 -31.75 1 92.06 110 ARG B CA 1
ATOM 2952 C C . ARG B 1 110 ? -0.851 -33.062 -32.188 1 92.06 110 ARG B C 1
ATOM 2954 O O . ARG B 1 110 ? 0.137 -33.781 -32.031 1 92.06 110 ARG B O 1
ATOM 2961 N N . GLY B 1 111 ? -1.933 -33.438 -32.844 1 90.81 111 GLY B N 1
ATOM 2962 C CA . GLY B 1 111 ? -2.062 -34.844 -33.188 1 90.81 111 GLY B CA 1
ATOM 2963 C C . GLY B 1 111 ? -2.088 -35.75 -31.984 1 90.81 111 GLY B C 1
ATOM 2964 O O . GLY B 1 111 ? -2.898 -35.562 -31.078 1 90.81 111 GLY B O 1
ATOM 2965 N N . LYS B 1 112 ? -1.172 -36.688 -31.938 1 89.38 112 LYS B N 1
ATOM 2966 C CA . LYS B 1 112 ? -1.111 -37.656 -30.844 1 89.38 112 LYS B CA 1
ATOM 2967 C C . LYS B 1 112 ? -0.128 -37.219 -29.766 1 89.38 112 LYS B C 1
ATOM 2969 O O . LYS B 1 112 ? -0.032 -37.844 -28.703 1 89.38 112 LYS B O 1
ATOM 2974 N N . ARG B 1 113 ? 0.499 -36.125 -30.031 1 92.19 113 ARG B N 1
ATOM 2975 C CA . ARG B 1 113 ? 1.538 -35.688 -29.094 1 92.19 113 ARG B CA 1
ATOM 2976 C C . ARG B 1 113 ? 1.083 -34.469 -28.297 1 92.19 113 ARG B C 1
ATOM 2978 O O . ARG B 1 113 ? 0.276 -33.656 -28.781 1 92.19 113 ARG B O 1
ATOM 2985 N N . LEU B 1 114 ? 1.563 -34.438 -27.109 1 95.69 114 LEU B N 1
ATOM 2986 C CA . LEU B 1 114 ? 1.277 -33.344 -26.219 1 95.69 114 LEU B CA 1
ATOM 2987 C C . LEU B 1 114 ? 2.48 -32.406 -26.094 1 95.69 114 LEU B C 1
ATOM 2989 O O . LEU B 1 114 ? 3.607 -32.875 -25.891 1 95.69 114 LEU B O 1
ATOM 2993 N N . TYR B 1 115 ? 2.26 -31.156 -26.359 1 97.62 115 TYR B N 1
ATOM 2994 C CA . TYR B 1 115 ? 3.271 -30.125 -26.156 1 97.62 115 TYR B CA 1
ATOM 2995 C C . TYR B 1 115 ? 2.83 -29.125 -25.094 1 97.62 115 TYR B C 1
ATOM 2997 O O . TYR B 1 115 ? 1.672 -29.141 -24.672 1 97.62 115 TYR B O 1
ATOM 3005 N N . ALA B 1 116 ? 3.734 -28.359 -24.625 1 98.06 116 ALA B N 1
ATOM 3006 C CA . ALA B 1 116 ? 3.422 -27.281 -23.672 1 98.06 116 ALA B CA 1
ATOM 3007 C C . ALA B 1 116 ? 4.125 -25.984 -24.062 1 98.06 116 ALA B C 1
ATOM 3009 O O . ALA B 1 116 ? 5.293 -26 -24.453 1 98.06 116 ALA B O 1
ATOM 3010 N N . ASP B 1 117 ? 3.406 -24.922 -24.016 1 97.38 117 ASP B N 1
ATOM 3011 C CA . ASP B 1 117 ? 4.012 -23.594 -24.047 1 97.38 117 ASP B CA 1
ATOM 3012 C C . ASP B 1 117 ? 4.496 -23.172 -22.656 1 97.38 117 ASP B C 1
ATOM 3014 O O . ASP B 1 117 ? 3.686 -22.875 -21.781 1 97.38 117 ASP B O 1
ATOM 3018 N N . ILE B 1 118 ? 5.781 -23.156 -22.484 1 97.94 118 ILE B N 1
ATOM 3019 C CA . ILE B 1 118 ? 6.328 -22.828 -21.172 1 97.94 118 ILE B CA 1
ATOM 3020 C C . ILE B 1 118 ? 7.098 -21.516 -21.25 1 97.94 118 ILE B C 1
ATOM 3022 O O . ILE B 1 118 ? 7.992 -21.266 -20.438 1 97.94 118 ILE B O 1
ATOM 3026 N N . GLY B 1 119 ? 6.855 -20.688 -22.25 1 97.06 119 GLY B N 1
ATOM 3027 C CA . GLY B 1 119 ? 7.363 -19.328 -22.359 1 97.06 119 GLY B CA 1
ATOM 3028 C C . GLY B 1 119 ? 8.734 -19.266 -22.984 1 97.06 119 GLY B C 1
ATOM 3029 O O . GLY B 1 119 ? 9.461 -18.281 -22.812 1 97.06 119 GLY B O 1
ATOM 3030 N N . LEU B 1 120 ? 9.133 -20.297 -23.625 1 96.81 120 LEU B N 1
ATOM 3031 C CA . LEU B 1 120 ? 10.414 -20.328 -24.328 1 96.81 120 LEU B CA 1
ATOM 3032 C C . LEU B 1 120 ? 10.211 -20.281 -25.828 1 96.81 120 LEU B C 1
ATOM 3034 O O . LEU B 1 120 ? 9.102 -20 -26.297 1 96.81 120 LEU B O 1
ATOM 3038 N N . ASP B 1 121 ? 11.273 -20.375 -26.562 1 93.25 121 ASP B N 1
ATOM 3039 C CA . ASP B 1 121 ? 11.195 -20.188 -28.016 1 93.25 121 ASP B CA 1
ATOM 3040 C C . ASP B 1 121 ? 10.383 -21.297 -28.672 1 93.25 121 ASP B C 1
ATOM 3042 O O . ASP B 1 121 ? 9.656 -21.047 -29.641 1 93.25 121 ASP B O 1
ATOM 3046 N N . ASP B 1 122 ? 10.523 -22.531 -28.125 1 93.31 122 ASP B N 1
ATOM 3047 C CA . ASP B 1 122 ? 9.828 -23.672 -28.688 1 93.31 122 ASP B CA 1
ATOM 3048 C C . ASP B 1 122 ? 8.852 -24.281 -27.688 1 93.31 122 ASP B C 1
ATOM 3050 O O . ASP B 1 122 ? 9.055 -24.188 -26.484 1 93.31 122 ASP B O 1
ATOM 3054 N N . PHE B 1 123 ? 7.867 -24.906 -28.312 1 96.5 123 PHE B N 1
ATOM 3055 C CA . PHE B 1 123 ? 7.012 -25.734 -27.469 1 96.5 123 PHE B CA 1
ATOM 3056 C C . PHE B 1 123 ? 7.77 -26.953 -26.953 1 96.5 123 PHE B C 1
ATOM 3058 O O . PHE B 1 123 ? 8.555 -27.547 -27.688 1 96.5 123 PHE B O 1
ATOM 3065 N N . ALA B 1 124 ? 7.508 -27.25 -25.781 1 97.81 124 ALA B N 1
ATOM 3066 C CA . ALA B 1 124 ? 8.188 -28.391 -25.172 1 97.81 124 ALA B CA 1
ATOM 3067 C C . ALA B 1 124 ? 7.352 -29.656 -25.312 1 97.81 124 ALA B C 1
ATOM 3069 O O . ALA B 1 124 ? 6.137 -29.625 -25.109 1 97.81 124 ALA B O 1
ATOM 3070 N N . LEU B 1 125 ? 8.031 -30.734 -25.625 1 97.75 125 LEU B N 1
ATOM 3071 C CA . LEU B 1 125 ? 7.359 -32.031 -25.625 1 97.75 125 LEU B CA 1
ATOM 3072 C C . LEU B 1 125 ? 7.027 -32.469 -24.219 1 97.75 125 LEU B C 1
ATOM 3074 O O . LEU B 1 125 ? 7.891 -32.469 -23.328 1 97.75 125 LEU B O 1
ATOM 3078 N N . VAL B 1 126 ? 5.797 -32.844 -24 1 98 126 VAL B N 1
ATOM 3079 C CA . VAL B 1 126 ? 5.363 -33.219 -22.656 1 98 126 VAL B CA 1
ATOM 3080 C C . VAL B 1 126 ? 5.484 -34.75 -22.469 1 98 126 VAL B C 1
ATOM 3082 O O . VAL B 1 126 ? 4.938 -35.5 -23.266 1 98 126 VAL B O 1
ATOM 3085 N N . GLU B 1 127 ? 6.219 -35.062 -21.5 1 96.5 127 GLU B N 1
ATOM 3086 C CA . GLU B 1 127 ? 6.246 -36.469 -21.062 1 96.5 127 GLU B CA 1
ATOM 3087 C C . GLU B 1 127 ? 5.246 -36.719 -19.938 1 96.5 127 GLU B C 1
ATOM 3089 O O . GLU B 1 127 ? 5.57 -36.531 -18.766 1 96.5 127 GLU B O 1
ATOM 3094 N N . GLY B 1 128 ? 4.129 -37.188 -20.219 1 93.38 128 GLY B N 1
ATOM 3095 C CA . GLY B 1 128 ? 3.064 -37.406 -19.25 1 93.38 128 GLY B CA 1
ATOM 3096 C C . GLY B 1 128 ? 1.705 -36.938 -19.766 1 93.38 128 GLY B C 1
ATOM 3097 O O . GLY B 1 128 ? 1.496 -36.812 -20.969 1 93.38 128 GLY B O 1
ATOM 3098 N N . THR B 1 129 ? 0.806 -36.844 -18.906 1 91.94 129 THR B N 1
ATOM 3099 C CA . THR B 1 129 ? -0.555 -36.438 -19.25 1 91.94 129 THR B CA 1
ATOM 3100 C C . THR B 1 129 ? -0.906 -35.094 -18.594 1 91.94 129 THR B C 1
ATOM 3102 O O . THR B 1 129 ? -0.224 -34.656 -17.656 1 91.94 129 THR B O 1
ATOM 3105 N N . GLY B 1 130 ? -1.702 -34.469 -19.188 1 92.19 130 GLY B N 1
ATOM 3106 C CA . GLY B 1 130 ? -2.193 -33.25 -18.609 1 92.19 130 GLY B CA 1
ATOM 3107 C C . GLY B 1 130 ? -3.088 -32.469 -19.547 1 92.19 130 GLY B C 1
ATOM 3108 O O . GLY B 1 130 ? -3.268 -32.844 -20.703 1 92.19 130 GLY B O 1
ATOM 3109 N N . GLU B 1 131 ? -3.697 -31.453 -18.922 1 93.75 131 GLU B N 1
ATOM 3110 C CA . GLU B 1 131 ? -4.555 -30.547 -19.688 1 93.75 131 GLU B CA 1
ATOM 3111 C C . GLU B 1 131 ? -4.539 -29.141 -19.109 1 93.75 131 GLU B C 1
ATOM 3113 O O . GLU B 1 131 ? -4.375 -28.969 -17.891 1 93.75 131 GLU B O 1
ATOM 3118 N N . GLY B 1 132 ? -4.637 -28.203 -20.016 1 95.69 132 GLY B N 1
ATOM 3119 C CA . GLY B 1 132 ? -4.75 -26.828 -19.578 1 95.69 132 GLY B CA 1
ATOM 3120 C C . GLY B 1 132 ? -3.465 -26.281 -18.984 1 95.69 132 GLY B C 1
ATOM 3121 O O . GLY B 1 132 ? -2.377 -26.562 -19.5 1 95.69 132 GLY B O 1
ATOM 3122 N N . ARG B 1 133 ? -3.633 -25.406 -18.062 1 97.56 133 ARG B N 1
ATOM 3123 C CA . ARG B 1 133 ? -2.498 -24.781 -17.391 1 97.56 133 ARG B CA 1
ATOM 3124 C C . ARG B 1 133 ? -1.903 -25.719 -16.328 1 97.56 133 ARG B C 1
ATOM 3126 O O . ARG B 1 133 ? -2.631 -26.281 -15.508 1 97.56 133 ARG B O 1
ATOM 3133 N N . MET B 1 134 ? -0.55 -25.828 -16.391 1 97.06 134 MET B N 1
ATOM 3134 C CA . MET B 1 134 ? 0.117 -26.734 -15.453 1 97.06 134 MET B CA 1
ATOM 3135 C C . MET B 1 134 ? 1.548 -26.281 -15.188 1 97.06 134 MET B C 1
ATOM 3137 O O . MET B 1 134 ? 2.066 -25.406 -15.891 1 97.06 134 MET B O 1
ATOM 3141 N N . THR B 1 135 ? 2.094 -26.844 -14.133 1 98.12 135 THR B N 1
ATOM 3142 C CA . THR B 1 135 ? 3.5 -26.625 -13.805 1 98.12 135 THR B CA 1
ATOM 3143 C C . THR B 1 135 ? 4.363 -27.766 -14.367 1 98.12 135 THR B C 1
ATOM 3145 O O . THR B 1 135 ? 4.008 -28.938 -14.25 1 98.12 135 THR B O 1
ATOM 3148 N N . PHE B 1 136 ? 5.492 -27.375 -14.945 1 98.19 136 PHE B N 1
ATOM 3149 C CA . PHE B 1 136 ? 6.348 -28.375 -15.602 1 98.19 136 PHE B CA 1
ATOM 3150 C C . PHE B 1 136 ? 7.793 -28.219 -15.133 1 98.19 136 PHE B C 1
ATOM 3152 O O . PHE B 1 136 ? 8.211 -27.141 -14.727 1 98.19 136 PHE B O 1
ATOM 3159 N N . GLU B 1 137 ? 8.445 -29.281 -15.219 1 98.5 137 GLU B N 1
ATOM 3160 C CA . GLU B 1 137 ? 9.891 -29.297 -15.047 1 98.5 137 GLU B CA 1
ATOM 3161 C C . GLU B 1 137 ? 10.602 -29.672 -16.344 1 98.5 137 GLU B C 1
ATOM 3163 O O . GLU B 1 137 ? 10.195 -30.625 -17.031 1 98.5 137 GLU B O 1
ATOM 3168 N N . ILE B 1 138 ? 11.586 -28.984 -16.688 1 98.12 138 ILE B N 1
ATOM 3169 C CA . ILE B 1 138 ? 12.359 -29.297 -17.891 1 98.12 138 ILE B CA 1
ATOM 3170 C C . ILE B 1 138 ? 13.242 -30.516 -17.625 1 98.12 138 ILE B C 1
ATOM 3172 O O . ILE B 1 138 ? 14.07 -30.516 -16.719 1 98.12 138 ILE B O 1
ATOM 3176 N N . ILE B 1 139 ? 13.141 -31.484 -18.422 1 98.44 139 ILE B N 1
ATOM 3177 C CA . ILE B 1 139 ? 13.898 -32.719 -18.188 1 98.44 139 ILE B CA 1
ATOM 3178 C C . ILE B 1 139 ? 14.914 -32.906 -19.328 1 98.44 139 ILE B C 1
ATOM 3180 O O . ILE B 1 139 ? 15.828 -33.719 -19.219 1 98.44 139 ILE B O 1
ATOM 3184 N N . SER B 1 140 ? 14.742 -32.219 -20.422 1 98 140 SER B N 1
ATOM 3185 C CA . SER B 1 140 ? 15.664 -32.219 -21.547 1 98 140 SER B CA 1
ATOM 3186 C C . SER B 1 140 ? 15.656 -30.875 -22.266 1 98 140 SER B C 1
ATOM 3188 O O . SER B 1 140 ? 14.609 -30.219 -22.375 1 98 140 SER B O 1
ATOM 3190 N N . THR B 1 141 ? 16.766 -30.484 -22.797 1 97.31 141 THR B N 1
ATOM 3191 C CA . THR B 1 141 ? 16.812 -29.219 -23.516 1 97.31 141 THR B CA 1
ATOM 3192 C C . THR B 1 141 ? 16.938 -29.453 -25.016 1 97.31 141 THR B C 1
ATOM 3194 O O . THR B 1 141 ? 16.672 -28.547 -25.812 1 97.31 141 THR B O 1
ATOM 3197 N N . THR B 1 142 ? 17.406 -30.688 -25.328 1 95.12 142 THR B N 1
ATOM 3198 C CA . THR B 1 142 ? 17.516 -31.078 -26.734 1 95.12 142 THR B CA 1
ATOM 3199 C C . THR B 1 142 ? 17.094 -32.531 -26.938 1 95.12 142 THR B C 1
ATOM 3201 O O . THR B 1 142 ? 17.891 -33.438 -26.703 1 95.12 142 THR B O 1
ATOM 3204 N N . PRO B 1 143 ? 15.984 -32.719 -27.422 1 95.75 143 PRO B N 1
ATOM 3205 C CA . PRO B 1 143 ? 14.914 -31.734 -27.672 1 95.75 143 PRO B CA 1
ATOM 3206 C C . PRO B 1 143 ? 14.297 -31.219 -26.375 1 95.75 143 PRO B C 1
ATOM 3208 O O . PRO B 1 143 ? 14.477 -31.812 -25.312 1 95.75 143 PRO B O 1
ATOM 3211 N N . LEU B 1 144 ? 13.664 -30.125 -26.422 1 97.62 144 LEU B N 1
ATOM 3212 C CA . LEU B 1 144 ? 13.031 -29.547 -25.234 1 97.62 144 LEU B CA 1
ATOM 3213 C C . LEU B 1 144 ? 11.883 -30.422 -24.75 1 97.62 144 LEU B C 1
ATOM 3215 O O . LEU B 1 144 ? 10.891 -30.594 -25.453 1 97.62 144 LEU B O 1
ATOM 3219 N N . LYS B 1 145 ? 12.078 -31 -23.562 1 98.25 145 LYS B N 1
ATOM 3220 C CA . LYS B 1 145 ? 11.078 -31.891 -22.969 1 98.25 145 LYS B CA 1
ATOM 3221 C C . LYS B 1 145 ? 10.766 -31.469 -21.531 1 98.25 145 LYS B C 1
ATOM 3223 O O . LYS B 1 145 ? 11.648 -31.016 -20.812 1 98.25 145 LYS B O 1
ATOM 3228 N N . VAL B 1 146 ? 9.516 -31.641 -21.188 1 98.5 146 VAL B N 1
ATOM 3229 C CA . VAL B 1 146 ? 9.102 -31.297 -19.844 1 98.5 146 VAL B CA 1
ATOM 3230 C C . VAL B 1 146 ? 8.211 -32.375 -19.266 1 98.5 146 VAL B C 1
ATOM 3232 O O . VAL B 1 146 ? 7.652 -33.188 -20.016 1 98.5 146 VAL B O 1
ATOM 3235 N N . THR B 1 147 ? 8.062 -32.438 -17.984 1 98.38 147 THR B N 1
ATOM 3236 C CA . THR B 1 147 ? 7.145 -33.344 -17.281 1 98.38 147 THR B CA 1
ATOM 3237 C C . THR B 1 147 ? 6.352 -32.562 -16.219 1 98.38 147 THR B C 1
ATOM 3239 O O . THR B 1 147 ? 6.859 -31.609 -15.617 1 98.38 147 THR B O 1
ATOM 3242 N N . PRO B 1 148 ? 5.078 -32.875 -16.109 1 97.81 148 PRO B N 1
ATOM 3243 C CA . PRO B 1 148 ? 4.309 -32.25 -15.039 1 97.81 148 PRO B CA 1
ATOM 3244 C C . PRO B 1 148 ? 4.973 -32.406 -13.672 1 97.81 148 PRO B C 1
ATOM 3246 O O . PRO B 1 148 ? 5.547 -33.438 -13.367 1 97.81 148 PRO B O 1
ATOM 3249 N N . THR B 1 149 ? 4.926 -31.328 -12.938 1 97.62 149 THR B N 1
ATOM 3250 C CA . THR B 1 149 ? 5.523 -31.344 -11.609 1 97.62 149 THR B CA 1
ATOM 3251 C C . THR B 1 149 ? 4.77 -30.406 -10.664 1 97.62 149 THR B C 1
ATOM 3253 O O . THR B 1 149 ? 3.764 -29.812 -11.055 1 97.62 149 THR B O 1
ATOM 3256 N N . LYS B 1 150 ? 5.148 -30.453 -9.414 1 95.81 150 LYS B N 1
ATOM 3257 C CA . LYS B 1 150 ? 4.625 -29.516 -8.43 1 95.81 150 LYS B CA 1
ATOM 3258 C C . LYS B 1 150 ? 5.637 -28.422 -8.125 1 95.81 150 LYS B C 1
ATOM 3260 O O . LYS B 1 150 ? 6.844 -28.656 -8.133 1 95.81 150 LYS B O 1
ATOM 3265 N N . PRO B 1 151 ? 5.086 -27.234 -7.859 1 95 151 PRO B N 1
ATOM 3266 C CA . PRO B 1 151 ? 6.016 -26.156 -7.488 1 95 151 PRO B CA 1
ATOM 3267 C C . PRO B 1 151 ? 6.758 -26.453 -6.184 1 95 151 PRO B C 1
ATOM 3269 O O . PRO B 1 151 ? 6.215 -27.109 -5.297 1 95 151 PRO B O 1
ATOM 3272 N N . LYS B 1 152 ? 7.902 -25.953 -6.039 1 92.19 152 LYS B N 1
ATOM 3273 C CA . LYS B 1 152 ? 8.727 -26.156 -4.855 1 92.19 152 LYS B CA 1
ATOM 3274 C C . LYS B 1 152 ? 8.672 -24.953 -3.92 1 92.19 152 LYS B C 1
ATOM 3276 O O . LYS B 1 152 ? 9.227 -24.984 -2.82 1 92.19 152 LYS B O 1
ATOM 3281 N N . GLU B 1 153 ? 8.133 -23.859 -4.297 1 95.12 153 GLU B N 1
ATOM 3282 C CA . GLU B 1 153 ? 8.008 -22.609 -3.555 1 95.12 153 GLU B CA 1
ATOM 3283 C C . GLU B 1 153 ? 6.695 -21.906 -3.889 1 95.12 153 GLU B C 1
ATOM 3285 O O . GLU B 1 153 ? 5.859 -22.453 -4.613 1 95.12 153 GLU B O 1
ATOM 3290 N N . TYR B 1 154 ? 6.531 -20.844 -3.229 1 96.12 154 TYR B N 1
ATOM 3291 C CA . TYR B 1 154 ? 5.344 -20.047 -3.557 1 96.12 154 TYR B CA 1
ATOM 3292 C C . TYR B 1 154 ? 5.203 -19.891 -5.066 1 96.12 154 TYR B C 1
ATOM 3294 O O . TYR B 1 154 ? 6.168 -19.547 -5.754 1 96.12 154 TYR B O 1
ATOM 3302 N N . TRP B 1 155 ? 4.016 -20.047 -5.629 1 97 155 TRP B N 1
ATOM 3303 C CA . TRP B 1 155 ? 3.809 -20.125 -7.07 1 97 155 TRP B CA 1
ATOM 3304 C C . TRP B 1 155 ? 2.635 -19.25 -7.504 1 97 155 TRP B C 1
ATOM 3306 O O . TRP B 1 155 ? 1.932 -19.578 -8.461 1 97 155 TRP B O 1
ATOM 3316 N N . GLY B 1 156 ? 2.34 -18.203 -6.766 1 97.12 156 GLY B N 1
ATOM 3317 C CA . GLY B 1 156 ? 1.247 -17.297 -7.082 1 97.12 156 GLY B CA 1
ATOM 3318 C C . GLY B 1 156 ? -0.01 -17.578 -6.281 1 97.12 156 GLY B C 1
ATOM 3319 O O . GLY B 1 156 ? -0.03 -18.469 -5.445 1 97.12 156 GLY B O 1
ATOM 3320 N N . TYR B 1 157 ? -1.019 -16.719 -6.508 1 98.62 157 TYR B N 1
ATOM 3321 C CA . TYR B 1 157 ? -2.271 -16.859 -5.773 1 98.62 157 TYR B CA 1
ATOM 3322 C C . TYR B 1 157 ? -3.387 -17.359 -6.688 1 98.62 157 TYR B C 1
ATOM 3324 O O . TYR B 1 157 ? -3.283 -17.266 -7.91 1 98.62 157 TYR B O 1
ATOM 3332 N N . ARG B 1 158 ? -4.367 -17.922 -6.078 1 98.19 158 ARG B N 1
ATOM 3333 C CA . ARG B 1 158 ? -5.613 -18.281 -6.746 1 98.19 158 ARG B CA 1
ATOM 3334 C C . ARG B 1 158 ? -6.742 -17.328 -6.344 1 98.19 158 ARG B C 1
ATOM 3336 O O . ARG B 1 158 ? -6.832 -16.922 -5.188 1 98.19 158 ARG B O 1
ATOM 3343 N N . VAL B 1 159 ? -7.594 -17.047 -7.301 1 98.75 159 VAL B N 1
ATOM 3344 C CA . VAL B 1 159 ? -8.68 -16.109 -7.047 1 98.75 159 VAL B CA 1
ATOM 3345 C C . VAL B 1 159 ? -10.016 -16.844 -7.051 1 98.75 159 VAL B C 1
ATOM 3347 O O . VAL B 1 159 ? -10.281 -17.656 -7.938 1 98.75 159 VAL B O 1
ATOM 3350 N N . HIS B 1 160 ? -10.805 -16.594 -6.066 1 98.75 160 HIS B N 1
ATOM 3351 C CA . HIS B 1 160 ? -12.109 -17.219 -5.922 1 98.75 160 HIS B CA 1
ATOM 3352 C C . HIS B 1 160 ? -13.219 -16.172 -5.871 1 98.75 160 HIS B C 1
ATOM 3354 O O . HIS B 1 160 ? -13.281 -15.375 -4.934 1 98.75 160 HIS B O 1
ATOM 3360 N N . LEU B 1 161 ? -13.992 -16.172 -6.84 1 98.44 161 LEU B N 1
ATOM 3361 C CA . LEU B 1 161 ? -15.211 -15.367 -6.793 1 98.44 161 LEU B CA 1
ATOM 3362 C C . LEU B 1 161 ? -16.406 -16.219 -6.363 1 98.44 161 LEU B C 1
ATOM 3364 O O . LEU B 1 161 ? -16.875 -17.062 -7.125 1 98.44 161 LEU B O 1
ATOM 3368 N N . THR B 1 162 ? -16.891 -16.141 -5.207 1 95.06 162 THR B N 1
ATOM 3369 C CA . THR B 1 162 ? -17.922 -17.047 -4.691 1 95.06 162 THR B CA 1
ATOM 3370 C C . THR B 1 162 ? -19.312 -16.5 -4.984 1 95.06 162 THR B C 1
ATOM 3372 O O . THR B 1 162 ? -20.297 -17.25 -5.004 1 95.06 162 THR B O 1
ATOM 3375 N N . ARG B 1 163 ? -19.625 -15.375 -5.254 1 89.12 163 ARG B N 1
ATOM 3376 C CA . ARG B 1 163 ? -20.906 -14.703 -5.414 1 89.12 163 ARG B CA 1
ATOM 3377 C C . ARG B 1 163 ? -21.75 -14.82 -4.148 1 89.12 163 ARG B C 1
ATOM 3379 O O . ARG B 1 163 ? -22.875 -14.32 -4.094 1 89.12 163 ARG B O 1
ATOM 3386 N N . GLY B 1 164 ? -21.281 -15.531 -3.199 1 95.5 164 GLY B N 1
ATOM 3387 C CA . GLY B 1 164 ? -21.953 -15.672 -1.918 1 95.5 164 GLY B CA 1
ATOM 3388 C C . GLY B 1 164 ? -21.578 -14.586 -0.922 1 95.5 164 GLY B C 1
ATOM 3389 O O . GLY B 1 164 ? -20.641 -13.828 -1.153 1 95.5 164 GLY B O 1
ATOM 3390 N N . SER B 1 165 ? -22.406 -14.602 0.152 1 97.81 165 SER B N 1
ATOM 3391 C CA . SER B 1 165 ? -22.141 -13.656 1.229 1 97.81 165 SER B CA 1
ATOM 3392 C C . SER B 1 165 ? -20.828 -13.977 1.935 1 97.81 165 SER B C 1
ATOM 3394 O O . SER B 1 165 ? -20.203 -15.008 1.67 1 97.81 165 SER B O 1
ATOM 3396 N N . LEU B 1 166 ? -20.359 -13.023 2.738 1 98.56 166 LEU B N 1
ATOM 3397 C CA . LEU B 1 166 ? -19.109 -13.203 3.465 1 98.56 166 LEU B CA 1
ATOM 3398 C C . LEU B 1 166 ? -19.141 -14.469 4.305 1 98.56 166 LEU B C 1
ATOM 3400 O O . LEU B 1 166 ? -18.219 -15.281 4.25 1 98.56 166 LEU B O 1
ATOM 3404 N N . ALA B 1 167 ? -20.219 -14.648 5.047 1 98.31 167 ALA B N 1
ATOM 3405 C CA . ALA B 1 167 ? -20.328 -15.805 5.93 1 98.31 167 ALA B CA 1
ATOM 3406 C C . ALA B 1 167 ? -20.234 -17.109 5.141 1 98.31 167 ALA B C 1
ATOM 3408 O O . ALA B 1 167 ? -19.531 -18.031 5.539 1 98.31 167 ALA B O 1
ATOM 3409 N N . LYS B 1 168 ? -20.938 -17.188 4.074 1 97.81 168 LYS B N 1
ATOM 3410 C CA . LYS B 1 168 ? -20.922 -18.375 3.236 1 97.81 168 LYS B CA 1
ATOM 3411 C C . LYS B 1 168 ? -19.547 -18.625 2.635 1 97.81 168 LYS B C 1
ATOM 3413 O O . LYS B 1 168 ? -19.094 -19.766 2.541 1 97.81 168 LYS B O 1
ATOM 3418 N N . THR B 1 169 ? -18.938 -17.578 2.232 1 98.5 169 THR B N 1
ATOM 3419 C CA . THR B 1 169 ? -17.609 -17.672 1.652 1 98.5 169 THR B CA 1
ATOM 3420 C C . THR B 1 169 ? -16.609 -18.172 2.684 1 98.5 169 THR B C 1
ATOM 3422 O O . THR B 1 169 ? -15.758 -19.016 2.375 1 98.5 169 THR B O 1
ATOM 3425 N N . LEU B 1 170 ? -16.688 -17.641 3.848 1 98.5 170 LEU B N 1
ATOM 3426 C CA . LEU B 1 170 ? -15.789 -18.047 4.926 1 98.5 170 LEU B CA 1
ATOM 3427 C C . LEU B 1 170 ? -15.969 -19.531 5.242 1 98.5 170 LEU B C 1
ATOM 3429 O O . LEU B 1 170 ? -14.992 -20.234 5.48 1 98.5 170 LEU B O 1
ATOM 3433 N N . LYS B 1 171 ? -17.172 -19.984 5.27 1 97.44 171 LYS B N 1
ATOM 3434 C CA . LYS B 1 171 ? -17.453 -21.406 5.523 1 97.44 171 LYS B CA 1
ATOM 3435 C C . LYS B 1 171 ? -16.844 -22.281 4.438 1 97.44 171 LYS B C 1
ATOM 3437 O O . LYS B 1 171 ? -16.312 -23.359 4.73 1 97.44 171 LYS B O 1
ATOM 3442 N N . LYS B 1 172 ? -16.906 -21.812 3.256 1 97.06 172 LYS B N 1
ATOM 3443 C CA . LYS B 1 172 ? -16.375 -22.547 2.113 1 97.06 172 LYS B CA 1
ATOM 3444 C C . LYS B 1 172 ? -14.859 -22.672 2.193 1 97.06 172 LYS B C 1
ATOM 3446 O O . LYS B 1 172 ? -14.289 -23.688 1.756 1 97.06 172 LYS B O 1
ATOM 3451 N N . ALA B 1 173 ? -14.133 -21.719 2.707 1 97.5 173 ALA B N 1
ATOM 3452 C CA . ALA B 1 173 ? -12.672 -21.656 2.719 1 97.5 173 ALA B CA 1
ATOM 3453 C C . ALA B 1 173 ? -12.094 -22.594 3.77 1 97.5 173 ALA B C 1
ATOM 3455 O O . ALA B 1 173 ? -10.914 -22.938 3.723 1 97.5 173 ALA B O 1
ATOM 3456 N N . LYS B 1 174 ? -12.859 -23.125 4.746 1 96.25 174 LYS B N 1
ATOM 3457 C CA . LYS B 1 174 ? -12.445 -24.078 5.77 1 96.25 174 LYS B CA 1
ATOM 3458 C C . LYS B 1 174 ? -11.156 -23.625 6.453 1 96.25 174 LYS B C 1
ATOM 3460 O O . LYS B 1 174 ? -10.188 -24.375 6.508 1 96.25 174 LYS B O 1
ATOM 3465 N N . LEU B 1 175 ? -11.195 -22.5 7.117 1 97.94 175 LEU B N 1
ATOM 3466 C CA . LEU B 1 175 ? -10.031 -21.891 7.75 1 97.94 175 LEU B CA 1
ATOM 3467 C C . LEU B 1 175 ? -9.789 -22.5 9.133 1 97.94 175 LEU B C 1
ATOM 3469 O O . LEU B 1 175 ? -10.734 -22.891 9.812 1 97.94 175 LEU B O 1
ATOM 3473 N N . ASN B 1 176 ? -8.516 -22.609 9.5 1 97.5 176 ASN B N 1
ATOM 3474 C CA . ASN B 1 176 ? -8.148 -22.953 10.875 1 97.5 176 ASN B CA 1
ATOM 3475 C C . ASN B 1 176 ? -8.18 -21.719 11.781 1 97.5 176 ASN B C 1
ATOM 3477 O O . ASN B 1 176 ? -8.422 -21.844 12.984 1 97.5 176 ASN B O 1
ATOM 3481 N N . LEU B 1 177 ? -7.941 -20.562 11.219 1 97.38 177 LEU B N 1
ATOM 3482 C CA . LEU B 1 177 ? -7.918 -19.281 11.922 1 97.38 177 LEU B CA 1
ATOM 3483 C C . LEU B 1 177 ? -8.492 -18.172 11.055 1 97.38 177 LEU B C 1
ATOM 3485 O O . LEU B 1 177 ? -7.961 -17.875 9.977 1 97.38 177 LEU B O 1
ATOM 3489 N N . ALA B 1 178 ? -9.586 -17.641 11.445 1 98.31 178 ALA B N 1
ATOM 3490 C CA . ALA B 1 178 ? -10.242 -16.547 10.742 1 98.31 178 ALA B CA 1
ATOM 3491 C C . ALA B 1 178 ? -10.078 -15.227 11.5 1 98.31 178 ALA B C 1
ATOM 3493 O O . ALA B 1 178 ? -10.57 -15.078 12.617 1 98.31 178 ALA B O 1
ATOM 3494 N N . ILE B 1 179 ? -9.461 -14.258 10.891 1 98.56 179 ILE B N 1
ATOM 3495 C CA . ILE B 1 179 ? -9.172 -12.977 11.516 1 98.56 179 ILE B CA 1
ATOM 3496 C C . ILE B 1 179 ? -9.898 -11.859 10.766 1 98.56 179 ILE B C 1
ATOM 3498 O O . ILE B 1 179 ? -9.641 -11.633 9.578 1 98.56 179 ILE B O 1
ATOM 3502 N N . ALA B 1 180 ? -10.789 -11.203 11.398 1 98.75 180 ALA B N 1
ATOM 3503 C CA . ALA B 1 180 ? -11.43 -10.008 10.852 1 98.75 180 ALA B CA 1
ATOM 3504 C C . ALA B 1 180 ? -10.633 -8.75 11.211 1 98.75 180 ALA B C 1
ATOM 3506 O O . ALA B 1 180 ? -10.141 -8.617 12.328 1 98.75 180 ALA B O 1
ATOM 3507 N N . THR B 1 181 ? -10.477 -7.871 10.242 1 98.5 181 THR B N 1
ATOM 3508 C CA . THR B 1 181 ? -9.781 -6.613 10.508 1 98.5 181 THR B CA 1
ATOM 3509 C C . THR B 1 181 ? -10.781 -5.473 10.688 1 98.5 181 THR B C 1
ATOM 3511 O O . THR B 1 181 ? -11.711 -5.32 9.898 1 98.5 181 THR B O 1
ATOM 3514 N N . SER B 1 182 ? -10.641 -4.777 11.719 1 97.44 182 SER B N 1
ATOM 3515 C CA . SER B 1 182 ? -11.555 -3.678 12.039 1 97.44 182 SER B CA 1
ATOM 3516 C C . SER B 1 182 ? -10.875 -2.641 12.93 1 97.44 182 SER B C 1
ATOM 3518 O O . SER B 1 182 ? -10.141 -2.994 13.852 1 97.44 182 SER B O 1
ATOM 3520 N N . ARG B 1 183 ? -11.109 -1.385 12.672 1 95.69 183 ARG B N 1
ATOM 3521 C CA . ARG B 1 183 ? -10.602 -0.322 13.539 1 95.69 183 ARG B CA 1
ATOM 3522 C C . ARG B 1 183 ? -11.141 -0.469 14.961 1 95.69 183 ARG B C 1
ATOM 3524 O O . ARG B 1 183 ? -10.508 -0.025 15.914 1 95.69 183 ARG B O 1
ATOM 3531 N N . MET B 1 184 ? -12.266 -1.118 15.07 1 95.19 184 MET B N 1
ATOM 3532 C CA . MET B 1 184 ? -12.922 -1.272 16.359 1 95.19 184 MET B CA 1
ATOM 3533 C C . MET B 1 184 ? -12.516 -2.58 17.031 1 95.19 184 MET B C 1
ATOM 3535 O O . MET B 1 184 ? -12.977 -2.895 18.125 1 95.19 184 MET B O 1
ATOM 3539 N N . GLY B 1 185 ? -11.719 -3.379 16.359 1 97.56 185 GLY B N 1
ATOM 3540 C CA . GLY B 1 185 ? -11.258 -4.641 16.922 1 97.56 185 GLY B CA 1
ATOM 3541 C C . GLY B 1 185 ? -10.227 -4.461 18.016 1 97.56 185 GLY B C 1
ATOM 3542 O O . GLY B 1 185 ? -9.883 -3.332 18.375 1 97.56 185 GLY B O 1
ATOM 3543 N N . GLU B 1 186 ? -9.789 -5.574 18.547 1 97.5 186 GLU B N 1
ATOM 3544 C CA . GLU B 1 186 ? -8.75 -5.555 19.578 1 97.5 186 GLU B CA 1
ATOM 3545 C C . GLU B 1 186 ? -7.406 -5.125 19 1 97.5 186 GLU B C 1
ATOM 3547 O O . GLU B 1 186 ? -7.051 -5.523 17.891 1 97.5 186 GLU B O 1
ATOM 3552 N N . ASP B 1 187 ? -6.699 -4.258 19.75 1 97.31 187 ASP B N 1
ATOM 3553 C CA . ASP B 1 187 ? -5.359 -3.844 19.359 1 97.31 187 ASP B CA 1
ATOM 3554 C C . ASP B 1 187 ? -4.449 -5.055 19.141 1 97.31 187 ASP B C 1
ATOM 3556 O O . ASP B 1 187 ? -4.199 -5.82 20.078 1 97.31 187 ASP B O 1
ATOM 3560 N N . VAL B 1 188 ? -3.936 -5.242 17.922 1 97.12 188 VAL B N 1
ATOM 3561 C CA . VAL B 1 188 ? -3.148 -6.41 17.547 1 97.12 188 VAL B CA 1
ATOM 3562 C C . VAL B 1 188 ? -1.905 -6.504 18.422 1 97.12 188 VAL B C 1
ATOM 3564 O O . VAL B 1 188 ? -1.348 -7.59 18.609 1 97.12 188 VAL B O 1
ATOM 3567 N N . ARG B 1 189 ? -1.446 -5.434 19.078 1 96 189 ARG B N 1
ATOM 3568 C CA . ARG B 1 189 ? -0.257 -5.395 19.922 1 96 189 ARG B CA 1
ATOM 3569 C C . ARG B 1 189 ? -0.545 -5.984 21.297 1 96 189 ARG B C 1
ATOM 3571 O O . ARG B 1 189 ? 0.379 -6.324 22.031 1 96 189 ARG B O 1
ATOM 3578 N N . LYS B 1 190 ? -1.809 -6.117 21.578 1 94.94 190 LYS B N 1
ATOM 3579 C CA . LYS B 1 190 ? -2.205 -6.488 22.938 1 94.94 190 LYS B CA 1
ATOM 3580 C C . LYS B 1 190 ? -2.828 -7.883 22.969 1 94.94 190 LYS B C 1
ATOM 3582 O O . LYS B 1 190 ? -3.361 -8.312 23.984 1 94.94 190 LYS B O 1
ATOM 3587 N N . VAL B 1 191 ? -2.783 -8.523 21.875 1 93.5 191 VAL B N 1
ATOM 3588 C CA . VAL B 1 191 ? -3.436 -9.828 21.781 1 93.5 191 VAL B CA 1
ATOM 3589 C C . VAL B 1 191 ? -2.381 -10.93 21.734 1 93.5 191 VAL B C 1
ATOM 3591 O O . VAL B 1 191 ? -1.297 -10.742 21.188 1 93.5 191 VAL B O 1
ATOM 3594 N N . ASN B 1 192 ? -2.729 -11.984 22.453 1 90.81 192 ASN B N 1
ATOM 3595 C CA . ASN B 1 192 ? -1.947 -13.203 22.281 1 90.81 192 ASN B CA 1
ATOM 3596 C C . ASN B 1 192 ? -2.402 -13.992 21.047 1 90.81 192 ASN B C 1
ATOM 3598 O O . ASN B 1 192 ? -3.457 -14.625 21.078 1 90.81 192 ASN B O 1
ATOM 3602 N N . LEU B 1 193 ? -1.631 -13.953 20.031 1 91.06 193 LEU B N 1
ATOM 3603 C CA . LEU B 1 193 ? -2.01 -14.586 18.781 1 91.06 193 LEU B CA 1
ATOM 3604 C C . LEU B 1 193 ? -1.709 -16.078 18.812 1 91.06 193 LEU B C 1
ATOM 3606 O O . LEU B 1 193 ? -0.653 -16.5 19.297 1 91.06 193 LEU B O 1
ATOM 3610 N N . PRO B 1 194 ? -2.645 -16.828 18.375 1 90.62 194 PRO B N 1
ATOM 3611 C CA . PRO B 1 194 ? -2.318 -18.25 18.188 1 90.62 194 PRO B CA 1
ATOM 3612 C C . PRO B 1 194 ? -1.281 -18.469 17.094 1 90.62 194 PRO B C 1
ATOM 3614 O O . PRO B 1 194 ? -0.98 -17.547 16.328 1 90.62 194 PRO B O 1
ATOM 3617 N N . PRO B 1 195 ? -0.691 -19.625 17.141 1 88.56 195 PRO B N 1
ATOM 3618 C CA . PRO B 1 195 ? 0.213 -19.922 16.031 1 88.56 195 PRO B CA 1
ATOM 3619 C C . PRO B 1 195 ? -0.459 -19.766 14.664 1 88.56 195 PRO B C 1
ATOM 3621 O O . PRO B 1 195 ? -1.626 -20.125 14.5 1 88.56 195 PRO B O 1
ATOM 3624 N N . LEU B 1 196 ? 0.179 -19.125 13.828 1 90.94 196 LEU B N 1
ATOM 3625 C CA . LEU B 1 196 ? -0.324 -18.953 12.477 1 90.94 196 LEU B CA 1
ATOM 3626 C C . LEU B 1 196 ? -0.096 -20.219 11.648 1 90.94 196 LEU B C 1
ATOM 3628 O O . LEU B 1 196 ? 0.684 -20.203 10.695 1 90.94 196 LEU B O 1
ATOM 3632 N N . GLU B 1 197 ? -0.8 -21.234 11.961 1 90.56 197 GLU B N 1
ATOM 3633 C CA . GLU B 1 197 ? -0.636 -22.531 11.312 1 90.56 197 GLU B CA 1
ATOM 3634 C C . GLU B 1 197 ? -1.886 -22.922 10.523 1 90.56 197 GLU B C 1
ATOM 3636 O O . GLU B 1 197 ? -2.994 -22.5 10.859 1 90.56 197 GLU B O 1
ATOM 3641 N N . GLY B 1 198 ? -1.588 -23.672 9.469 1 94.44 198 GLY B N 1
ATOM 3642 C CA . GLY B 1 198 ? -2.689 -24.125 8.641 1 94.44 198 GLY B CA 1
ATOM 3643 C C . GLY B 1 198 ? -3.229 -23.047 7.715 1 94.44 198 GLY B C 1
ATOM 3644 O O . GLY B 1 198 ? -2.459 -22.297 7.121 1 94.44 198 GLY B O 1
ATOM 3645 N N . GLU B 1 199 ? -4.613 -23.109 7.582 1 97.75 199 GLU B N 1
ATOM 3646 C CA . GLU B 1 199 ? -5.305 -22.156 6.723 1 97.75 199 GLU B CA 1
ATOM 3647 C C . GLU B 1 199 ? -5.707 -20.906 7.5 1 97.75 199 GLU B C 1
ATOM 3649 O O . GLU B 1 199 ? -6.672 -20.922 8.266 1 97.75 199 GLU B O 1
ATOM 3654 N N . VAL B 1 200 ? -4.984 -19.812 7.301 1 98 200 VAL B N 1
ATOM 3655 C CA . VAL B 1 200 ? -5.23 -18.578 8.023 1 98 200 VAL B CA 1
ATOM 3656 C C . VAL B 1 200 ? -5.879 -17.547 7.094 1 98 200 VAL B C 1
ATOM 3658 O O . VAL B 1 200 ? -5.355 -17.266 6.012 1 98 200 VAL B O 1
ATOM 3661 N N . GLY B 1 201 ? -7.004 -17.047 7.496 1 98.69 201 GLY B N 1
ATOM 3662 C CA . GLY B 1 201 ? -7.727 -16.094 6.676 1 98.69 201 GLY B CA 1
ATOM 3663 C C . GLY B 1 201 ? -7.766 -14.695 7.277 1 98.69 201 GLY B C 1
ATOM 3664 O O . GLY B 1 201 ? -7.977 -14.539 8.484 1 98.69 201 GLY B O 1
ATOM 3665 N N . PHE B 1 202 ? -7.527 -13.703 6.508 1 98.88 202 PHE B N 1
ATOM 3666 C CA . PHE B 1 202 ? -7.668 -12.297 6.855 1 98.88 202 PHE B CA 1
ATOM 3667 C C . PHE B 1 202 ? -8.828 -11.664 6.102 1 98.88 202 PHE B C 1
ATOM 3669 O O . PHE B 1 202 ? -8.852 -11.672 4.867 1 98.88 202 PHE B O 1
ATOM 3676 N N . VAL B 1 203 ? -9.734 -11.102 6.805 1 98.94 203 VAL B N 1
ATOM 3677 C CA . VAL B 1 203 ? -10.961 -10.586 6.199 1 98.94 203 VAL B CA 1
ATOM 3678 C C . VAL B 1 203 ? -10.961 -9.055 6.25 1 98.94 203 VAL B C 1
ATOM 3680 O O . VAL B 1 203 ? -10.672 -8.469 7.293 1 98.94 203 VAL B O 1
ATOM 3683 N N . PHE B 1 204 ? -11.297 -8.453 5.156 1 98.81 204 PHE B N 1
ATOM 3684 C CA . PHE B 1 204 ? -11.289 -7 5.055 1 98.81 204 PHE B CA 1
ATOM 3685 C C . PHE B 1 204 ? -12.648 -6.484 4.598 1 98.81 204 PHE B C 1
ATOM 3687 O O . PHE B 1 204 ? -13.359 -7.156 3.846 1 98.81 204 PHE B O 1
ATOM 3694 N N . GLY B 1 205 ? -12.969 -5.32 5.016 1 97.94 205 GLY B N 1
ATOM 3695 C CA . GLY B 1 205 ? -14.242 -4.711 4.668 1 97.94 205 GLY B CA 1
ATOM 3696 C C . GLY B 1 205 ? -14.164 -3.836 3.432 1 97.94 205 GLY B C 1
ATOM 3697 O O . GLY B 1 205 ? -13.164 -3.854 2.713 1 97.94 205 GLY B O 1
ATOM 3698 N N . SER B 1 206 ? -15.258 -3.143 3.221 1 95.88 206 SER B N 1
ATOM 3699 C CA . SER B 1 206 ? -15.398 -2.23 2.09 1 95.88 206 SER B CA 1
ATOM 3700 C C . SER B 1 206 ? -15.047 -0.801 2.488 1 95.88 206 SER B C 1
ATOM 3702 O O . SER B 1 206 ? -14.945 -0.489 3.678 1 95.88 206 SER B O 1
ATOM 3704 N N . PRO B 1 207 ? -14.844 0.042 1.447 1 92.19 207 PRO B N 1
ATOM 3705 C CA . PRO B 1 207 ? -14.57 1.448 1.752 1 92.19 207 PRO B CA 1
ATOM 3706 C C . PRO B 1 207 ? -15.648 2.086 2.619 1 92.19 207 PRO B C 1
ATOM 3708 O O . PRO B 1 207 ? -15.344 2.887 3.506 1 92.19 207 PRO B O 1
ATOM 3711 N N . ARG B 1 208 ? -16.844 1.659 2.537 1 92.94 208 ARG B N 1
ATOM 3712 C CA . ARG B 1 208 ? -17.938 2.342 3.213 1 92.94 208 ARG B CA 1
ATOM 3713 C C . ARG B 1 208 ? -18.469 1.506 4.371 1 92.94 208 ARG B C 1
ATOM 3715 O O . ARG B 1 208 ? -19.156 2.027 5.262 1 92.94 208 ARG B O 1
ATOM 3722 N N . LYS B 1 209 ? -18.172 0.216 4.34 1 95.38 209 LYS B N 1
ATOM 3723 C CA . LYS B 1 209 ? -18.75 -0.667 5.34 1 95.38 209 LYS B CA 1
ATOM 3724 C C . LYS B 1 209 ? -17.703 -1.578 5.961 1 95.38 209 LYS B C 1
ATOM 3726 O O . LYS B 1 209 ? -16.938 -2.223 5.242 1 95.38 209 LYS B O 1
ATOM 3731 N N . GLY B 1 210 ? -17.734 -1.633 7.277 1 96.44 210 GLY B N 1
ATOM 3732 C CA . GLY B 1 210 ? -16.922 -2.611 7.973 1 96.44 210 GLY B CA 1
ATOM 3733 C C . GLY B 1 210 ? -17.438 -4.027 7.848 1 96.44 210 GLY B C 1
ATOM 3734 O O . GLY B 1 210 ? -18.562 -4.242 7.379 1 96.44 210 GLY B O 1
ATOM 3735 N N . ILE B 1 211 ? -16.688 -4.906 8.312 1 98.06 211 ILE B N 1
ATOM 3736 C CA . ILE B 1 211 ? -16.969 -6.332 8.18 1 98.06 211 ILE B CA 1
ATOM 3737 C C . ILE B 1 211 ? -18.266 -6.672 8.906 1 98.06 211 ILE B C 1
ATOM 3739 O O . ILE B 1 211 ? -19.125 -7.348 8.359 1 98.06 211 ILE B O 1
ATOM 3743 N N . MET B 1 212 ? -18.438 -6.18 10.148 1 96.69 212 MET B N 1
ATOM 3744 C CA . MET B 1 212 ? -19.609 -6.492 10.945 1 96.69 212 MET B CA 1
ATOM 3745 C C . MET B 1 212 ? -20.859 -5.883 10.328 1 96.69 212 MET B C 1
ATOM 3747 O O . MET B 1 212 ? -21.938 -6.484 10.359 1 96.69 212 MET B O 1
ATOM 3751 N N . GLU B 1 213 ? -20.672 -4.723 9.805 1 97.06 213 GLU B N 1
ATOM 3752 C CA . GLU B 1 213 ? -21.781 -4.078 9.117 1 97.06 213 GLU B CA 1
ATOM 3753 C C . GLU B 1 213 ? -22.203 -4.871 7.891 1 97.06 213 GLU B C 1
ATOM 3755 O O . GLU B 1 213 ? -23.406 -5.012 7.621 1 97.06 213 GLU B O 1
ATOM 3760 N N . ILE B 1 214 ? -21.266 -5.391 7.172 1 97.69 214 ILE B N 1
ATOM 3761 C CA . ILE B 1 214 ? -21.547 -6.184 5.98 1 97.69 214 ILE B CA 1
ATOM 3762 C C . ILE B 1 214 ? -22.312 -7.445 6.375 1 97.69 214 ILE B C 1
ATOM 3764 O O . ILE B 1 214 ? -23.297 -7.809 5.73 1 97.69 214 ILE B O 1
ATOM 3768 N N . LEU B 1 215 ? -21.875 -8.117 7.398 1 98 215 LEU B N 1
ATOM 3769 C CA . LEU B 1 215 ? -22.562 -9.312 7.879 1 98 215 LEU B CA 1
ATOM 3770 C C . LEU B 1 215 ? -24.016 -8.984 8.266 1 98 215 LEU B C 1
ATOM 3772 O O . LEU B 1 215 ? -24.938 -9.719 7.902 1 98 215 LEU B O 1
ATOM 3776 N N . ARG B 1 216 ? -24.156 -7.879 8.938 1 97.06 216 ARG B N 1
ATOM 3777 C CA . ARG B 1 216 ? -25.484 -7.473 9.367 1 97.06 216 ARG B CA 1
ATOM 3778 C C . ARG B 1 216 ? -26.391 -7.18 8.172 1 97.06 216 ARG B C 1
ATOM 3780 O O . ARG B 1 216 ? -27.562 -7.527 8.18 1 97.06 216 ARG B O 1
ATOM 3787 N N . ASP B 1 217 ? -25.875 -6.531 7.211 1 96.62 217 ASP B N 1
ATOM 3788 C CA . ASP B 1 217 ? -26.641 -6.203 6.012 1 96.62 217 ASP B CA 1
ATOM 3789 C C . ASP B 1 217 ? -27.203 -7.461 5.359 1 96.62 217 ASP B C 1
ATOM 3791 O O . ASP B 1 217 ? -28.25 -7.418 4.715 1 96.62 217 ASP B O 1
ATOM 3795 N N . PHE B 1 218 ? -26.516 -8.531 5.469 1 96.75 218 PHE B N 1
ATOM 3796 C CA . PHE B 1 218 ? -26.938 -9.781 4.863 1 96.75 218 PHE B CA 1
ATOM 3797 C C . PHE B 1 218 ? -27.656 -10.664 5.883 1 96.75 218 PHE B C 1
ATOM 3799 O O . PHE B 1 218 ? -27.922 -11.836 5.617 1 96.75 218 PHE B O 1
ATOM 3806 N N . ASN B 1 219 ? -27.922 -10.133 7.035 1 97.25 219 ASN B N 1
ATOM 3807 C CA . ASN B 1 219 ? -28.594 -10.836 8.133 1 97.25 219 ASN B CA 1
ATOM 3808 C C . ASN B 1 219 ? -27.859 -12.117 8.5 1 97.25 219 ASN B C 1
ATOM 3810 O O . ASN B 1 219 ? -28.469 -13.172 8.625 1 97.25 219 ASN B O 1
ATOM 3814 N N . GLU B 1 220 ? -26.516 -11.984 8.539 1 97.19 220 GLU B N 1
ATOM 3815 C CA . GLU B 1 220 ? -25.672 -13.117 8.875 1 97.19 220 GLU B CA 1
ATOM 3816 C C . GLU B 1 220 ? -24.734 -12.781 10.039 1 97.19 220 GLU B C 1
ATOM 3818 O O . GLU B 1 220 ? -24.609 -11.625 10.43 1 97.19 220 GLU B O 1
ATOM 3823 N N . ASP B 1 221 ? -24.266 -13.805 10.625 1 95.5 221 ASP B N 1
ATOM 3824 C CA . ASP B 1 221 ? -23.219 -13.703 11.641 1 95.5 221 ASP B CA 1
ATOM 3825 C C . ASP B 1 221 ? -22.109 -14.719 11.391 1 95.5 221 ASP B C 1
ATOM 3827 O O . ASP B 1 221 ? -22.312 -15.695 10.664 1 95.5 221 ASP B O 1
ATOM 3831 N N . TYR B 1 222 ? -21.031 -14.43 11.82 1 96.94 222 TYR B N 1
ATOM 3832 C CA . TYR B 1 222 ? -19.891 -15.336 11.734 1 96.94 222 TYR B CA 1
ATOM 3833 C C . TYR B 1 222 ? -19 -15.211 12.969 1 96.94 222 TYR B C 1
ATOM 3835 O O . TYR B 1 222 ? -18.703 -14.109 13.422 1 96.94 222 TYR B O 1
ATOM 3843 N N . SER B 1 223 ? -18.641 -16.344 13.562 1 97.12 223 SER B N 1
ATOM 3844 C CA . SER B 1 223 ? -17.781 -16.344 14.742 1 97.12 223 SER B CA 1
ATOM 3845 C C . SER B 1 223 ? -16.297 -16.312 14.352 1 97.12 223 SER B C 1
ATOM 3847 O O . SER B 1 223 ? -15.664 -17.359 14.219 1 97.12 223 SER B O 1
ATOM 3849 N N . PHE B 1 224 ? -15.75 -15.164 14.266 1 98.19 224 PHE B N 1
ATOM 3850 C CA . PHE B 1 224 ? -14.328 -15.016 13.984 1 98.19 224 PHE B CA 1
ATOM 3851 C C . PHE B 1 224 ? -13.492 -15.445 15.18 1 98.19 224 PHE B C 1
ATOM 3853 O O . PHE B 1 224 ? -13.891 -15.25 16.328 1 98.19 224 PHE B O 1
ATOM 3860 N N . ASP B 1 225 ? -12.359 -16.016 14.883 1 97.56 225 ASP B N 1
ATOM 3861 C CA . ASP B 1 225 ? -11.438 -16.344 15.961 1 97.56 225 ASP B CA 1
ATOM 3862 C C . ASP B 1 225 ? -10.883 -15.078 16.609 1 97.56 225 ASP B C 1
ATOM 3864 O O . ASP B 1 225 ? -10.664 -15.039 17.828 1 97.56 225 ASP B O 1
ATOM 3868 N N . LEU B 1 226 ? -10.625 -14.039 15.797 1 98.06 226 LEU B N 1
ATOM 3869 C CA . LEU B 1 226 ? -10.117 -12.75 16.266 1 98.06 226 LEU B CA 1
ATOM 3870 C C . LEU B 1 226 ? -10.695 -11.609 15.43 1 98.06 226 LEU B C 1
ATOM 3872 O O . LEU B 1 226 ? -10.883 -11.742 14.219 1 98.06 226 LEU B O 1
ATOM 3876 N N . ILE B 1 227 ? -10.992 -10.617 16 1 98.25 227 ILE B N 1
ATOM 3877 C CA . ILE B 1 227 ? -11.297 -9.328 15.383 1 98.25 227 ILE B CA 1
ATOM 3878 C C . ILE B 1 227 ? -10.258 -8.297 15.812 1 98.25 227 ILE B C 1
ATOM 3880 O O . ILE B 1 227 ? -10.227 -7.887 16.969 1 98.25 227 ILE B O 1
ATOM 3884 N N . LEU B 1 228 ? -9.445 -7.875 14.828 1 98.56 228 LEU B N 1
ATOM 3885 C CA . LEU B 1 228 ? -8.242 -7.152 15.227 1 98.56 228 LEU B CA 1
ATOM 3886 C C . LEU B 1 228 ? -8.172 -5.785 14.555 1 98.56 228 LEU B C 1
ATOM 3888 O O . LEU B 1 228 ? -8.531 -5.648 13.383 1 98.56 228 LEU B O 1
ATOM 3892 N N . ASN B 1 229 ? -7.801 -4.812 15.305 1 98.19 229 ASN B N 1
ATOM 3893 C CA . ASN B 1 229 ? -7.262 -3.568 14.766 1 98.19 229 ASN B CA 1
ATOM 3894 C C . ASN B 1 229 ? -5.777 -3.701 14.43 1 98.19 229 ASN B C 1
ATOM 3896 O O . ASN B 1 229 ? -4.93 -3.682 15.32 1 98.19 229 ASN B O 1
ATOM 3900 N N . THR B 1 230 ? -5.477 -3.828 13.156 1 98.12 230 THR B N 1
ATOM 3901 C CA . THR B 1 230 ? -4.102 -4.09 12.75 1 98.12 230 THR B CA 1
ATOM 3902 C C . THR B 1 230 ? -3.35 -2.781 12.516 1 98.12 230 THR B C 1
ATOM 3904 O O . THR B 1 230 ? -2.141 -2.789 12.266 1 98.12 230 THR B O 1
ATOM 3907 N N . ILE B 1 231 ? -3.996 -1.659 12.547 1 98.25 231 ILE B N 1
ATOM 3908 C CA . ILE B 1 231 ? -3.385 -0.34 12.422 1 98.25 231 ILE B CA 1
ATOM 3909 C C . ILE B 1 231 ? -3.781 0.527 13.617 1 98.25 231 ILE B C 1
ATOM 3911 O O . ILE B 1 231 ? -4.445 1.554 13.453 1 98.25 231 ILE B O 1
ATOM 3915 N N . PRO B 1 232 ? -3.363 0.095 14.711 1 96.94 232 PRO B N 1
ATOM 3916 C CA . PRO B 1 232 ? -3.756 0.861 15.898 1 96.94 232 PRO B CA 1
ATOM 3917 C C . PRO B 1 232 ? -3.301 2.318 15.836 1 96.94 232 PRO B C 1
ATOM 3919 O O . PRO B 1 232 ? -2.248 2.617 15.266 1 96.94 232 PRO B O 1
ATOM 3922 N N . ASN B 1 233 ? -4.102 3.225 16.391 1 95.81 233 ASN B N 1
ATOM 3923 C CA . ASN B 1 233 ? -3.793 4.645 16.516 1 95.81 233 ASN B CA 1
ATOM 3924 C C . ASN B 1 233 ? -3.6 5.297 15.148 1 95.81 233 ASN B C 1
ATOM 3926 O O . ASN B 1 233 ? -2.754 6.18 14.992 1 95.81 233 ASN B O 1
ATOM 3930 N N . GLN B 1 234 ? -4.285 4.695 14.148 1 97.5 234 GLN B N 1
ATOM 3931 C CA . GLN B 1 234 ? -4.227 5.359 12.852 1 97.5 234 GLN B CA 1
ATOM 3932 C C . GLN B 1 234 ? -4.566 6.84 12.977 1 97.5 234 GLN B C 1
ATOM 3934 O O . GLN B 1 234 ? -5.418 7.227 13.781 1 97.5 234 GLN B O 1
ATOM 3939 N N . LYS B 1 235 ? -3.936 7.684 12.148 1 97.88 235 LYS B N 1
ATOM 3940 C CA . LYS B 1 235 ? -4.102 9.133 12.281 1 97.88 235 LYS B CA 1
ATOM 3941 C C . LYS B 1 235 ? -5.062 9.672 11.227 1 97.88 235 LYS B C 1
ATOM 3943 O O . LYS B 1 235 ? -5.277 10.883 11.133 1 97.88 235 LYS B O 1
ATOM 3948 N N . THR B 1 236 ? -5.617 8.781 10.422 1 97.62 236 THR B N 1
ATOM 3949 C CA . THR B 1 236 ? -6.609 9.141 9.414 1 97.62 236 THR B CA 1
ATOM 3950 C C . THR B 1 236 ? -7.98 8.578 9.789 1 97.62 236 THR B C 1
ATOM 3952 O O . THR B 1 236 ? -8.078 7.582 10.5 1 97.62 236 THR B O 1
ATOM 3955 N N . LYS B 1 237 ? -8.977 9.25 9.336 1 95.88 237 LYS B N 1
ATOM 3956 C CA . LYS B 1 237 ? -10.336 8.812 9.633 1 95.88 237 LYS B CA 1
ATOM 3957 C C . LYS B 1 237 ? -10.609 7.438 9.031 1 95.88 237 LYS B C 1
ATOM 3959 O O . LYS B 1 237 ? -11.336 6.633 9.617 1 95.88 237 LYS B O 1
ATOM 3964 N N . THR B 1 238 ? -10.094 7.227 7.859 1 94.56 238 THR B N 1
ATOM 3965 C CA . THR B 1 238 ? -10.312 5.961 7.168 1 94.56 238 THR B CA 1
ATOM 3966 C C . THR B 1 238 ? -9 5.406 6.621 1 94.56 238 THR B C 1
ATOM 3968 O O . THR B 1 238 ? -8.062 6.16 6.355 1 94.56 238 THR B O 1
ATOM 3971 N N . VAL B 1 239 ? -8.961 4.129 6.609 1 97.69 239 VAL B N 1
ATOM 3972 C CA . VAL B 1 239 ? -7.934 3.391 5.883 1 97.69 239 VAL B CA 1
ATOM 3973 C C . VAL B 1 239 ? -8.57 2.598 4.746 1 97.69 239 VAL B C 1
ATOM 3975 O O . VAL B 1 239 ? -9.562 1.889 4.953 1 97.69 239 VAL B O 1
ATOM 3978 N N . ARG B 1 240 ? -8.086 2.797 3.594 1 97.19 240 ARG B N 1
ATOM 3979 C CA . ARG B 1 240 ? -8.648 2.102 2.439 1 97.19 240 ARG B CA 1
ATOM 3980 C C . ARG B 1 240 ? -8.328 0.61 2.492 1 97.19 240 ARG B C 1
ATOM 3982 O O . ARG B 1 240 ? -7.309 0.207 3.059 1 97.19 240 ARG B O 1
ATOM 3989 N N . THR B 1 241 ? -9.117 -0.18 1.826 1 98.06 241 THR B N 1
ATOM 3990 C CA . THR B 1 241 ? -8.992 -1.631 1.902 1 98.06 241 THR B CA 1
ATOM 3991 C C . THR B 1 241 ? -7.629 -2.084 1.393 1 98.06 241 THR B C 1
ATOM 3993 O O . THR B 1 241 ? -6.969 -2.912 2.023 1 98.06 241 THR B O 1
ATOM 3996 N N . GLU B 1 242 ? -7.176 -1.541 0.226 1 98.25 242 GLU B N 1
ATOM 3997 C CA . GLU B 1 242 ? -5.891 -1.965 -0.324 1 98.25 242 GLU B CA 1
ATOM 3998 C C . GLU B 1 242 ? -4.742 -1.583 0.602 1 98.25 242 GLU B C 1
ATOM 4000 O O . GLU B 1 242 ? -3.738 -2.295 0.682 1 98.25 242 GLU B O 1
ATOM 4005 N N . GLU B 1 243 ? -4.879 -0.447 1.333 1 98.62 243 GLU B N 1
ATOM 4006 C CA . GLU B 1 243 ? -3.906 -0.049 2.344 1 98.62 243 GLU B CA 1
ATOM 4007 C C . GLU B 1 243 ? -3.912 -1.015 3.525 1 98.62 243 GLU B C 1
ATOM 4009 O O . GLU B 1 243 ? -2.854 -1.448 3.986 1 98.62 243 GLU B O 1
ATOM 4014 N N . ALA B 1 244 ? -5.105 -1.33 3.959 1 98.81 244 ALA B N 1
ATOM 4015 C CA . ALA B 1 244 ? -5.273 -2.23 5.094 1 98.81 244 ALA B CA 1
ATOM 4016 C C . ALA B 1 244 ? -4.707 -3.615 4.785 1 98.81 244 ALA B C 1
ATOM 4018 O O . ALA B 1 244 ? -4.102 -4.254 5.648 1 98.81 244 ALA B O 1
ATOM 4019 N N . VAL B 1 245 ? -4.953 -4.082 3.576 1 98.88 245 VAL B N 1
ATOM 4020 C CA . VAL B 1 245 ? -4.469 -5.395 3.164 1 98.88 245 VAL B CA 1
ATOM 4021 C C . VAL B 1 245 ? -2.945 -5.441 3.277 1 98.88 245 VAL B C 1
ATOM 4023 O O . VAL B 1 245 ? -2.393 -6.328 3.93 1 98.88 245 VAL B O 1
ATOM 4026 N N . LEU B 1 246 ? -2.279 -4.484 2.699 1 98.94 246 LEU B N 1
ATOM 4027 C CA . LEU B 1 246 ? -0.82 -4.465 2.699 1 98.94 246 LEU B CA 1
ATOM 4028 C C . LEU B 1 246 ? -0.278 -4.324 4.117 1 98.94 246 LEU B C 1
ATOM 4030 O O . LEU B 1 246 ? 0.625 -5.062 4.516 1 98.94 246 LEU B O 1
ATOM 4034 N N . ALA B 1 247 ? -0.851 -3.398 4.91 1 98.88 247 ALA B N 1
ATOM 4035 C CA . ALA B 1 247 ? -0.395 -3.154 6.277 1 98.88 247 ALA B CA 1
ATOM 4036 C C . ALA B 1 247 ? -0.583 -4.391 7.148 1 98.88 247 ALA B C 1
ATOM 4038 O O . ALA B 1 247 ? 0.316 -4.77 7.902 1 98.88 247 ALA B O 1
ATOM 4039 N N . THR B 1 248 ? -1.733 -5.031 7.039 1 98.88 248 THR B N 1
ATOM 4040 C CA . THR B 1 248 ? -2.059 -6.195 7.855 1 98.88 248 THR B CA 1
ATOM 4041 C C . THR B 1 248 ? -1.128 -7.363 7.527 1 98.88 248 THR B C 1
ATOM 4043 O O . THR B 1 248 ? -0.58 -7.996 8.43 1 98.88 248 THR B O 1
ATOM 4046 N N . LEU B 1 249 ? -0.949 -7.602 6.242 1 98.75 249 LEU B N 1
ATOM 4047 C CA . LEU B 1 249 ? -0.078 -8.703 5.84 1 98.75 249 LEU B CA 1
ATOM 4048 C C . LEU B 1 249 ? 1.359 -8.445 6.285 1 98.75 249 LEU B C 1
ATOM 4050 O O . LEU B 1 249 ? 2.076 -9.383 6.648 1 98.75 249 LEU B O 1
ATOM 4054 N N . ALA B 1 250 ? 1.815 -7.195 6.285 1 98.56 250 ALA B N 1
ATOM 4055 C CA . ALA B 1 250 ? 3.152 -6.848 6.762 1 98.56 250 ALA B CA 1
ATOM 4056 C C . ALA B 1 250 ? 3.312 -7.191 8.242 1 98.56 250 ALA B C 1
ATOM 4058 O O . ALA B 1 250 ? 4.32 -7.777 8.641 1 98.56 250 ALA B O 1
ATOM 4059 N N . ILE B 1 251 ? 2.314 -6.875 9.055 1 97.31 251 ILE B N 1
ATOM 4060 C CA . ILE B 1 251 ? 2.346 -7.105 10.492 1 97.31 251 ILE B CA 1
ATOM 4061 C C . ILE B 1 251 ? 2.375 -8.609 10.773 1 97.31 251 ILE B C 1
ATOM 4063 O O . ILE B 1 251 ? 3.164 -9.078 11.594 1 97.31 251 ILE B O 1
ATOM 4067 N N . PHE B 1 252 ? 1.611 -9.344 10.039 1 97.56 252 PHE B N 1
ATOM 4068 C CA . PHE B 1 252 ? 1.536 -10.773 10.312 1 97.56 252 PHE B CA 1
ATOM 4069 C C . PHE B 1 252 ? 2.752 -11.5 9.75 1 97.56 252 PHE B C 1
ATOM 4071 O O . PHE B 1 252 ? 3.178 -12.523 10.289 1 97.56 252 PHE B O 1
ATOM 4078 N N . ASN B 1 253 ? 3.27 -10.977 8.633 1 96.94 253 ASN B N 1
ATOM 4079 C CA . ASN B 1 253 ? 4.555 -11.484 8.172 1 96.94 253 ASN B CA 1
ATOM 4080 C C . ASN B 1 253 ? 5.645 -11.297 9.227 1 96.94 253 ASN B C 1
ATOM 4082 O O . ASN B 1 253 ? 6.531 -12.141 9.367 1 96.94 253 ASN B O 1
ATOM 4086 N N . PHE B 1 254 ? 5.617 -10.164 9.977 1 95.44 254 PHE B N 1
ATOM 4087 C CA . PHE B 1 254 ? 6.539 -9.883 11.078 1 95.44 254 PHE B CA 1
ATOM 4088 C C . PHE B 1 254 ? 6.309 -10.852 12.234 1 95.44 254 PHE B C 1
ATOM 4090 O O . PHE B 1 254 ? 7.266 -11.32 12.852 1 95.44 254 PHE B O 1
ATOM 4097 N N . ILE B 1 255 ? 5.062 -11.203 12.422 1 93.88 255 ILE B N 1
ATOM 4098 C CA . ILE B 1 255 ? 4.68 -12.023 13.57 1 93.88 255 ILE B CA 1
ATOM 4099 C C . ILE B 1 255 ? 5.043 -13.484 13.297 1 93.88 255 ILE B C 1
ATOM 4101 O O . ILE B 1 255 ? 5.477 -14.203 14.203 1 93.88 255 ILE B O 1
ATOM 4105 N N . ARG B 1 256 ? 4.766 -14.102 12.117 1 87.25 256 ARG B N 1
ATOM 4106 C CA . ARG B 1 256 ? 4.922 -15.516 11.805 1 87.25 256 ARG B CA 1
ATOM 4107 C C . ARG B 1 256 ? 6.371 -15.961 11.984 1 87.25 256 ARG B C 1
ATOM 4109 O O . ARG B 1 256 ? 6.641 -17.141 12.227 1 87.25 256 ARG B O 1
ATOM 4116 N N . ARG B 1 257 ? 7.395 -15.297 12.352 1 68.12 257 ARG B N 1
ATOM 4117 C CA . ARG B 1 257 ? 8.797 -15.531 12.68 1 68.12 257 ARG B CA 1
ATOM 4118 C C . ARG B 1 257 ? 9.344 -16.734 11.93 1 68.12 257 ARG B C 1
ATOM 4120 O O . ARG B 1 257 ? 10.297 -17.375 12.383 1 68.12 257 ARG B O 1
ATOM 4127 N N . ASP B 1 258 ? 8.742 -17.391 10.898 1 66.19 258 ASP B N 1
ATOM 4128 C CA . ASP B 1 258 ? 9.352 -18.531 10.242 1 66.19 258 ASP B CA 1
ATOM 4129 C C . ASP B 1 258 ? 10.531 -18.109 9.367 1 66.19 258 ASP B C 1
ATOM 4131 O O . ASP B 1 258 ? 10.625 -16.953 8.969 1 66.19 258 ASP B O 1
#

Sequence (516 aa):
MAWHIFIPDSLLEETSDPKIRTYKVGQIGRAAAIFGVEHIWIYKAGGKDGKFIKLILEYMETPQYLRKALIPLTKELKYAGVLPPLRTPHHKLKGRPKIGEIREGVIIRRGKRLYADIGLDDFALVEGTGEGRMTFEIISTTPLKVTPTKPKEYWGYRVHLTRGSLAKTLKKAKLNLAIATSRMGEDVRKVNLPPLEGEVGFVFGSPRKGIMEILRDFNEDYSFDLILNTIPNQKTKTVRTEEAVLATLAIFNFIRRDMAWHIFIPDSLLEETSDPKIRTYKVGQIGRAAAIFGVEHIWIYKAGGKDGKFIKLILEYMETPQYLRKALIPLTKELKYAGVLPPLRTPHHKLKGRPKIGEIREGVIIRRGKRLYADIGLDDFALVEGTGEGRMTFEIISTTPLKVTPTKPKEYWGYRVHLTRGSLAKTLKKAKLNLAIATSRMGEDVRKVNLPPLEGEVGFVFGSPRKGIMEILRDFNEDYSFDLILNTIPNQKTKTVRTEEAVLATLAIFNFIRRD

Radius of gyration: 25.15 Å; Cα contacts (8 Å, |Δi|>4): 1079; chains: 2; bounding box: 59×85×56 Å

pLDDT: mean 96.44, std 3.55, range [65.69, 98.94]

InterPro domains:
  IPR003750 Putative RNA methyltransferase C9orf114-like [PF02598] (4-251)
  IPR003750 Putative RNA methyltransferase C9orf114-like [PTHR12150] (4-253)
  IPR003750 Putative RNA methyltransferase C9orf114-like [cd18086] (4-252)
  IPR012340 Nucleic acid-binding, OB-fold [G3DSA:2.40.50.140] (91-156)
  IPR012340 Nucleic acid-binding, OB-fold [SSF50249] (91-156)
  IPR029026 tRNA (guanine-N1-)-methyltransferase, N-terminal [G3DSA:3.40.1280.10] (5-253)
  IPR029028 Alpha/beta knot methyltransferases [SSF75217] (4-256)

Foldseek 3Di:
DAEEEEEELCQCVPPDDLLVSLQLLLLLLLLCLVLLHAEYEYFYLPHDNLVLSQLSSVLLLDAPLCCPVPPDDDPSCVNSVVRDHNPHQQNDAEDQDDAFDKHKWAWDDDPPWIWTDRHYPDTATEDDDDHTIFMWGFHDVVVTHIYGDDDPDRRGYDYHYPHHHPQVRVVVQPAPAEEEEDQPWAEPVPDDDDQPDDYYYYYAYHQVDGPVRSCVVVPHDDDHPGYYHLPHPDPDPDDRRSRCSNSNSVVVSVVNVD/DAEEEEEELCQCVPPDDLLVSLQLLLLLLLLCLVLLHAEYEYFYLPHDNLVLSQLSSVLLLDAPLCCPVPPDDDPSCVNSVVRDHNPHQQNDAEDQDDAFDKHKWAWDDDPPWIWTDRHYPDTATEDDDDHTIFMWGFHDVVVTHIYGDDDPDRRGYDYHYDHHHPQVRVVVQPAPAEEEEDQPWAEPVPDDDDQPDDYYYYYAYHQVDGPVRSCVVVPHDDDHPGYYHLPHPDPDPDDRRSRCSNSNSVVVSVVNVD

Secondary structure (DSSP, 8-state):
-EEEEEEETTTTTT---HHHHHHHHHHHHHHHHHHT--EEEEEESS-S-HHHHHHHHHHHHS-HHHHHHHS---GGGTTGGGSPP---TT-PPS----TT-EEEEEEEEETTEEEEE-SSSSPEEE-S---SEEEEEEEEETTEEEEE---SS----EEEEEEEEHHHHHHHHT-SEEEEEEEEEEEGGGS-PPP--SEEEEE---SS--HHHHHHHTT-----SEEEESSTT-SSS---HHHHHHHHHHHHHHHS--/-EEEEEEETTTTTT---HHHHHHHHHHHHHHHHHHT--EEEEEESS-S-HHHHHHHHHHHHS-HHHHHHHS---GGGTTGGGSPP---TT-PPS----TT-EEEEEEEEETTEEEEE-SSSSPEEE-S---SEEEEEEEEETTEEEEE---SS----EEEEEEEEHHHHHHHHT-SEEEEEEEEEEEGGGS-PPP--SEEEEE---SS--HHHHHHHTT-----SEEEESSTT-SSS---HHHHHHHHHHHHHHHS--